Protein AF-A0A523R8C3-F1 (afdb_monomer_lite)

Foldseek 3Di:
DDDFDFADLLPDPAWFKWDALQFPQLDIATRHHDPDNPPDPDDQDARPVPRHTTGTLLRRVLLLLVLVLLQLFFPLQFDDPVLLVCCLPPVLVCQLLVRLLLLLLSLPQLQVVPVVVRLCSCLVVLVVNDDPVLVVVLVVPDPPDPDVNSVNSNSSNVSSVVSVVVSVVSSVCSNVVQHDPVPNDQDDPVSLVVLVVLLVVLLVPQPCLVCVPDPDPDDLLSVVNSLSSLSSCSSSQVSSPHHSDDVSCVVSVPDVSVSSVSSSVCVVVVVGDGDDSVSSVCSSVVSVVSVCVVCVVPDDDAADDDDDDDDDPPVVLVVVQQVQLPDPCCVQDVAQWDQDVPPGIDHADSNDFAEPNRPLLLPLSSLLCCCPPPRNVDDLVSVCVSNVHPDSVSSVVSCVVSVRDHDDPQDWDQDPVGFIKGQDDPPPCQPPQDPDPDDGDIDTPLQVLLQVVCVVVDDLVCQVVPLQWDADPVSRIGGDPFKDWDQCVNNNHPSDVVRIDIGNHPVLVVLPDCVLVVVVCVVVVQWDQDPVVRDIDGDPPNDPVPPPDPVNCSSCVSPPDD

Structure (mmCIF, N/CA/C/O backbone):
data_AF-A0A523R8C3-F1
#
_entry.id   AF-A0A523R8C3-F1
#
loop_
_atom_site.group_PDB
_atom_site.id
_atom_site.type_symbol
_atom_site.label_atom_id
_atom_site.label_alt_id
_atom_site.label_comp_id
_atom_site.label_asym_id
_atom_site.label_entity_id
_atom_site.label_seq_id
_atom_site.pdbx_PDB_ins_code
_atom_site.Cartn_x
_atom_site.Cartn_y
_atom_site.Cartn_z
_atom_site.occupancy
_atom_site.B_iso_or_equiv
_atom_site.auth_seq_id
_atom_site.auth_comp_id
_atom_site.auth_asym_id
_atom_site.auth_atom_id
_atom_site.pdbx_PDB_model_num
ATOM 1 N N . MET A 1 1 ? 24.415 -11.372 -9.313 1.00 47.22 1 MET A N 1
ATOM 2 C CA . MET A 1 1 ? 24.199 -10.366 -10.382 1.00 47.22 1 MET A CA 1
ATOM 3 C C . MET A 1 1 ? 23.708 -11.037 -11.656 1.00 47.22 1 MET A C 1
ATOM 5 O O . MET A 1 1 ? 24.305 -12.019 -12.079 1.00 47.22 1 MET A O 1
ATOM 9 N N . LYS A 1 2 ? 22.637 -10.520 -12.267 1.00 52.41 2 LYS A N 1
ATOM 10 C CA . LYS A 1 2 ? 22.155 -10.980 -13.576 1.00 52.41 2 LYS A CA 1
ATOM 11 C C . LYS A 1 2 ? 23.173 -10.579 -14.649 1.00 52.41 2 LYS A C 1
ATOM 13 O O . LYS A 1 2 ? 23.548 -9.412 -14.737 1.00 52.41 2 LYS A O 1
ATOM 18 N N . THR A 1 3 ? 23.666 -11.535 -15.428 1.00 64.56 3 THR A N 1
ATOM 19 C CA . THR A 1 3 ? 24.650 -11.264 -16.482 1.00 64.56 3 THR A CA 1
ATOM 20 C C . THR A 1 3 ? 23.919 -10.737 -17.713 1.00 64.56 3 THR A C 1
ATOM 22 O O . THR A 1 3 ? 23.248 -11.497 -18.409 1.00 64.56 3 THR A O 1
ATOM 25 N N . TYR A 1 4 ? 24.002 -9.432 -17.978 1.00 69.69 4 TYR A N 1
ATOM 26 C CA . TYR A 1 4 ? 23.421 -8.861 -19.196 1.00 69.69 4 TYR A CA 1
ATOM 27 C C . TYR A 1 4 ? 24.242 -9.237 -20.417 1.00 69.69 4 TYR A C 1
ATOM 29 O O . TYR A 1 4 ? 25.472 -9.354 -20.351 1.00 69.69 4 TYR A O 1
ATOM 37 N N . SER A 1 5 ? 23.569 -9.343 -21.561 1.00 72.81 5 SER A N 1
ATOM 38 C CA . SER A 1 5 ? 24.290 -9.455 -22.813 1.00 72.81 5 SER A CA 1
ATOM 39 C C . SER A 1 5 ? 24.950 -8.107 -23.122 1.00 72.81 5 SER A C 1
ATOM 41 O O . SER A 1 5 ? 24.303 -7.073 -23.308 1.00 72.81 5 SER A O 1
ATOM 43 N N . ASN A 1 6 ? 26.284 -8.093 -23.142 1.00 80.25 6 ASN A N 1
ATOM 44 C CA . ASN A 1 6 ? 27.011 -6.918 -23.602 1.00 80.25 6 ASN A CA 1
ATOM 45 C C . ASN A 1 6 ? 26.679 -6.685 -25.078 1.00 80.25 6 ASN A C 1
ATOM 47 O O . ASN A 1 6 ? 26.752 -7.600 -25.905 1.00 80.25 6 ASN A O 1
ATOM 51 N N . VAL A 1 7 ? 26.358 -5.442 -25.430 1.00 79.81 7 VAL A N 1
ATOM 52 C CA . VAL A 1 7 ? 25.937 -5.093 -26.788 1.00 79.81 7 VAL A CA 1
ATOM 53 C C . VAL A 1 7 ? 27.045 -5.389 -27.790 1.00 79.81 7 VAL A C 1
ATOM 55 O O . VAL A 1 7 ? 28.072 -4.710 -27.835 1.00 79.81 7 VAL A O 1
ATOM 58 N N . SER A 1 8 ? 26.811 -6.363 -28.661 1.00 76.94 8 SER A N 1
ATOM 59 C CA . SER A 1 8 ? 27.746 -6.737 -29.716 1.00 76.94 8 SER A CA 1
ATOM 60 C C . SER A 1 8 ? 27.151 -6.464 -31.090 1.00 76.94 8 SER A C 1
ATOM 62 O O . SER A 1 8 ? 26.151 -7.050 -31.498 1.00 76.94 8 SER A O 1
ATOM 64 N N . ARG A 1 9 ? 27.827 -5.603 -31.858 1.00 69.81 9 ARG A N 1
ATOM 65 C CA . ARG A 1 9 ? 27.468 -5.326 -33.259 1.00 69.81 9 ARG A CA 1
ATOM 66 C C . ARG A 1 9 ? 27.677 -6.535 -34.181 1.00 69.81 9 ARG A C 1
ATOM 68 O O . ARG A 1 9 ? 27.152 -6.536 -35.290 1.00 69.81 9 ARG A O 1
ATOM 75 N N . LYS A 1 10 ? 28.458 -7.533 -33.741 1.00 65.25 10 LYS A N 1
ATOM 76 C CA . LYS A 1 10 ? 28.725 -8.778 -34.480 1.00 65.25 10 LYS A CA 1
ATOM 77 C C . LYS A 1 10 ? 27.544 -9.743 -34.399 1.00 65.25 10 LYS A C 1
ATOM 79 O O . LYS A 1 10 ? 27.250 -10.418 -35.379 1.00 65.25 10 LYS A O 1
ATOM 84 N N . THR A 1 11 ? 26.890 -9.810 -33.241 1.00 65.62 11 THR A N 1
ATOM 85 C CA . THR A 1 11 ? 25.782 -10.742 -32.990 1.00 65.62 11 THR A CA 1
ATOM 86 C C . THR A 1 11 ? 24.413 -10.102 -33.189 1.00 65.62 11 THR A C 1
ATOM 88 O O . THR A 1 11 ? 23.443 -10.824 -33.409 1.00 65.62 11 THR A O 1
ATOM 91 N N . VAL A 1 12 ? 24.317 -8.766 -33.161 1.00 70.62 12 VAL A N 1
ATOM 92 C CA . VAL A 1 12 ? 23.054 -8.073 -33.424 1.00 70.62 12 VAL A CA 1
ATOM 93 C C . VAL A 1 12 ? 22.619 -8.302 -34.876 1.00 70.62 12 VAL A C 1
ATOM 95 O O . VAL A 1 12 ? 23.358 -8.009 -35.817 1.00 70.62 12 VAL A O 1
ATOM 98 N N . ARG A 1 13 ? 21.425 -8.873 -35.057 1.00 70.44 13 ARG A N 1
ATOM 99 C CA . ARG A 1 13 ? 20.842 -9.160 -36.380 1.00 70.44 13 ARG A CA 1
ATOM 100 C C . ARG A 1 13 ? 19.974 -8.011 -36.904 1.00 70.44 13 ARG A C 1
ATOM 102 O O . ARG A 1 13 ? 19.759 -7.913 -38.106 1.00 70.44 13 ARG A O 1
ATOM 109 N N . GLU A 1 14 ? 19.515 -7.137 -36.012 1.00 77.06 14 GLU A N 1
ATOM 110 C CA . GLU A 1 14 ? 18.538 -6.073 -36.270 1.00 77.06 14 GLU A CA 1
ATOM 111 C C . GLU A 1 14 ? 18.994 -4.749 -35.638 1.00 77.06 14 GLU A C 1
ATOM 113 O O . GLU A 1 14 ? 19.843 -4.746 -34.746 1.00 77.06 14 GLU A O 1
ATOM 118 N N . ASP A 1 15 ? 18.444 -3.614 -36.082 1.00 81.81 15 ASP A N 1
ATOM 119 C CA . ASP A 1 15 ? 18.662 -2.352 -35.367 1.00 81.81 15 ASP A CA 1
ATOM 120 C C . ASP A 1 15 ? 18.068 -2.476 -33.957 1.00 81.81 15 ASP A C 1
ATOM 122 O O . ASP A 1 15 ? 16.892 -2.792 -33.787 1.00 81.81 15 ASP A O 1
ATOM 126 N N . ARG A 1 16 ? 18.876 -2.195 -32.937 1.00 85.56 16 ARG A N 1
ATOM 127 C CA . ARG A 1 16 ? 18.439 -2.153 -31.534 1.00 85.56 16 ARG A CA 1
ATOM 128 C C . ARG A 1 16 ? 18.874 -0.851 -30.889 1.00 85.56 16 ARG A C 1
ATOM 130 O O . ARG A 1 16 ? 19.730 -0.138 -31.414 1.00 85.56 16 ARG A O 1
ATOM 137 N N . ILE A 1 17 ? 18.302 -0.535 -29.737 1.00 87.81 17 ILE A N 1
ATOM 138 C CA . ILE A 1 17 ? 18.727 0.603 -28.925 1.00 87.81 17 ILE A CA 1
ATOM 139 C C . ILE A 1 17 ? 19.340 0.071 -27.637 1.00 87.81 17 ILE A C 1
ATOM 141 O O . ILE A 1 17 ? 18.814 -0.844 -27.006 1.00 87.81 17 ILE A O 1
ATOM 145 N N . ALA A 1 18 ? 20.486 0.638 -27.288 1.00 90.06 18 ALA A N 1
ATOM 146 C CA . ALA A 1 18 ? 21.255 0.280 -26.117 1.00 90.06 18 ALA A CA 1
ATOM 147 C C . ALA A 1 18 ? 21.428 1.480 -25.189 1.00 90.06 18 ALA A C 1
ATOM 149 O O . ALA A 1 18 ? 21.616 2.606 -25.656 1.00 90.06 18 ALA A O 1
ATOM 150 N N . ILE A 1 19 ? 21.409 1.215 -23.888 1.00 90.75 19 ILE A N 1
ATOM 151 C CA . ILE A 1 19 ? 21.553 2.189 -22.807 1.00 90.75 19 ILE A CA 1
ATOM 152 C C . ILE A 1 19 ? 22.762 1.861 -21.940 1.00 90.75 19 ILE A C 1
ATOM 154 O O . ILE A 1 19 ? 23.301 0.752 -21.952 1.00 90.75 19 ILE A O 1
ATOM 158 N N . CYS A 1 20 ? 23.226 2.858 -21.197 1.00 89.19 20 CYS A N 1
ATOM 159 C CA . CYS A 1 20 ? 24.218 2.644 -20.158 1.00 89.19 20 CYS A CA 1
ATOM 160 C C . CYS A 1 20 ? 23.589 1.864 -18.990 1.00 89.19 20 CYS A C 1
ATOM 162 O O . CYS A 1 20 ? 22.482 2.206 -18.576 1.00 89.19 20 CYS A O 1
ATOM 164 N N . PRO A 1 21 ? 24.277 0.850 -18.435 1.00 85.56 21 PRO A N 1
ATOM 165 C CA . PRO A 1 21 ? 23.727 0.067 -17.331 1.00 85.56 21 PRO A CA 1
ATOM 166 C C . PRO A 1 21 ? 23.676 0.840 -16.000 1.00 85.56 21 PRO A C 1
ATOM 168 O O . PRO A 1 21 ? 22.862 0.492 -15.148 1.00 85.56 21 PRO A O 1
ATOM 171 N N . ILE A 1 22 ? 24.472 1.906 -15.828 1.00 85.62 22 ILE A N 1
ATOM 172 C CA . ILE A 1 22 ? 24.359 2.831 -14.681 1.00 85.62 22 ILE A CA 1
ATOM 173 C C . ILE A 1 22 ? 23.090 3.677 -14.830 1.00 85.62 22 ILE A C 1
ATOM 175 O O . ILE A 1 22 ? 22.937 4.366 -15.848 1.00 85.62 22 ILE A O 1
ATOM 179 N N . PHE A 1 23 ? 22.202 3.641 -13.829 1.00 85.38 23 PHE A N 1
ATOM 180 C CA . PHE A 1 23 ? 20.962 4.419 -13.851 1.00 85.38 23 PHE A CA 1
ATOM 181 C C . PHE A 1 23 ? 21.241 5.925 -13.902 1.00 85.38 23 PHE A C 1
ATOM 183 O O . PHE A 1 23 ? 22.285 6.407 -13.472 1.00 85.38 23 PHE A O 1
ATOM 190 N N . GLY A 1 24 ? 20.316 6.681 -14.498 1.00 78.19 24 GLY A N 1
ATOM 191 C CA . GLY A 1 24 ? 20.463 8.132 -14.672 1.00 78.19 24 GLY A CA 1
ATOM 192 C C . GLY A 1 24 ? 21.472 8.573 -15.730 1.00 78.19 24 GLY A C 1
ATOM 193 O O . GLY A 1 24 ? 21.631 9.766 -15.972 1.00 78.19 24 GLY A O 1
ATOM 194 N N . CYS A 1 25 ? 22.155 7.643 -16.399 1.00 84.50 25 CYS A N 1
ATOM 195 C CA . CYS A 1 25 ? 23.027 7.992 -17.507 1.00 84.50 25 CYS A CA 1
ATOM 196 C C . CYS A 1 25 ? 22.241 8.174 -18.812 1.00 84.50 25 CYS A C 1
ATOM 198 O O . CYS A 1 25 ? 21.684 7.220 -19.347 1.00 84.50 25 CYS A O 1
ATOM 200 N N . GLU A 1 26 ? 22.324 9.361 -19.410 1.00 82.06 26 GLU A N 1
ATOM 201 C CA . GLU A 1 26 ? 21.687 9.695 -20.697 1.00 82.06 26 GLU A CA 1
ATOM 202 C C . GLU A 1 26 ? 22.360 9.044 -21.924 1.00 82.06 26 GLU A C 1
ATOM 204 O O . GLU A 1 26 ? 22.009 9.312 -23.073 1.00 82.06 26 GLU A O 1
ATOM 209 N N . SER A 1 27 ? 23.371 8.192 -21.720 1.00 87.12 27 SER A N 1
ATOM 210 C CA . SER A 1 27 ? 24.056 7.516 -22.825 1.00 87.12 27 SER A CA 1
ATOM 211 C C . SER A 1 27 ? 23.164 6.449 -23.449 1.00 87.12 27 SER A C 1
ATOM 213 O O . SER A 1 27 ? 23.111 5.318 -22.969 1.00 87.12 27 SER A O 1
ATOM 215 N N . ILE A 1 28 ? 22.539 6.804 -24.569 1.00 87.69 28 ILE A N 1
ATOM 216 C CA . ILE A 1 28 ? 21.677 5.929 -25.366 1.00 87.69 28 ILE A CA 1
ATOM 217 C C . ILE A 1 28 ? 22.186 5.919 -26.808 1.00 87.69 28 ILE A C 1
ATOM 219 O O . ILE A 1 28 ? 22.509 6.967 -27.370 1.00 87.69 28 ILE A O 1
ATOM 223 N N . LYS A 1 29 ? 22.307 4.737 -27.417 1.00 88.19 29 LYS A N 1
ATOM 224 C CA . LYS A 1 29 ? 22.808 4.583 -28.791 1.00 88.19 29 LYS A CA 1
ATOM 225 C C . LYS A 1 29 ? 21.986 3.577 -29.578 1.00 88.19 29 LYS A C 1
ATOM 227 O O . LYS A 1 29 ? 21.742 2.468 -29.109 1.00 88.19 29 LYS A O 1
ATOM 232 N N . ARG A 1 30 ? 21.668 3.917 -30.829 1.00 86.62 30 ARG A N 1
ATOM 233 C CA . ARG A 1 30 ? 21.243 2.924 -31.819 1.00 86.62 30 ARG A CA 1
ATOM 234 C C . ARG A 1 30 ? 22.423 2.050 -32.239 1.00 86.62 30 ARG A C 1
ATOM 236 O O . ARG A 1 30 ? 23.465 2.546 -32.669 1.00 86.62 30 ARG A O 1
ATOM 243 N N . VAL A 1 31 ? 22.231 0.744 -32.163 1.00 85.06 31 VAL A N 1
ATOM 244 C CA . VAL A 1 31 ? 23.195 -0.292 -32.513 1.00 85.06 31 VAL A CA 1
ATOM 245 C C . VAL A 1 31 ? 22.742 -0.917 -33.822 1.00 85.06 31 VAL A C 1
ATOM 247 O O . VAL A 1 31 ? 21.678 -1.524 -33.882 1.00 85.06 31 VAL A O 1
ATOM 250 N N . LYS A 1 32 ? 23.552 -0.747 -34.868 1.00 80.44 32 LYS A N 1
ATOM 251 C CA . LYS A 1 32 ? 23.296 -1.332 -36.187 1.00 80.44 32 LYS A CA 1
ATOM 252 C C . LYS A 1 32 ? 24.112 -2.611 -36.395 1.00 80.44 32 LYS A C 1
ATOM 254 O O . LYS A 1 32 ? 25.282 -2.622 -35.969 1.00 80.44 32 LYS A O 1
ATOM 259 N N . PRO A 1 33 ? 23.564 -3.612 -37.110 1.00 77.38 33 PRO A N 1
ATOM 260 C CA . PRO A 1 33 ? 24.316 -4.788 -37.538 1.00 77.38 33 PRO A CA 1
ATOM 261 C C . PRO A 1 33 ? 25.532 -4.393 -38.389 1.00 77.38 33 PRO A C 1
ATOM 263 O O . PRO A 1 33 ? 25.522 -3.383 -39.103 1.00 77.38 33 PRO A O 1
ATOM 266 N N . LEU A 1 34 ? 26.615 -5.167 -38.294 1.00 73.06 34 LEU A N 1
ATOM 267 C CA . LEU A 1 34 ? 27.780 -4.994 -39.165 1.00 73.06 34 LEU A CA 1
ATOM 268 C C . LEU A 1 34 ? 27.446 -5.436 -40.594 1.00 73.06 34 LEU A C 1
ATOM 270 O O . LEU A 1 34 ? 26.947 -6.539 -40.799 1.00 73.06 34 LEU A O 1
ATOM 274 N N . LYS A 1 35 ? 27.778 -4.592 -41.582 1.00 64.62 35 LYS A N 1
ATOM 275 C CA . LYS A 1 35 ? 27.626 -4.925 -43.010 1.00 64.62 35 LYS A CA 1
ATOM 276 C C . LYS A 1 35 ? 28.548 -6.074 -43.445 1.00 64.62 35 LYS A C 1
ATOM 278 O O . LYS A 1 35 ? 28.146 -6.886 -44.263 1.00 64.62 35 LYS A O 1
ATOM 283 N N . PHE A 1 36 ? 29.743 -6.172 -42.855 1.00 60.06 36 PHE A N 1
ATOM 284 C CA . PHE A 1 36 ? 30.722 -7.231 -43.121 1.00 60.06 36 PHE A CA 1
ATOM 285 C C . PHE A 1 36 ? 31.145 -7.881 -41.798 1.00 60.06 36 PHE A C 1
ATOM 287 O O . PHE A 1 36 ? 31.719 -7.221 -40.930 1.00 60.06 36 PHE A O 1
ATOM 294 N N . ARG A 1 37 ? 30.821 -9.169 -41.612 1.00 55.28 37 ARG A N 1
ATOM 295 C CA . ARG A 1 37 ? 30.989 -9.894 -40.333 1.00 55.28 37 ARG A CA 1
ATOM 296 C C . ARG A 1 37 ? 32.453 -10.156 -39.933 1.00 55.28 37 ARG A C 1
ATOM 298 O O . ARG A 1 37 ? 32.693 -10.473 -38.771 1.00 55.28 37 ARG A O 1
ATOM 305 N N . PHE A 1 38 ? 33.406 -10.007 -40.856 1.00 56.03 38 PHE A N 1
ATOM 306 C CA . PHE A 1 38 ? 34.818 -10.384 -40.680 1.00 56.03 38 PHE A CA 1
ATOM 307 C C . PHE A 1 38 ? 35.767 -9.220 -40.323 1.00 56.03 38 PHE A C 1
ATOM 309 O O . PHE A 1 38 ? 36.844 -9.471 -39.804 1.00 56.03 38 PHE A O 1
ATOM 316 N N . LEU A 1 39 ? 35.363 -7.953 -40.497 1.00 52.81 39 LEU A N 1
ATOM 317 C CA . LEU A 1 39 ? 36.215 -6.767 -40.242 1.00 52.81 39 LEU A CA 1
ATOM 318 C C . LEU A 1 39 ? 35.970 -6.078 -38.880 1.00 52.81 39 LEU A C 1
ATOM 320 O O . LEU A 1 39 ? 36.357 -4.933 -38.661 1.00 52.81 39 LEU A O 1
ATOM 324 N N . GLY A 1 40 ? 35.295 -6.744 -37.940 1.00 48.41 40 GLY A N 1
ATOM 325 C CA . GLY A 1 40 ? 34.856 -6.135 -36.682 1.00 48.41 40 GLY A CA 1
ATOM 326 C C . GLY A 1 40 ? 35.645 -6.587 -35.456 1.00 48.41 40 GLY A C 1
ATOM 327 O O . GLY A 1 40 ? 35.133 -7.396 -34.683 1.00 48.41 40 GLY A O 1
ATOM 328 N N . PHE A 1 41 ? 36.838 -6.035 -35.218 1.00 46.34 41 PHE A N 1
ATOM 329 C CA . PHE A 1 41 ? 37.523 -6.203 -33.931 1.00 46.34 41 PHE A CA 1
ATOM 330 C C . PHE A 1 41 ? 36.719 -5.543 -32.788 1.00 46.34 41 PHE A C 1
ATOM 332 O O . PHE A 1 41 ? 36.722 -4.329 -32.591 1.00 46.34 41 PHE A O 1
ATOM 339 N N . GLY A 1 42 ? 35.990 -6.371 -32.036 1.00 51.47 42 GLY A N 1
ATOM 340 C CA . GLY A 1 42 ? 36.046 -6.421 -30.568 1.00 51.47 42 GLY A CA 1
ATOM 341 C C . GLY A 1 42 ? 35.613 -5.222 -29.714 1.00 51.47 42 GLY A C 1
ATOM 342 O O . GLY A 1 42 ? 35.823 -5.272 -28.506 1.00 51.47 42 GLY A O 1
ATOM 343 N N . LYS A 1 43 ? 35.019 -4.147 -30.242 1.00 62.91 43 LYS A N 1
ATOM 344 C CA . LYS A 1 43 ? 34.586 -3.016 -29.394 1.00 62.91 43 LYS A CA 1
ATOM 345 C C . LYS A 1 43 ? 33.071 -2.990 -29.215 1.00 62.91 43 LYS A C 1
ATOM 347 O O . LYS A 1 43 ? 32.340 -2.386 -30.001 1.00 62.91 43 LYS A O 1
ATOM 352 N N . TYR A 1 44 ? 32.613 -3.632 -28.139 1.00 74.06 44 TYR A N 1
ATOM 353 C CA . TYR A 1 44 ? 31.307 -3.370 -27.530 1.00 74.06 44 TYR A CA 1
ATOM 354 C C . TYR A 1 44 ? 31.111 -1.849 -27.426 1.00 74.06 44 TYR A C 1
ATOM 356 O O . TYR A 1 44 ? 32.013 -1.171 -26.918 1.00 74.06 44 TYR A O 1
ATOM 364 N N . PRO A 1 45 ? 30.004 -1.266 -27.927 1.00 83.81 45 PRO A N 1
ATOM 365 C CA . PRO A 1 45 ? 29.736 0.148 -27.734 1.00 83.81 45 PRO A CA 1
ATOM 366 C C . PRO A 1 45 ? 29.786 0.463 -26.244 1.00 83.81 45 PRO A C 1
ATOM 368 O O . PRO A 1 45 ? 29.114 -0.189 -25.452 1.00 83.81 45 PRO A O 1
ATOM 371 N N . LYS A 1 46 ? 30.597 1.451 -25.871 1.00 86.88 46 LYS A N 1
ATOM 372 C CA . LYS A 1 46 ? 30.737 1.893 -24.484 1.00 86.88 46 LYS A CA 1
ATOM 373 C C . LYS A 1 46 ? 29.978 3.194 -24.241 1.00 86.88 46 LYS A C 1
ATOM 375 O O . LYS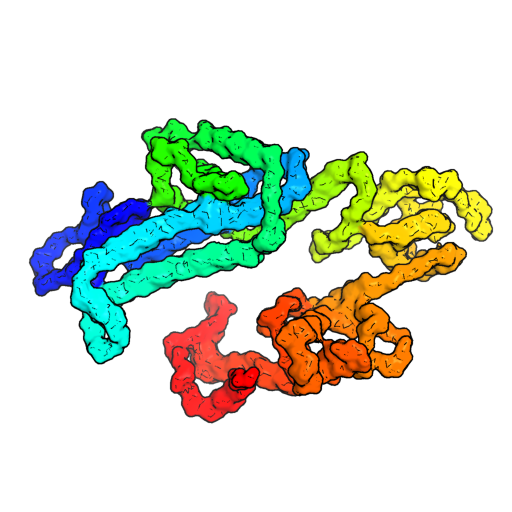 A 1 46 ? 29.814 4.024 -25.154 1.00 86.88 46 LYS A O 1
ATOM 380 N N . CYS A 1 47 ? 29.530 3.371 -23.002 1.00 89.50 47 CYS A N 1
ATOM 381 C CA . CYS A 1 47 ? 29.097 4.658 -22.476 1.00 89.50 47 CYS A CA 1
ATOM 382 C C . CYS A 1 47 ? 30.277 5.642 -22.529 1.00 89.50 47 CYS A C 1
ATOM 384 O O . CYS A 1 47 ? 31.389 5.292 -22.140 1.00 89.50 47 CYS A O 1
ATOM 386 N N . ARG A 1 48 ? 30.056 6.873 -23.013 1.00 87.25 48 ARG A N 1
ATOM 387 C CA . ARG A 1 48 ? 31.128 7.885 -23.086 1.00 87.25 48 ARG A CA 1
ATOM 388 C C . ARG A 1 48 ? 31.556 8.363 -21.696 1.00 87.25 48 ARG A C 1
ATOM 390 O O . ARG A 1 48 ? 32.742 8.563 -21.476 1.00 87.25 48 ARG A O 1
ATOM 397 N N . LYS A 1 49 ? 30.593 8.490 -20.777 1.00 89.81 49 LYS A N 1
ATOM 398 C CA . LYS A 1 49 ? 30.808 8.945 -19.398 1.00 89.81 49 LYS A CA 1
ATOM 399 C C . LYS A 1 49 ? 31.471 7.863 -18.540 1.00 89.81 49 LYS A C 1
ATOM 401 O O . LYS A 1 49 ? 32.526 8.094 -17.972 1.00 89.81 49 LYS A O 1
ATOM 406 N N . HIS A 1 50 ? 30.887 6.667 -18.502 1.00 86.88 50 HIS A N 1
ATOM 407 C CA . HIS A 1 50 ? 31.303 5.602 -17.580 1.00 86.88 50 HIS A CA 1
ATOM 408 C C . HIS A 1 50 ? 32.294 4.598 -18.182 1.00 86.88 50 HIS A C 1
ATOM 410 O O . HIS A 1 50 ? 32.797 3.740 -17.472 1.00 86.88 50 HIS A O 1
ATOM 416 N N . ARG A 1 51 ? 32.567 4.658 -19.495 1.00 88.38 51 ARG A N 1
ATOM 417 C CA . ARG A 1 51 ? 33.506 3.765 -20.212 1.00 88.38 51 ARG A CA 1
ATOM 418 C C . ARG A 1 51 ? 33.207 2.254 -20.104 1.00 88.38 51 ARG A C 1
ATOM 420 O O . ARG A 1 51 ? 34.013 1.437 -20.551 1.00 88.38 51 ARG A O 1
ATOM 427 N N . ILE A 1 52 ? 32.030 1.880 -19.612 1.00 87.75 52 ILE A N 1
ATOM 428 C CA . ILE A 1 52 ? 31.518 0.503 -19.548 1.00 87.75 52 ILE A CA 1
ATOM 429 C C . ILE A 1 52 ? 30.713 0.127 -20.804 1.00 87.75 52 ILE A C 1
ATOM 431 O O . ILE A 1 52 ? 30.189 1.030 -21.473 1.00 87.75 52 ILE A O 1
ATOM 435 N N . PRO A 1 53 ? 30.600 -1.173 -21.144 1.00 89.06 53 PRO A N 1
ATOM 436 C CA . PRO A 1 53 ? 29.740 -1.643 -22.231 1.00 89.06 53 PRO A CA 1
ATOM 437 C C . PRO A 1 53 ? 28.278 -1.214 -22.052 1.00 89.06 53 PRO A C 1
ATOM 439 O O . PRO A 1 53 ? 27.763 -1.164 -20.937 1.00 89.06 53 PRO A O 1
ATOM 442 N N . LEU A 1 54 ? 27.615 -0.889 -23.162 1.00 89.88 54 LEU A N 1
ATOM 443 C CA . LEU A 1 54 ? 26.171 -0.678 -23.183 1.00 89.88 54 LEU A CA 1
ATOM 444 C C . LEU A 1 54 ? 25.434 -2.023 -23.139 1.00 89.88 54 LEU A C 1
ATOM 446 O O . LEU A 1 54 ? 25.959 -3.047 -23.585 1.00 89.88 54 LEU A O 1
ATOM 450 N N . VAL A 1 55 ? 24.192 -1.971 -22.667 1.00 89.56 55 VAL A N 1
ATOM 451 C CA . VAL A 1 55 ? 23.242 -3.089 -22.595 1.00 89.56 55 VAL A CA 1
ATOM 452 C C . VAL A 1 55 ? 21.987 -2.738 -23.386 1.00 89.56 55 VAL A C 1
ATOM 454 O O . VAL A 1 55 ? 21.688 -1.556 -23.577 1.00 89.56 55 VAL A O 1
ATOM 457 N N . TYR A 1 56 ? 21.262 -3.729 -23.895 1.00 89.38 56 TYR A N 1
ATOM 458 C CA . TYR A 1 56 ? 20.023 -3.451 -24.618 1.00 89.38 56 TYR A CA 1
ATOM 459 C C . TYR A 1 56 ? 18.936 -2.921 -23.675 1.00 89.38 56 TYR A C 1
ATOM 461 O O . TYR A 1 56 ? 18.854 -3.324 -22.516 1.00 89.38 56 TYR A O 1
ATOM 469 N N . VAL A 1 57 ? 18.124 -1.980 -24.169 1.00 88.00 57 VAL A N 1
ATOM 470 C CA . VAL A 1 57 ? 17.076 -1.320 -23.368 1.00 88.00 57 VAL A CA 1
ATOM 471 C C . VAL A 1 57 ? 16.103 -2.329 -22.774 1.00 88.00 57 VAL A C 1
ATOM 473 O O . VAL A 1 57 ? 15.844 -2.289 -21.577 1.00 88.00 57 VAL A O 1
ATOM 476 N N . ASP A 1 58 ? 15.615 -3.240 -23.607 1.00 85.25 58 ASP A N 1
ATOM 477 C CA . ASP A 1 58 ? 14.657 -4.290 -23.267 1.00 85.25 58 ASP A CA 1
ATOM 478 C C . ASP A 1 58 ? 15.201 -5.316 -22.264 1.00 85.25 58 ASP A C 1
ATOM 480 O O . ASP A 1 58 ? 14.432 -5.983 -21.586 1.00 85.25 58 ASP A O 1
ATOM 484 N N . GLU A 1 59 ? 16.521 -5.408 -22.104 1.00 85.31 59 GLU A N 1
ATOM 485 C CA . GLU A 1 59 ? 17.145 -6.290 -21.111 1.00 85.31 59 GLU A CA 1
ATOM 486 C C . GLU A 1 59 ? 17.369 -5.599 -19.759 1.00 85.31 59 GLU A C 1
ATOM 488 O O . GLU A 1 59 ? 17.507 -6.282 -18.746 1.00 85.31 59 GLU A O 1
ATOM 493 N N . ARG A 1 60 ? 17.422 -4.259 -19.733 1.00 87.19 60 ARG A N 1
ATOM 494 C CA . ARG A 1 60 ? 17.837 -3.470 -18.560 1.00 87.19 60 ARG A CA 1
ATOM 495 C C . ARG A 1 60 ? 16.703 -2.689 -17.899 1.00 87.19 60 ARG A C 1
ATOM 497 O O . ARG A 1 60 ? 16.759 -2.434 -16.698 1.00 87.19 60 ARG A O 1
ATOM 504 N N . ILE A 1 61 ? 15.689 -2.280 -18.659 1.00 88.62 61 ILE A N 1
ATOM 505 C CA . ILE A 1 61 ? 14.613 -1.416 -18.152 1.00 88.62 61 ILE A CA 1
ATOM 506 C C . ILE A 1 61 ? 13.784 -2.092 -17.048 1.00 88.62 61 ILE A C 1
ATOM 508 O O . ILE A 1 61 ? 13.371 -1.423 -16.100 1.00 88.62 61 ILE A O 1
ATOM 512 N N . GLY A 1 62 ? 13.624 -3.418 -17.114 1.00 89.94 62 GLY A N 1
ATOM 513 C CA . GLY A 1 62 ? 12.940 -4.204 -16.085 1.00 89.94 62 GLY A CA 1
ATOM 514 C C . GLY A 1 62 ? 13.600 -4.107 -14.710 1.00 89.94 62 GLY A C 1
ATOM 515 O O . GLY A 1 62 ? 12.905 -3.919 -13.719 1.00 89.94 62 GLY A O 1
ATOM 516 N N . ASP A 1 63 ? 14.931 -4.118 -14.638 1.00 88.38 63 ASP A N 1
ATOM 517 C CA . ASP A 1 63 ? 15.633 -4.056 -13.352 1.00 88.38 63 ASP A CA 1
ATOM 518 C C . ASP A 1 63 ? 15.510 -2.686 -12.675 1.00 88.38 63 ASP A C 1
ATOM 520 O O . ASP A 1 63 ? 15.509 -2.594 -11.451 1.00 88.38 63 ASP A O 1
ATOM 524 N N . PHE A 1 64 ? 15.432 -1.606 -13.466 1.00 89.06 64 PHE A N 1
ATOM 525 C CA . PHE A 1 64 ? 15.138 -0.279 -12.922 1.00 89.06 64 PHE A CA 1
ATOM 526 C C . PHE A 1 64 ? 13.759 -0.276 -12.271 1.00 89.06 64 PHE A C 1
ATOM 528 O O . PHE A 1 64 ? 13.595 0.232 -11.164 1.00 89.06 64 PHE A O 1
ATOM 535 N N . VAL A 1 65 ? 12.773 -0.867 -12.948 1.00 90.50 65 VAL A N 1
ATOM 536 C CA . VAL A 1 65 ? 11.418 -0.990 -12.413 1.00 90.50 65 VAL A CA 1
ATOM 537 C C . VAL A 1 65 ? 11.380 -1.898 -11.188 1.00 90.50 65 VAL A C 1
ATOM 539 O O . VAL A 1 65 ? 10.718 -1.547 -10.216 1.00 90.50 65 VAL A O 1
ATOM 542 N N . ASP A 1 66 ? 12.124 -3.002 -11.175 1.00 89.19 66 ASP A N 1
ATOM 543 C CA . ASP A 1 66 ? 12.236 -3.873 -10.002 1.00 89.19 66 ASP A CA 1
ATOM 544 C C . ASP A 1 66 ? 12.836 -3.122 -8.805 1.00 89.19 66 ASP A C 1
ATOM 546 O O . ASP A 1 66 ? 12.256 -3.143 -7.719 1.00 89.19 66 ASP A O 1
ATOM 550 N N . ALA A 1 67 ? 13.929 -2.381 -9.015 1.00 89.19 67 ALA A N 1
ATOM 551 C CA . ALA A 1 67 ? 14.539 -1.536 -7.990 1.00 89.19 67 ALA A CA 1
ATOM 552 C C . ALA A 1 67 ? 13.575 -0.451 -7.491 1.00 89.19 67 ALA A C 1
ATOM 554 O O . ALA A 1 67 ? 13.474 -0.207 -6.288 1.00 89.19 67 ALA A O 1
ATOM 555 N N . ALA A 1 68 ? 12.830 0.181 -8.402 1.00 89.75 68 ALA A N 1
ATOM 556 C CA . ALA A 1 68 ? 11.861 1.207 -8.053 1.00 89.75 68 ALA A CA 1
ATOM 557 C C . ALA A 1 68 ? 10.710 0.654 -7.208 1.00 89.75 68 ALA A C 1
ATOM 559 O O . ALA A 1 68 ? 10.356 1.237 -6.185 1.00 89.75 68 ALA A O 1
ATOM 560 N N . LEU A 1 69 ? 10.157 -0.496 -7.593 1.00 89.75 69 LEU A N 1
ATOM 561 C CA . LEU A 1 69 ? 9.090 -1.159 -6.847 1.00 89.75 69 LEU A CA 1
ATOM 562 C C . LEU A 1 69 ? 9.575 -1.665 -5.484 1.00 89.75 69 LEU A C 1
ATOM 564 O O . LEU A 1 69 ? 8.847 -1.525 -4.501 1.00 89.75 69 LEU A O 1
ATOM 568 N N . ALA A 1 70 ? 10.793 -2.210 -5.413 1.00 89.44 70 ALA A N 1
ATOM 569 C CA . ALA A 1 70 ? 11.416 -2.597 -4.151 1.00 89.44 70 ALA A CA 1
ATOM 570 C C . ALA A 1 70 ? 11.588 -1.384 -3.227 1.00 89.44 70 ALA A C 1
ATOM 572 O O . ALA A 1 70 ? 11.257 -1.466 -2.053 1.00 89.44 70 ALA A O 1
ATOM 573 N N . CYS A 1 71 ? 12.013 -0.243 -3.772 1.00 90.62 71 CYS A N 1
ATOM 574 C CA . CYS A 1 71 ? 12.182 1.011 -3.043 1.00 90.62 71 CYS A CA 1
ATOM 575 C C . CYS A 1 71 ? 10.874 1.611 -2.530 1.00 90.62 71 CYS A C 1
ATOM 577 O O . CYS A 1 71 ? 10.794 2.042 -1.377 1.00 90.62 71 CYS A O 1
ATOM 579 N N . PHE A 1 72 ? 9.842 1.668 -3.371 1.00 89.50 72 PHE A N 1
ATOM 580 C CA . PHE A 1 72 ? 8.563 2.262 -2.988 1.00 89.50 72 PHE A CA 1
ATOM 581 C C . PHE A 1 72 ? 7.872 1.477 -1.890 1.00 89.50 72 PHE A C 1
ATOM 583 O O . PHE A 1 72 ? 7.288 2.075 -0.992 1.00 89.50 72 PHE A O 1
ATOM 590 N N . PHE A 1 73 ? 7.947 0.152 -1.955 1.00 89.12 73 PHE A N 1
ATOM 591 C CA . PHE A 1 73 ? 7.154 -0.709 -1.090 1.00 89.12 73 PHE A CA 1
ATOM 592 C C . PHE A 1 73 ? 7.971 -1.431 -0.026 1.00 89.12 73 PHE A C 1
ATOM 594 O O . PHE A 1 73 ? 7.461 -2.376 0.567 1.00 89.12 73 PHE A O 1
ATOM 601 N N . ASP A 1 74 ? 9.201 -0.992 0.238 1.00 93.00 74 ASP A N 1
ATOM 602 C CA . ASP A 1 74 ? 10.009 -1.487 1.352 1.00 93.00 74 ASP A CA 1
ATOM 603 C C . ASP A 1 74 ? 9.375 -1.117 2.703 1.00 93.00 74 ASP A C 1
ATOM 605 O O . ASP A 1 74 ? 8.878 -0.004 2.871 1.00 93.00 74 ASP A O 1
ATOM 609 N N . LYS A 1 75 ? 9.438 -2.010 3.694 1.00 93.38 75 LYS A N 1
ATOM 610 C CA . LYS A 1 75 ? 9.000 -1.773 5.078 1.00 93.38 75 LYS A CA 1
ATOM 611 C C . LYS A 1 75 ? 9.665 -0.549 5.693 1.00 93.38 75 LYS A C 1
ATOM 613 O O . LYS A 1 75 ? 9.009 0.159 6.447 1.00 93.38 75 LYS A O 1
ATOM 618 N N . ALA A 1 76 ? 10.905 -0.247 5.312 1.00 93.62 76 ALA A N 1
ATOM 619 C CA . ALA A 1 76 ? 11.594 0.981 5.719 1.00 93.62 76 ALA A CA 1
ATOM 620 C C . ALA A 1 76 ? 10.949 2.277 5.174 1.00 93.62 76 ALA A C 1
ATOM 622 O O . ALA A 1 76 ? 11.340 3.379 5.561 1.00 93.62 76 ALA A O 1
ATOM 623 N N . GLY A 1 77 ? 9.978 2.156 4.263 1.00 92.94 77 GLY A N 1
ATOM 624 C CA . GLY A 1 77 ? 9.147 3.253 3.782 1.00 92.94 77 GLY A CA 1
ATOM 625 C C . GLY A 1 77 ? 7.905 3.545 4.603 1.00 92.94 77 GLY A C 1
ATOM 626 O O . GLY A 1 77 ? 7.281 4.579 4.374 1.00 92.94 77 GLY A O 1
ATOM 627 N N . LEU A 1 78 ? 7.557 2.688 5.564 1.00 94.31 78 LEU A N 1
ATOM 628 C CA . LEU A 1 78 ? 6.580 3.032 6.595 1.00 94.31 78 LEU A CA 1
ATOM 629 C C . LEU A 1 78 ? 7.142 4.138 7.508 1.00 94.31 78 LEU A C 1
ATOM 631 O O . LEU A 1 78 ? 8.357 4.362 7.511 1.00 94.31 78 LEU A O 1
ATOM 635 N N . PRO A 1 79 ? 6.285 4.850 8.266 1.00 94.69 79 PRO A N 1
ATOM 636 C CA . PRO A 1 79 ? 6.756 5.882 9.176 1.00 94.69 79 PRO A CA 1
ATOM 637 C C . PRO A 1 79 ? 7.850 5.353 10.120 1.00 94.69 79 PRO A C 1
ATOM 639 O O . PRO A 1 79 ? 7.658 4.294 10.724 1.00 94.69 79 PRO A O 1
ATOM 642 N N . PRO A 1 80 ? 8.980 6.066 10.259 1.00 93.69 80 PRO A N 1
ATOM 643 C CA . PRO A 1 80 ? 10.040 5.708 11.195 1.00 93.69 80 PRO A CA 1
ATOM 644 C C . PRO A 1 80 ? 9.541 5.588 12.643 1.00 93.69 80 PRO A C 1
ATOM 646 O O . PRO A 1 80 ? 8.629 6.308 13.050 1.00 93.69 80 PRO A O 1
ATOM 649 N N . ASN A 1 81 ? 10.133 4.678 13.423 1.00 89.44 81 ASN A N 1
ATOM 650 C CA . ASN A 1 81 ? 9.675 4.380 14.787 1.00 89.44 81 ASN A CA 1
ATOM 651 C C . ASN A 1 81 ? 9.773 5.582 15.733 1.00 89.44 81 ASN A C 1
ATOM 653 O O . ASN A 1 81 ? 8.852 5.798 16.509 1.00 89.44 81 ASN A O 1
ATOM 657 N N . ASP A 1 82 ? 10.839 6.374 15.636 1.00 87.00 82 ASP A N 1
ATOM 658 C CA . ASP A 1 82 ? 11.026 7.621 16.390 1.00 87.00 82 ASP A CA 1
ATOM 659 C C . ASP A 1 82 ? 9.878 8.606 16.136 1.00 87.00 82 ASP A C 1
ATOM 661 O O . ASP A 1 82 ? 9.304 9.189 17.057 1.00 87.00 82 ASP A O 1
ATOM 665 N N . LEU A 1 83 ? 9.485 8.734 14.872 1.00 91.25 83 LEU A N 1
ATOM 666 C CA . LEU A 1 83 ? 8.401 9.611 14.468 1.00 91.25 83 LEU A CA 1
ATOM 667 C C . LEU A 1 83 ? 7.039 9.044 14.888 1.00 91.25 83 LEU A C 1
ATOM 669 O O . LEU A 1 83 ? 6.178 9.791 15.352 1.00 91.25 83 LEU A O 1
ATOM 673 N N . LEU A 1 84 ? 6.853 7.722 14.807 1.00 91.75 84 LEU A N 1
ATOM 674 C CA . LEU A 1 84 ? 5.680 7.057 15.368 1.00 91.75 84 LEU A CA 1
ATOM 675 C C . LEU A 1 84 ? 5.581 7.310 16.873 1.00 91.75 84 LEU A C 1
ATOM 677 O O . LEU A 1 84 ? 4.537 7.758 17.321 1.00 91.75 84 LEU A O 1
ATOM 681 N N . GLU A 1 85 ? 6.631 7.075 17.657 1.00 87.88 85 GLU A N 1
ATOM 682 C CA . GLU A 1 85 ? 6.645 7.298 19.111 1.00 87.88 85 GLU A CA 1
ATOM 683 C C . GLU A 1 85 ? 6.261 8.733 19.496 1.00 87.88 85 GLU A C 1
ATOM 685 O O . GLU A 1 85 ? 5.475 8.942 20.429 1.00 87.88 85 GLU A O 1
ATOM 690 N N . TYR A 1 86 ? 6.724 9.727 18.737 1.00 86.88 86 TYR A N 1
ATOM 691 C CA . TYR A 1 86 ? 6.288 11.105 18.929 1.00 86.88 86 TYR A CA 1
ATOM 692 C C . TYR A 1 86 ? 4.792 11.287 18.652 1.00 86.88 86 TYR A C 1
ATOM 694 O O . TYR A 1 86 ? 4.066 11.789 19.509 1.00 86.88 86 TYR A O 1
ATOM 702 N N . VAL A 1 87 ? 4.302 10.853 17.485 1.00 88.81 87 VAL A N 1
ATOM 703 C CA . VAL A 1 87 ? 2.881 11.003 17.114 1.00 88.81 87 VAL A CA 1
ATOM 704 C C . VAL A 1 87 ? 1.989 10.298 18.137 1.00 88.81 87 VAL A C 1
ATOM 706 O O . VAL A 1 87 ? 0.992 10.858 18.583 1.00 88.81 87 VAL A O 1
ATOM 709 N N . LYS A 1 88 ? 2.398 9.104 18.581 1.00 87.31 88 LYS A N 1
ATOM 710 C CA . LYS A 1 88 ? 1.732 8.314 19.622 1.00 87.31 88 LYS A CA 1
ATOM 711 C C . LYS A 1 88 ? 1.617 9.054 20.955 1.00 87.31 88 LYS A C 1
ATOM 713 O O . LYS A 1 88 ? 0.604 8.909 21.634 1.00 87.31 88 LYS A O 1
ATOM 718 N N . SER A 1 89 ? 2.653 9.796 21.344 1.00 81.38 89 SER A N 1
ATOM 719 C CA . SER A 1 89 ? 2.714 10.466 22.646 1.00 81.38 89 SER A CA 1
ATOM 720 C C . SER A 1 89 ? 2.083 11.859 22.646 1.00 81.38 89 SER A C 1
ATOM 722 O O . SER A 1 89 ? 1.422 12.212 23.617 1.00 81.38 89 SER A O 1
ATOM 724 N N . GLN A 1 90 ? 2.263 12.638 21.577 1.00 83.38 90 GLN A N 1
ATOM 725 C CA . GLN A 1 90 ? 1.881 14.055 21.543 1.00 83.38 90 GLN A CA 1
ATOM 726 C C . GLN A 1 90 ? 0.542 14.316 20.859 1.00 83.38 90 GLN A C 1
ATOM 728 O O . GLN A 1 90 ? -0.215 15.181 21.289 1.00 83.38 90 GLN A O 1
ATOM 733 N N . VAL A 1 91 ? 0.244 13.581 19.787 1.00 86.94 91 VAL A N 1
ATOM 734 C CA . VAL A 1 91 ? -0.980 13.750 18.987 1.00 86.94 91 VAL A CA 1
ATOM 735 C C . VAL A 1 91 ? -1.618 12.389 18.690 1.00 86.94 91 VAL A C 1
ATOM 737 O O . VAL A 1 91 ? -1.823 12.031 17.527 1.00 86.94 91 VAL A O 1
ATOM 740 N N . PRO A 1 92 ? -1.938 11.604 19.740 1.00 84.94 92 PRO A N 1
ATOM 741 C CA . PRO A 1 92 ? -2.436 10.239 19.602 1.00 84.94 92 PRO A CA 1
ATOM 742 C C . PRO A 1 92 ? -3.603 10.126 18.620 1.00 84.94 92 PRO A C 1
ATOM 744 O O . PRO A 1 92 ? -3.632 9.232 17.780 1.00 84.94 92 PRO A O 1
ATOM 747 N N . ASP A 1 93 ? -4.539 11.067 18.682 1.00 85.75 93 ASP A N 1
ATOM 748 C CA . ASP A 1 93 ? -5.765 11.050 17.881 1.00 85.75 93 ASP A CA 1
ATOM 749 C C . ASP A 1 93 ? -5.527 11.191 16.379 1.00 85.75 93 ASP A C 1
ATOM 751 O O . ASP A 1 93 ? -6.356 10.766 15.578 1.00 85.75 93 ASP A O 1
ATOM 755 N N . GLU A 1 94 ? -4.373 11.725 15.992 1.00 89.62 94 GLU A N 1
ATOM 756 C CA . GLU A 1 94 ? -4.000 11.913 14.597 1.00 89.62 94 GLU A CA 1
ATOM 757 C C . GLU A 1 94 ? -3.205 10.738 14.035 1.00 89.62 94 GLU A C 1
ATOM 759 O O . GLU A 1 94 ? -2.901 10.743 12.847 1.00 89.62 94 GLU A O 1
ATOM 764 N N . ILE A 1 95 ? -2.871 9.712 14.827 1.00 90.06 95 ILE A N 1
ATOM 765 C CA . ILE A 1 95 ? -2.003 8.630 14.354 1.00 90.06 95 ILE A CA 1
ATOM 766 C C . ILE A 1 95 ? -2.548 7.931 13.110 1.00 90.06 95 ILE A C 1
ATOM 768 O O . ILE A 1 95 ? -1.794 7.659 12.180 1.00 90.06 95 ILE A O 1
ATOM 772 N N . THR A 1 96 ? -3.843 7.616 13.080 1.00 89.12 96 THR A N 1
ATOM 773 C CA . THR A 1 96 ? -4.429 6.899 11.947 1.00 89.12 96 THR A CA 1
ATOM 774 C C . THR A 1 96 ? -4.357 7.772 10.702 1.00 89.12 96 THR A C 1
ATOM 776 O O . THR A 1 96 ? -3.825 7.325 9.691 1.00 89.12 96 THR A O 1
ATOM 779 N N . SER A 1 97 ? -4.759 9.038 10.813 1.00 90.50 97 SER A N 1
ATOM 780 C CA . SER A 1 97 ? -4.665 10.025 9.734 1.00 90.50 97 SER A CA 1
ATOM 781 C C . SER A 1 97 ? -3.219 10.245 9.275 1.00 90.50 97 SER A C 1
ATOM 783 O O . SER A 1 97 ? -2.949 10.321 8.078 1.00 90.50 97 SER A O 1
ATOM 785 N N . PHE A 1 98 ? -2.270 10.274 10.211 1.00 93.56 98 PHE A N 1
ATOM 786 C CA . PHE A 1 98 ? -0.842 10.391 9.946 1.00 93.56 98 PHE A CA 1
ATOM 787 C C . PHE A 1 98 ? -0.301 9.183 9.169 1.00 93.56 98 PHE A C 1
ATOM 789 O O . PHE A 1 98 ? 0.345 9.360 8.139 1.00 93.56 98 PHE A O 1
ATOM 796 N N . VAL A 1 99 ? -0.581 7.959 9.622 1.00 93.00 99 VAL A N 1
ATOM 797 C CA . VAL A 1 99 ? -0.108 6.725 8.975 1.00 93.00 99 VAL A CA 1
ATOM 798 C C . VAL A 1 99 ? -0.757 6.549 7.603 1.00 93.00 99 VAL A C 1
ATOM 800 O O . VAL A 1 99 ? -0.059 6.263 6.632 1.00 93.00 99 VAL A O 1
ATOM 803 N N . GLU A 1 100 ? -2.071 6.753 7.493 1.00 90.31 100 GLU A N 1
ATOM 804 C CA . GLU A 1 100 ? -2.796 6.658 6.222 1.00 90.31 100 GLU A CA 1
ATOM 805 C C . GLU A 1 100 ? -2.309 7.710 5.219 1.00 90.31 100 GLU A C 1
ATOM 807 O O . GLU A 1 100 ? -2.025 7.374 4.065 1.00 90.31 100 GLU A O 1
ATOM 812 N N . GLY A 1 101 ? -2.123 8.954 5.672 1.00 92.12 101 GLY A N 1
ATOM 813 C CA . GLY A 1 101 ? -1.537 10.030 4.877 1.00 92.12 101 GLY A CA 1
ATOM 814 C C . GLY A 1 101 ? -0.106 9.723 4.444 1.00 92.12 101 GLY A C 1
ATOM 815 O O . GLY A 1 101 ? 0.234 9.904 3.276 1.00 92.12 101 GLY A O 1
ATOM 816 N N . TRP A 1 102 ? 0.728 9.190 5.338 1.00 93.88 102 TRP A N 1
ATOM 817 C CA . TRP A 1 102 ? 2.095 8.789 5.010 1.00 93.88 102 TRP A CA 1
ATOM 818 C C . TRP A 1 102 ? 2.123 7.710 3.927 1.00 93.88 102 TRP A C 1
ATOM 820 O O . TRP A 1 102 ? 2.817 7.864 2.923 1.00 93.88 102 TRP A O 1
ATOM 830 N N . VAL A 1 103 ? 1.337 6.640 4.095 1.00 91.62 103 VAL A N 1
ATOM 831 C CA . VAL A 1 103 ? 1.239 5.539 3.122 1.00 91.62 103 VAL A CA 1
ATOM 832 C C . VAL A 1 103 ? 0.738 6.046 1.773 1.00 91.62 103 VAL A C 1
ATOM 834 O O . VAL A 1 103 ? 1.281 5.663 0.736 1.00 91.62 103 VAL A O 1
ATOM 837 N N . TYR A 1 104 ? -0.238 6.954 1.766 1.00 89.94 104 TYR A N 1
ATOM 838 C CA . TYR A 1 104 ? -0.684 7.611 0.542 1.00 89.94 104 TYR A CA 1
ATOM 839 C C . TYR A 1 104 ? 0.465 8.384 -0.126 1.00 89.94 104 TYR A C 1
ATOM 841 O O . TYR A 1 104 ? 0.742 8.206 -1.318 1.00 89.94 104 TYR A O 1
ATOM 849 N N . CYS A 1 105 ? 1.204 9.173 0.656 1.00 91.06 105 CYS A N 1
ATOM 850 C CA . CYS A 1 105 ? 2.336 9.961 0.186 1.00 91.06 105 CYS A CA 1
ATOM 851 C C . CYS A 1 105 ? 3.533 9.124 -0.277 1.00 91.06 105 CYS A C 1
ATOM 853 O O . CYS A 1 105 ? 4.323 9.646 -1.056 1.00 91.06 105 CYS A O 1
ATOM 855 N N . ILE A 1 106 ? 3.673 7.843 0.084 1.00 90.44 106 ILE A N 1
ATOM 856 C CA . ILE A 1 106 ? 4.725 6.969 -0.476 1.00 90.44 106 ILE A CA 1
ATOM 857 C C . ILE A 1 106 ? 4.640 6.930 -2.007 1.00 90.44 106 ILE A C 1
ATOM 859 O O . ILE A 1 106 ? 5.661 7.011 -2.693 1.00 90.44 106 ILE A O 1
ATOM 863 N N . THR A 1 107 ? 3.419 6.864 -2.548 1.00 82.94 107 THR A N 1
ATOM 864 C CA . THR A 1 107 ? 3.177 6.739 -3.996 1.00 82.94 107 THR A CA 1
ATOM 865 C C . THR A 1 107 ? 3.578 7.977 -4.799 1.00 82.94 107 THR A C 1
ATOM 867 O O . THR A 1 107 ? 3.688 7.899 -6.020 1.00 82.94 107 THR A O 1
ATOM 870 N N . VAL A 1 108 ? 3.844 9.100 -4.125 1.00 82.50 108 VAL A N 1
ATOM 871 C CA . VAL A 1 108 ? 4.207 10.382 -4.743 1.00 82.50 108 VAL A CA 1
ATOM 872 C C . VAL A 1 108 ? 5.583 10.852 -4.260 1.00 82.50 108 VAL A C 1
ATOM 874 O O . VAL A 1 108 ? 6.451 11.178 -5.062 1.00 82.50 108 VAL A O 1
ATOM 877 N N . GLY A 1 109 ? 5.829 10.843 -2.954 1.00 83.06 109 GLY A N 1
ATOM 878 C CA . GLY A 1 109 ? 7.003 11.441 -2.323 1.00 83.06 109 GLY A CA 1
ATOM 879 C C . GLY A 1 109 ? 8.230 10.541 -2.219 1.00 83.06 109 GLY A C 1
ATOM 880 O O . GLY A 1 109 ? 9.351 11.049 -2.227 1.00 83.06 109 GLY A O 1
ATOM 881 N N . ARG A 1 110 ? 8.064 9.209 -2.201 1.00 84.56 110 ARG A N 1
ATOM 882 C CA . ARG A 1 110 ? 9.188 8.264 -2.038 1.00 84.56 110 ARG A CA 1
ATOM 883 C C . ARG A 1 110 ? 10.001 8.043 -3.325 1.00 84.56 110 ARG A C 1
ATOM 885 O O . ARG A 1 110 ? 11.001 7.341 -3.302 1.00 84.56 110 ARG A O 1
ATOM 892 N N . GLY A 1 111 ? 9.615 8.655 -4.450 1.00 75.12 111 GLY A N 1
ATOM 893 C CA . GLY A 1 111 ? 10.433 8.686 -5.674 1.00 75.12 111 GLY A CA 1
ATOM 894 C C . GLY A 1 111 ? 9.686 8.528 -7.004 1.00 75.12 111 GLY A C 1
ATOM 895 O O . GLY A 1 111 ? 10.322 8.391 -8.050 1.00 75.12 111 GLY A O 1
ATOM 896 N N . ALA A 1 112 ? 8.353 8.574 -7.012 1.00 77.75 112 ALA A N 1
ATOM 897 C CA . ALA A 1 112 ? 7.561 8.459 -8.240 1.00 77.75 112 ALA A CA 1
ATOM 898 C C . ALA A 1 112 ? 7.857 9.545 -9.307 1.00 77.75 112 ALA A C 1
ATOM 900 O O . ALA A 1 112 ? 8.023 9.179 -10.475 1.00 77.75 112 ALA A O 1
ATOM 901 N N . PRO A 1 113 ? 8.056 10.840 -8.966 1.00 74.06 113 PRO A N 1
ATOM 902 C CA . PRO A 1 113 ? 8.462 11.874 -9.928 1.00 74.06 113 PRO A CA 1
ATOM 903 C C . PRO A 1 113 ? 9.784 11.576 -10.643 1.00 74.06 113 PRO A C 1
ATOM 905 O O . PRO A 1 113 ? 10.066 12.105 -11.718 1.00 74.06 113 PRO A O 1
ATOM 908 N N . ILE A 1 114 ? 10.637 10.752 -10.039 1.00 72.00 114 ILE A N 1
ATOM 909 C CA . ILE A 1 114 ? 11.927 10.368 -10.612 1.00 72.00 114 ILE A CA 1
ATOM 910 C C . ILE A 1 114 ? 11.739 9.225 -11.597 1.00 72.00 114 ILE A C 1
ATOM 912 O O . ILE A 1 114 ? 12.299 9.281 -12.689 1.00 72.00 114 ILE A O 1
ATOM 916 N N . VAL A 1 115 ? 10.937 8.218 -11.239 1.00 82.56 115 VAL A N 1
ATOM 917 C CA . VAL A 1 115 ? 10.585 7.143 -12.173 1.00 82.56 115 VAL A CA 1
ATOM 918 C C . VAL A 1 115 ? 9.927 7.730 -13.414 1.00 82.56 115 VAL A C 1
ATOM 920 O O . VAL A 1 115 ? 10.345 7.387 -14.514 1.00 82.56 115 VAL A O 1
ATOM 923 N N . SER A 1 116 ? 9.003 8.685 -13.256 1.00 82.62 116 SER A N 1
ATOM 924 C CA . SER A 1 116 ? 8.429 9.401 -14.402 1.00 82.62 116 SER A CA 1
ATOM 925 C C . SER A 1 116 ? 9.519 10.053 -15.253 1.00 82.62 116 SER A C 1
ATOM 927 O O . SER A 1 116 ? 9.661 9.705 -16.420 1.00 82.62 116 SER A O 1
ATOM 929 N N . ARG A 1 117 ? 10.385 10.891 -14.656 1.00 82.00 117 ARG A N 1
ATOM 930 C CA . ARG A 1 117 ? 11.483 11.553 -15.386 1.00 82.00 117 ARG A CA 1
ATOM 931 C C . ARG A 1 117 ? 12.410 10.571 -16.102 1.00 82.00 117 ARG A C 1
ATOM 933 O O . ARG A 1 117 ? 12.846 10.855 -17.216 1.00 82.00 117 ARG A O 1
ATOM 940 N N . TYR A 1 118 ? 12.725 9.430 -15.494 1.00 83.19 118 TYR A N 1
ATOM 941 C CA . TYR A 1 118 ? 13.561 8.408 -16.125 1.00 83.19 118 TYR A CA 1
ATOM 942 C C . TYR A 1 118 ? 12.885 7.769 -17.326 1.00 83.19 118 TYR A C 1
ATOM 944 O O . TYR A 1 118 ? 13.487 7.690 -18.397 1.00 83.19 118 TYR A O 1
ATOM 952 N N . MET A 1 119 ? 11.636 7.334 -17.149 1.00 86.06 119 MET A N 1
ATOM 953 C CA . MET A 1 119 ? 10.863 6.681 -18.198 1.00 86.06 119 MET A CA 1
ATOM 954 C C . MET A 1 119 ? 10.605 7.651 -19.350 1.00 86.06 119 MET A C 1
ATOM 956 O O . MET A 1 119 ? 10.769 7.264 -20.506 1.00 86.06 119 MET A O 1
ATOM 960 N N . ASP A 1 120 ? 10.339 8.925 -19.057 1.00 85.31 120 ASP A N 1
ATOM 961 C CA . ASP A 1 120 ? 10.219 9.992 -20.052 1.00 85.31 120 ASP A CA 1
ATOM 962 C C . ASP A 1 120 ? 11.541 10.218 -20.791 1.00 85.31 120 ASP A C 1
ATOM 964 O O . ASP A 1 120 ? 11.572 10.289 -22.021 1.00 85.31 120 ASP A O 1
ATOM 968 N N . THR A 1 121 ? 12.660 10.288 -20.066 1.00 83.69 121 THR A N 1
ATOM 969 C CA . THR A 1 121 ? 13.992 10.487 -20.661 1.00 83.69 121 THR A CA 1
ATOM 970 C C . THR A 1 121 ? 14.359 9.333 -21.583 1.00 83.69 121 THR A C 1
ATOM 972 O O . THR A 1 121 ? 14.794 9.563 -22.717 1.00 83.69 121 THR A O 1
ATOM 975 N N . ILE A 1 122 ? 14.156 8.093 -21.134 1.00 85.19 122 ILE A N 1
ATOM 976 C CA . ILE A 1 122 ? 14.405 6.903 -21.945 1.00 85.19 122 ILE A CA 1
ATOM 977 C C . ILE A 1 122 ? 13.487 6.891 -23.154 1.00 85.19 122 ILE A C 1
ATOM 979 O O . ILE A 1 122 ? 13.996 6.770 -24.262 1.00 85.19 122 ILE A O 1
ATOM 983 N N . SER A 1 123 ? 12.180 7.076 -22.978 1.00 86.12 123 SER A N 1
ATOM 984 C CA . SER A 1 123 ? 11.205 7.040 -24.074 1.00 86.12 123 SER A CA 1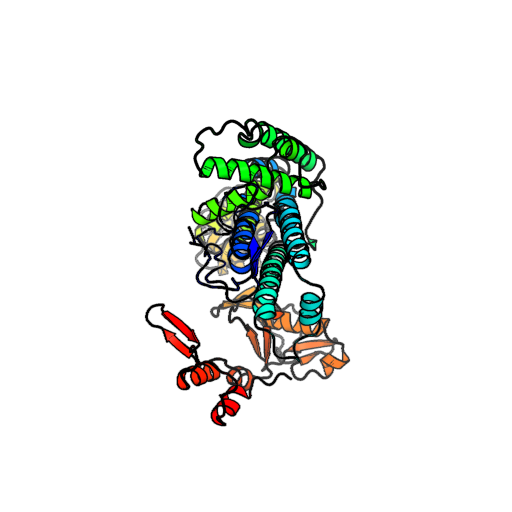
ATOM 985 C C . SER A 1 123 ? 11.510 8.102 -25.130 1.00 86.12 123 SER A C 1
ATOM 987 O O . SER A 1 123 ? 11.640 7.791 -26.315 1.00 86.12 123 SER A O 1
ATOM 989 N N . ASN A 1 124 ? 11.729 9.350 -24.711 1.00 85.69 124 ASN A N 1
ATOM 990 C CA . ASN A 1 124 ? 12.038 10.454 -25.619 1.00 85.69 124 ASN A CA 1
ATOM 991 C C . ASN A 1 124 ? 13.351 10.226 -26.365 1.00 85.69 124 ASN A C 1
ATOM 993 O O . ASN A 1 124 ? 13.443 10.443 -27.576 1.00 85.69 124 ASN A O 1
ATOM 997 N N . THR A 1 125 ? 14.382 9.771 -25.659 1.00 84.38 125 THR A N 1
ATOM 998 C CA . THR A 1 125 ? 15.679 9.511 -26.281 1.00 84.38 125 THR A CA 1
ATOM 999 C C . THR A 1 125 ? 15.616 8.294 -27.199 1.00 84.38 125 THR A C 1
ATOM 1001 O O . THR A 1 125 ? 16.209 8.328 -28.274 1.00 84.38 125 THR A O 1
ATOM 1004 N N . TYR A 1 126 ? 14.853 7.259 -26.836 1.00 87.00 126 TYR A N 1
ATOM 1005 C CA . TYR A 1 126 ? 14.581 6.089 -27.669 1.00 87.00 126 TYR A CA 1
ATOM 1006 C C . TYR A 1 126 ? 13.955 6.518 -28.996 1.00 87.00 126 TYR A C 1
ATOM 1008 O O . TYR A 1 126 ? 14.480 6.193 -30.060 1.00 87.00 126 TYR A O 1
ATOM 1016 N N . LEU A 1 127 ? 12.906 7.346 -28.944 1.00 85.44 127 LEU A N 1
ATOM 1017 C CA . LEU A 1 127 ? 12.241 7.893 -30.127 1.00 85.44 127 LEU A CA 1
ATOM 1018 C C . LEU A 1 127 ? 13.180 8.753 -30.986 1.00 85.44 127 LEU A C 1
ATOM 1020 O O . LEU A 1 127 ? 13.170 8.623 -32.210 1.00 85.44 127 LEU A O 1
ATOM 1024 N N . LYS A 1 128 ? 14.047 9.573 -30.373 1.00 87.50 128 LYS A N 1
ATOM 1025 C CA . LYS A 1 128 ? 15.057 10.380 -31.090 1.00 87.50 128 LYS A CA 1
ATOM 1026 C C . LYS A 1 128 ? 16.080 9.534 -31.859 1.00 87.50 128 LYS A C 1
ATOM 1028 O O . LYS A 1 128 ? 16.665 10.021 -32.823 1.00 87.50 128 LYS A O 1
ATOM 1033 N N . GLN A 1 129 ? 16.308 8.279 -31.466 1.00 86.81 129 GLN A N 1
ATOM 1034 C CA . GLN A 1 129 ? 17.204 7.369 -32.191 1.00 86.81 129 GLN A CA 1
ATOM 1035 C C . GLN A 1 129 ? 16.560 6.752 -33.449 1.00 86.81 129 GLN A C 1
ATOM 1037 O O . GLN A 1 129 ? 17.263 6.129 -34.257 1.00 86.81 129 GLN A O 1
ATOM 1042 N N . LEU A 1 130 ? 15.246 6.911 -33.637 1.00 85.44 130 LEU A N 1
ATOM 1043 C CA . LEU A 1 130 ? 14.496 6.331 -34.751 1.00 85.44 130 LEU A CA 1
ATOM 1044 C C . LEU A 1 130 ? 14.450 7.270 -35.958 1.00 85.44 130 LEU A C 1
ATOM 1046 O O . LEU A 1 130 ? 14.372 8.490 -35.844 1.00 85.44 130 LEU A O 1
ATOM 1050 N N . THR A 1 131 ? 14.455 6.698 -37.161 1.00 84.19 131 THR A N 1
ATOM 1051 C CA . THR A 1 131 ? 14.218 7.472 -38.390 1.00 84.19 131 THR A CA 1
ATOM 1052 C C . THR A 1 131 ? 12.727 7.757 -38.588 1.00 84.19 131 THR A C 1
ATOM 1054 O O . THR A 1 131 ? 11.877 6.964 -38.184 1.00 84.19 131 THR A O 1
ATOM 1057 N N . LYS A 1 132 ? 12.386 8.827 -39.326 1.00 84.44 132 LYS A N 1
ATOM 1058 C CA . LYS A 1 132 ? 10.991 9.132 -39.717 1.00 84.44 132 LYS A CA 1
ATOM 1059 C C . LYS A 1 132 ? 10.283 7.933 -40.374 1.00 84.44 132 LYS A C 1
ATOM 1061 O O . LYS A 1 132 ? 9.103 7.707 -40.124 1.00 84.44 132 LYS A O 1
ATOM 1066 N N . LYS A 1 133 ? 11.007 7.137 -41.179 1.00 81.25 133 LYS A N 1
ATOM 1067 C CA . LYS A 1 133 ? 10.487 5.913 -41.819 1.00 81.25 133 LYS A CA 1
ATOM 1068 C C . LYS A 1 133 ? 10.129 4.834 -40.791 1.00 81.25 133 LYS A C 1
ATOM 1070 O O . LYS A 1 133 ? 9.051 4.257 -40.890 1.00 81.25 133 LYS A O 1
ATOM 1075 N N . GLN A 1 134 ? 10.992 4.604 -39.799 1.00 80.81 134 GLN A N 1
ATOM 1076 C CA . GLN A 1 134 ? 10.745 3.652 -38.708 1.00 80.81 134 GLN A CA 1
ATOM 1077 C C . GLN A 1 134 ? 9.545 4.084 -37.857 1.00 80.81 134 GLN A C 1
ATOM 1079 O O . GLN A 1 134 ? 8.649 3.280 -37.627 1.00 80.81 134 GLN A O 1
ATOM 1084 N N . ILE A 1 135 ? 9.455 5.368 -37.493 1.00 81.88 135 ILE A N 1
ATOM 1085 C CA . ILE A 1 135 ? 8.304 5.907 -36.746 1.00 81.88 135 ILE A CA 1
ATOM 1086 C C . ILE A 1 135 ? 7.001 5.707 -37.536 1.00 81.88 135 ILE A C 1
ATOM 1088 O O . ILE A 1 135 ? 6.005 5.239 -36.988 1.00 81.88 135 ILE A O 1
ATOM 1092 N N . LYS A 1 136 ? 7.001 6.017 -38.841 1.00 81.50 136 LYS A N 1
ATOM 1093 C CA . LYS A 1 136 ? 5.827 5.841 -39.711 1.00 81.50 136 LYS A CA 1
ATOM 1094 C C . LYS A 1 136 ? 5.427 4.369 -39.848 1.00 81.50 136 LYS A C 1
ATOM 1096 O O . LYS A 1 136 ? 4.239 4.074 -39.881 1.00 81.50 136 LYS A O 1
ATOM 1101 N N . ALA A 1 137 ? 6.401 3.460 -39.921 1.00 77.81 137 ALA A N 1
ATOM 1102 C CA . ALA A 1 137 ? 6.158 2.021 -39.987 1.00 77.81 137 ALA A CA 1
ATOM 1103 C C . ALA A 1 137 ? 5.544 1.479 -38.687 1.00 77.81 137 ALA A C 1
ATOM 1105 O O . ALA A 1 137 ? 4.592 0.709 -38.747 1.00 77.81 137 ALA A O 1
ATOM 1106 N N . ILE A 1 138 ? 6.034 1.930 -37.527 1.00 77.62 138 ILE A N 1
ATOM 1107 C CA . ILE A 1 138 ? 5.501 1.547 -36.211 1.00 77.62 138 ILE A CA 1
ATOM 1108 C C . ILE A 1 138 ? 4.057 2.047 -36.039 1.00 77.62 138 ILE A C 1
ATOM 1110 O O . ILE A 1 138 ? 3.187 1.273 -35.653 1.00 77.62 138 ILE A O 1
ATOM 1114 N N . LYS A 1 139 ? 3.777 3.311 -36.394 1.00 77.12 139 LYS A N 1
ATOM 1115 C CA . LYS A 1 139 ? 2.433 3.913 -36.277 1.00 77.12 139 LYS A CA 1
ATOM 1116 C C . LYS A 1 139 ? 1.376 3.274 -37.181 1.00 77.12 139 LYS A C 1
ATOM 1118 O O . LYS A 1 139 ? 0.198 3.329 -36.860 1.00 77.12 139 LYS A O 1
ATOM 1123 N N . ARG A 1 140 ? 1.774 2.705 -38.322 1.00 73.69 140 ARG A N 1
ATOM 1124 C CA . ARG A 1 140 ? 0.850 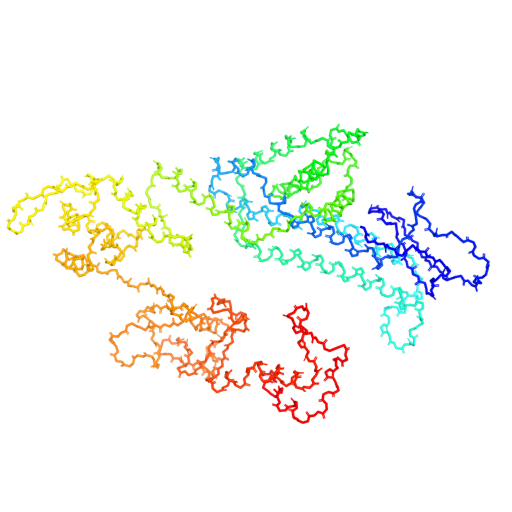2.164 -39.333 1.00 73.69 140 ARG A CA 1
ATOM 1125 C C . ARG A 1 140 ? 0.300 0.771 -39.018 1.00 73.69 140 ARG A C 1
ATOM 1127 O O . ARG A 1 140 ? -0.448 0.258 -39.835 1.00 73.69 140 ARG A O 1
ATOM 1134 N N . GLY A 1 141 ? 0.660 0.167 -37.883 1.00 60.72 141 GLY A N 1
ATOM 1135 C CA . GLY A 1 141 ? -0.034 -1.027 -37.391 1.00 60.72 141 GLY A CA 1
ATOM 1136 C C . GLY A 1 141 ? -0.098 -2.191 -38.391 1.00 60.72 141 GLY A C 1
ATOM 1137 O O . GLY A 1 141 ? -1.168 -2.719 -38.634 1.00 60.72 141 GLY A O 1
ATOM 1138 N N . GLY A 1 142 ? 1.036 -2.588 -38.978 1.00 55.53 142 GLY A N 1
ATOM 1139 C CA . GLY A 1 142 ? 1.243 -3.955 -39.484 1.00 55.53 142 GLY A CA 1
ATOM 1140 C C . GLY A 1 142 ? 0.342 -4.497 -40.608 1.00 55.53 142 GLY A C 1
ATOM 1141 O O . GLY A 1 142 ? -0.263 -5.543 -40.419 1.00 55.53 142 GLY A O 1
ATOM 1142 N N . THR A 1 143 ? 0.369 -3.916 -41.813 1.00 47.16 143 THR A N 1
ATOM 1143 C CA . THR A 1 143 ? -0.104 -4.615 -43.039 1.00 47.16 143 THR A CA 1
ATOM 1144 C C . THR A 1 143 ? 0.983 -4.873 -44.084 1.00 47.16 143 THR A C 1
ATOM 1146 O O . THR A 1 143 ? 0.784 -5.661 -45.003 1.00 47.16 143 THR A O 1
ATOM 1149 N N . SER A 1 144 ? 2.174 -4.285 -43.946 1.00 50.38 144 SER A N 1
ATOM 1150 C CA . SER A 1 144 ? 3.329 -4.636 -44.776 1.00 50.38 144 SER A CA 1
ATOM 1151 C C . SER A 1 144 ? 4.296 -5.502 -43.976 1.00 50.38 144 SER A C 1
ATOM 1153 O O . SER A 1 144 ? 4.564 -5.200 -42.812 1.00 50.38 144 SER A O 1
ATOM 1155 N N . LYS A 1 145 ? 4.789 -6.592 -44.593 1.00 53.41 145 LYS A N 1
ATOM 1156 C CA . LYS A 1 145 ? 5.749 -7.548 -44.008 1.00 53.41 145 LYS A CA 1
ATOM 1157 C C . LYS A 1 145 ? 6.715 -6.811 -43.067 1.00 53.41 145 LYS A C 1
ATOM 1159 O O . LYS A 1 145 ? 7.459 -5.951 -43.553 1.00 53.41 145 LYS A O 1
ATOM 1164 N N . PRO A 1 146 ? 6.694 -7.077 -41.747 1.00 53.22 146 PRO A N 1
ATOM 1165 C CA . PRO A 1 146 ? 7.544 -6.359 -40.816 1.00 53.22 146 PRO A CA 1
ATOM 1166 C C . PRO A 1 146 ? 8.989 -6.657 -41.196 1.00 53.22 146 PRO A C 1
ATOM 1168 O O . PRO A 1 146 ? 9.476 -7.771 -41.025 1.00 53.22 146 PRO A O 1
ATOM 1171 N N . ASN A 1 147 ? 9.670 -5.665 -41.766 1.00 62.66 147 ASN A N 1
ATOM 1172 C CA . ASN A 1 147 ? 11.106 -5.744 -41.965 1.00 62.66 147 ASN A CA 1
ATOM 1173 C C . ASN A 1 147 ? 11.720 -6.045 -40.587 1.00 62.66 147 ASN A C 1
ATOM 1175 O O . ASN A 1 147 ? 11.388 -5.332 -39.638 1.00 62.66 147 ASN A O 1
ATOM 1179 N N . LEU A 1 148 ? 12.544 -7.093 -40.463 1.00 58.91 148 LEU A N 1
ATOM 1180 C CA . LEU A 1 148 ? 13.108 -7.581 -39.189 1.00 58.91 148 LEU A CA 1
ATOM 1181 C C . LEU A 1 148 ? 13.642 -6.418 -38.331 1.00 58.91 148 LEU A C 1
ATOM 1183 O O . LEU A 1 148 ? 13.327 -6.308 -37.157 1.00 58.91 148 LEU A O 1
ATOM 1187 N N . VAL A 1 149 ? 14.281 -5.432 -38.967 1.00 61.94 149 VAL A N 1
ATOM 1188 C CA . VAL A 1 149 ? 14.760 -4.166 -38.375 1.00 61.94 149 VAL A CA 1
ATOM 1189 C C . VAL A 1 149 ? 13.720 -3.421 -37.513 1.00 61.94 149 VAL A C 1
ATOM 1191 O O . VAL A 1 149 ? 14.077 -2.814 -36.509 1.00 61.94 149 VAL A O 1
ATOM 1194 N N . ASN A 1 150 ? 12.440 -3.433 -37.888 1.00 71.88 150 ASN A N 1
ATOM 1195 C CA . ASN A 1 150 ? 11.377 -2.750 -37.147 1.00 71.88 150 ASN A CA 1
ATOM 1196 C C . ASN A 1 150 ? 10.848 -3.585 -35.971 1.00 71.88 150 ASN A C 1
ATOM 1198 O O . ASN A 1 150 ? 10.220 -3.018 -35.078 1.00 71.88 150 ASN A O 1
ATOM 1202 N N . LYS A 1 151 ? 11.091 -4.903 -35.954 1.00 78.69 151 LYS A N 1
ATOM 1203 C CA . LYS A 1 151 ? 10.582 -5.812 -34.922 1.00 78.69 151 LYS A CA 1
ATOM 1204 C C . LYS A 1 151 ? 11.310 -5.608 -33.596 1.00 78.69 151 LYS A C 1
ATOM 1206 O O . LYS A 1 151 ? 10.637 -5.336 -32.607 1.00 78.69 151 LYS A O 1
ATOM 1211 N N . ALA A 1 152 ? 12.645 -5.650 -33.561 1.00 78.56 152 ALA A N 1
ATOM 1212 C CA . ALA A 1 152 ? 13.380 -5.405 -32.315 1.00 78.56 152 ALA A CA 1
ATOM 1213 C C . ALA A 1 152 ? 13.218 -3.972 -31.778 1.00 78.56 152 ALA A C 1
ATOM 1215 O O . ALA A 1 152 ? 13.144 -3.775 -30.566 1.00 78.56 152 ALA A O 1
ATOM 1216 N N . ILE A 1 153 ? 13.102 -2.971 -32.659 1.00 83.12 153 ILE A N 1
ATOM 1217 C CA . ILE A 1 153 ? 12.782 -1.592 -32.251 1.00 83.12 153 ILE A CA 1
ATOM 1218 C C . ILE A 1 153 ? 11.395 -1.525 -31.606 1.00 83.12 153 ILE A C 1
ATOM 1220 O O . ILE A 1 153 ? 11.224 -0.898 -30.564 1.00 83.12 153 ILE A O 1
ATOM 1224 N N . LYS A 1 154 ? 10.396 -2.170 -32.216 1.00 83.56 154 LYS A N 1
ATOM 1225 C CA . LYS A 1 154 ? 9.056 -2.226 -31.637 1.00 83.56 154 LYS A CA 1
ATOM 1226 C C . LYS A 1 154 ? 9.082 -2.945 -30.286 1.00 83.56 154 LYS A C 1
ATOM 1228 O O . LYS A 1 154 ? 8.576 -2.395 -29.323 1.00 83.56 154 LYS A O 1
ATOM 1233 N N . SER A 1 155 ? 9.766 -4.086 -30.194 1.00 84.69 155 SER A N 1
ATOM 1234 C CA . SER A 1 155 ? 9.908 -4.854 -28.952 1.00 84.69 155 SER A CA 1
ATOM 1235 C C . SER A 1 155 ? 10.505 -4.030 -27.811 1.00 84.69 155 SER A C 1
ATOM 1237 O O . SER A 1 155 ? 10.020 -4.106 -26.691 1.00 84.69 155 SER A O 1
ATOM 1239 N N . GLY A 1 156 ? 11.535 -3.218 -28.077 1.00 86.62 156 GLY A N 1
ATOM 1240 C CA . GLY A 1 156 ? 12.112 -2.362 -27.039 1.00 86.62 156 GLY A CA 1
ATOM 1241 C C . GLY A 1 156 ? 11.181 -1.234 -26.595 1.00 86.62 156 GLY A C 1
ATOM 1242 O O . GLY A 1 156 ? 11.186 -0.874 -25.422 1.00 86.62 156 GLY A O 1
ATOM 1243 N N . MET A 1 157 ? 10.366 -0.695 -27.505 1.00 86.50 157 MET A N 1
ATOM 1244 C CA . MET A 1 157 ? 9.342 0.292 -27.158 1.00 86.50 157 MET A CA 1
ATOM 1245 C C . MET A 1 157 ? 8.199 -0.344 -26.357 1.00 86.50 157 MET A C 1
ATOM 1247 O O . MET A 1 157 ? 7.812 0.200 -25.326 1.00 86.50 157 MET A O 1
ATOM 1251 N N . ASP A 1 158 ? 7.725 -1.514 -26.792 1.00 88.62 158 ASP A N 1
ATOM 1252 C CA . ASP A 1 158 ? 6.698 -2.301 -26.107 1.00 88.62 158 ASP A CA 1
ATOM 1253 C C . ASP A 1 158 ? 7.160 -2.665 -24.685 1.00 88.62 158 ASP A C 1
ATOM 1255 O O . ASP A 1 158 ? 6.382 -2.536 -23.744 1.00 88.62 158 ASP A O 1
ATOM 1259 N N . GLU A 1 159 ? 8.438 -3.018 -24.497 1.00 90.62 159 GLU A N 1
ATOM 1260 C CA . GLU A 1 159 ? 9.013 -3.315 -23.179 1.00 90.62 159 GLU A CA 1
ATOM 1261 C C . GLU A 1 159 ? 9.071 -2.077 -22.268 1.00 90.62 159 GLU A C 1
ATOM 1263 O O . GLU A 1 159 ? 8.693 -2.155 -21.099 1.00 90.62 159 GLU A O 1
ATOM 1268 N N . ILE A 1 160 ? 9.467 -0.902 -22.783 1.00 88.38 160 ILE A N 1
ATOM 1269 C CA . ILE A 1 160 ? 9.405 0.353 -22.007 1.00 88.38 160 ILE A CA 1
ATOM 1270 C C . ILE A 1 160 ? 7.963 0.629 -21.567 1.00 88.38 160 ILE A C 1
ATOM 1272 O O . ILE A 1 160 ? 7.716 0.924 -20.394 1.00 88.38 160 ILE A O 1
ATOM 1276 N N . THR A 1 161 ? 7.005 0.525 -22.493 1.00 90.44 161 THR A N 1
ATOM 1277 C CA . THR A 1 161 ? 5.583 0.736 -22.203 1.00 90.44 161 THR A CA 1
ATOM 1278 C C . THR A 1 161 ? 5.076 -0.269 -21.172 1.00 90.44 161 THR A C 1
ATOM 1280 O O . THR A 1 161 ? 4.406 0.126 -20.214 1.00 90.44 161 THR A O 1
ATOM 1283 N N . PHE A 1 162 ? 5.421 -1.548 -21.320 1.00 92.94 162 PHE A N 1
ATOM 1284 C CA . PHE A 1 162 ? 5.047 -2.612 -20.395 1.00 92.94 162 PHE A CA 1
ATOM 1285 C C . PHE A 1 162 ? 5.570 -2.339 -18.980 1.00 92.94 162 PHE A C 1
ATOM 1287 O O . PHE A 1 162 ? 4.789 -2.343 -18.024 1.00 92.94 162 PHE A O 1
ATOM 1294 N N . GLN A 1 163 ? 6.858 -2.017 -18.841 1.00 92.75 163 GLN A N 1
ATOM 1295 C CA . GLN A 1 163 ? 7.471 -1.745 -17.541 1.00 92.75 163 GLN A CA 1
ATOM 1296 C C . GLN A 1 163 ? 6.924 -0.465 -16.897 1.00 92.75 163 GLN A C 1
ATOM 1298 O O . GLN A 1 163 ? 6.660 -0.447 -15.694 1.00 92.75 163 GLN A O 1
ATOM 1303 N N . TYR A 1 164 ? 6.651 0.585 -17.677 1.00 89.50 164 TYR A N 1
ATOM 1304 C CA . TYR A 1 164 ? 6.003 1.781 -17.135 1.00 89.50 164 TYR A CA 1
ATOM 1305 C C . TYR A 1 164 ? 4.577 1.496 -16.658 1.00 89.50 164 TYR A C 1
ATOM 1307 O O . TYR A 1 164 ? 4.201 1.854 -15.542 1.00 89.50 164 TYR A O 1
ATOM 1315 N N . THR A 1 165 ? 3.803 0.763 -17.462 1.00 90.69 165 THR A N 1
ATOM 1316 C CA . THR A 1 165 ? 2.449 0.329 -17.095 1.00 90.69 165 THR A CA 1
ATOM 1317 C C . THR A 1 165 ? 2.461 -0.497 -15.811 1.00 90.69 165 THR A C 1
ATOM 1319 O O . THR A 1 165 ? 1.588 -0.329 -14.959 1.00 90.69 165 THR A O 1
ATOM 1322 N N . ARG A 1 166 ? 3.461 -1.368 -15.633 1.00 92.31 166 ARG A N 1
ATOM 1323 C CA . ARG A 1 166 ? 3.649 -2.151 -14.410 1.00 92.31 166 ARG A CA 1
ATOM 1324 C C . ARG A 1 166 ? 3.848 -1.252 -13.186 1.00 92.31 166 ARG A C 1
ATOM 1326 O O . ARG A 1 166 ? 3.166 -1.464 -12.185 1.00 92.31 166 ARG A O 1
ATOM 1333 N N . VAL A 1 167 ? 4.703 -0.228 -13.264 1.00 89.56 167 VAL A N 1
ATOM 1334 C CA . VAL A 1 167 ? 4.876 0.749 -12.169 1.00 89.56 167 VAL A CA 1
ATOM 1335 C C . VAL A 1 167 ? 3.554 1.434 -11.830 1.00 89.56 167 VAL A C 1
ATOM 1337 O O . VAL A 1 167 ? 3.159 1.447 -10.666 1.00 89.56 167 VAL A O 1
ATOM 1340 N N . LEU A 1 168 ? 2.845 1.957 -12.834 1.00 86.69 168 LEU A N 1
ATOM 1341 C CA . LEU A 1 168 ? 1.583 2.674 -12.627 1.00 86.69 168 LEU A CA 1
ATOM 1342 C C . LEU A 1 168 ? 0.515 1.783 -11.986 1.00 86.69 168 LEU A C 1
ATOM 1344 O O . LEU A 1 168 ? -0.157 2.211 -11.049 1.00 86.69 168 LEU A O 1
ATOM 1348 N N . LYS A 1 169 ? 0.395 0.527 -12.434 1.00 87.75 169 LYS A N 1
ATOM 1349 C CA . LYS A 1 169 ? -0.510 -0.460 -11.828 1.00 87.75 169 LYS A CA 1
ATOM 1350 C C . LYS A 1 169 ? -0.183 -0.695 -10.355 1.00 87.75 169 LYS A C 1
ATOM 1352 O O . LYS A 1 169 ? -1.095 -0.724 -9.535 1.00 87.75 169 LYS A O 1
ATOM 1357 N N . HIS A 1 170 ? 1.097 -0.826 -10.006 1.00 87.31 170 HIS A N 1
ATOM 1358 C CA . HIS A 1 170 ? 1.504 -1.011 -8.614 1.00 87.31 170 HIS A CA 1
ATOM 1359 C C . HIS A 1 170 ? 1.264 0.233 -7.755 1.00 87.31 170 HIS A C 1
ATOM 1361 O O . HIS A 1 170 ? 0.745 0.095 -6.651 1.00 87.31 170 HIS A O 1
ATOM 1367 N N . LEU A 1 171 ? 1.590 1.432 -8.247 1.00 84.94 171 LEU A N 1
ATOM 1368 C CA . LEU A 1 171 ? 1.315 2.682 -7.531 1.00 84.94 171 LEU A CA 1
ATOM 1369 C C . LEU A 1 171 ? -0.189 2.860 -7.295 1.00 84.94 171 LEU A C 1
ATOM 1371 O O . LEU A 1 171 ? -0.598 3.150 -6.173 1.00 84.94 171 LEU A O 1
ATOM 1375 N N . ARG A 1 172 ? -1.013 2.602 -8.319 1.00 82.06 172 ARG A N 1
ATOM 1376 C CA . ARG A 1 172 ? -2.473 2.669 -8.217 1.00 82.06 172 ARG A CA 1
ATOM 1377 C C . ARG A 1 172 ? -3.010 1.671 -7.198 1.00 82.06 172 ARG A C 1
ATOM 1379 O O . ARG A 1 172 ? -3.691 2.090 -6.267 1.00 82.06 172 ARG A O 1
ATOM 1386 N N . ALA A 1 173 ? -2.637 0.395 -7.327 1.00 79.94 173 ALA A N 1
ATOM 1387 C CA . ALA A 1 173 ? -3.047 -0.651 -6.397 1.00 79.94 173 ALA A CA 1
ATOM 1388 C C . ALA A 1 173 ? -2.660 -0.298 -4.955 1.00 79.94 173 ALA A C 1
ATOM 1390 O O . ALA A 1 173 ? -3.484 -0.416 -4.061 1.00 79.94 173 ALA A O 1
ATOM 1391 N N . HIS A 1 174 ? -1.448 0.208 -4.716 1.00 77.75 174 HIS A N 1
ATOM 1392 C CA . HIS A 1 174 ? -1.059 0.647 -3.376 1.00 77.75 174 HIS A CA 1
ATOM 1393 C C . HIS A 1 174 ? -1.873 1.860 -2.894 1.00 77.75 174 HIS A C 1
ATOM 1395 O O . HIS A 1 174 ? -2.286 1.871 -1.740 1.00 77.75 174 HIS A O 1
ATOM 1401 N N . SER A 1 175 ? -2.170 2.833 -3.760 1.00 72.56 175 SER A N 1
ATOM 1402 C CA . SER A 1 175 ? -2.959 4.017 -3.387 1.00 72.56 175 SER A CA 1
ATOM 1403 C C . SER A 1 175 ? -4.447 3.742 -3.126 1.00 72.56 175 SER A C 1
ATOM 1405 O O . SER A 1 175 ? -5.069 4.507 -2.400 1.00 72.56 175 SER A O 1
ATOM 1407 N N . GLU A 1 176 ? -5.025 2.708 -3.749 1.00 72.94 176 GLU A N 1
ATOM 1408 C CA . GLU A 1 176 ? -6.463 2.388 -3.675 1.00 72.94 176 GLU A CA 1
ATOM 1409 C C . GLU A 1 176 ? -6.754 1.233 -2.703 1.00 72.94 176 GLU A C 1
ATOM 1411 O O . GLU A 1 176 ? -7.784 1.228 -2.039 1.00 72.94 176 GLU A O 1
ATOM 1416 N N . VAL A 1 177 ? -5.853 0.248 -2.595 1.00 72.75 177 VAL A N 1
ATOM 1417 C CA . VAL A 1 177 ? -6.060 -0.949 -1.756 1.00 72.75 177 VAL A CA 1
ATOM 1418 C C . VAL A 1 177 ? -5.604 -0.724 -0.316 1.00 72.75 177 VAL A C 1
ATOM 1420 O O . VAL A 1 177 ? -6.169 -1.317 0.610 1.00 72.75 177 VAL A O 1
ATOM 1423 N N . LEU A 1 178 ? -4.554 0.079 -0.115 1.00 73.50 178 LEU A N 1
ATOM 1424 C CA . LEU A 1 178 ? -3.954 0.259 1.210 1.00 73.50 178 LEU A CA 1
ATOM 1425 C C . LEU A 1 178 ? -4.469 1.485 1.952 1.00 73.50 178 LEU A C 1
ATOM 1427 O O . LEU A 1 178 ? -4.389 1.497 3.177 1.00 73.50 178 LEU A O 1
ATOM 1431 N N . THR A 1 179 ? -5.022 2.467 1.239 1.00 73.62 179 THR A N 1
ATOM 1432 C CA . THR A 1 179 ? -5.525 3.699 1.844 1.00 73.62 179 THR A CA 1
ATOM 1433 C C . THR A 1 179 ? -6.895 4.048 1.287 1.00 73.62 179 THR A C 1
ATOM 1435 O O . THR A 1 179 ? -7.109 4.065 0.077 1.00 73.62 179 THR A O 1
ATOM 1438 N N . ASP A 1 180 ? -7.823 4.367 2.182 1.00 77.44 180 ASP A N 1
ATOM 1439 C CA . ASP A 1 180 ? -9.129 4.899 1.820 1.00 77.44 180 ASP A CA 1
ATOM 1440 C C . ASP A 1 180 ? -9.021 6.420 1.667 1.00 77.44 180 ASP A C 1
ATOM 1442 O O . ASP A 1 180 ? -8.894 7.150 2.649 1.00 77.44 180 ASP A O 1
ATOM 1446 N N . ARG A 1 181 ? -9.047 6.914 0.424 1.00 76.44 181 ARG A N 1
ATOM 1447 C CA . ARG A 1 181 ? -8.860 8.348 0.140 1.00 76.44 181 ARG A CA 1
ATOM 1448 C C . ARG A 1 181 ? -9.897 9.234 0.832 1.00 76.44 181 ARG A C 1
ATOM 1450 O O . ARG A 1 181 ? -9.585 10.382 1.127 1.00 76.44 181 ARG A O 1
ATOM 1457 N N . GLN A 1 182 ? -11.097 8.715 1.102 1.00 76.38 182 GLN A N 1
ATOM 1458 C CA . GLN A 1 182 ? -12.155 9.465 1.785 1.00 76.38 182 GLN A CA 1
ATOM 1459 C C . GLN A 1 182 ? -11.866 9.656 3.281 1.00 76.38 182 GLN A C 1
ATOM 1461 O O . GLN A 1 182 ? -12.466 10.521 3.912 1.00 76.38 182 GLN A O 1
ATOM 1466 N N . LYS A 1 183 ? -10.936 8.874 3.845 1.00 74.19 183 LYS A N 1
ATOM 1467 C CA . LYS A 1 183 ? -10.506 8.960 5.247 1.00 74.19 183 LYS A CA 1
ATOM 1468 C C . LYS A 1 183 ? -9.270 9.827 5.459 1.00 74.19 183 LYS A C 1
ATOM 1470 O O . LYS A 1 183 ? -8.905 10.078 6.604 1.00 74.19 183 LYS A O 1
ATOM 1475 N N . LEU A 1 184 ? -8.646 10.322 4.387 1.00 82.81 184 LEU A N 1
ATOM 1476 C CA . LEU A 1 184 ? -7.499 11.217 4.502 1.00 82.81 184 LEU A CA 1
ATOM 1477 C C . LEU A 1 184 ? -7.924 12.538 5.148 1.00 82.81 184 LEU A C 1
ATOM 1479 O O . LEU A 1 184 ? -8.771 13.262 4.627 1.00 82.81 184 LEU A O 1
ATOM 1483 N N . GLN A 1 185 ? -7.301 12.855 6.278 1.00 85.50 185 GLN A N 1
ATOM 1484 C CA . GLN A 1 185 ? -7.530 14.087 7.024 1.00 85.50 185 GLN A CA 1
ATOM 1485 C C . GLN A 1 185 ? -6.272 14.950 7.028 1.00 85.50 185 GLN A C 1
ATOM 1487 O O . GLN A 1 185 ? -5.147 14.446 7.008 1.00 85.50 185 GLN A O 1
ATOM 1492 N N . ALA A 1 186 ? -6.467 16.267 7.067 1.00 87.19 186 ALA A N 1
ATOM 1493 C CA . ALA A 1 186 ? -5.366 17.200 7.239 1.00 87.19 186 ALA A CA 1
ATOM 1494 C C . ALA A 1 186 ? -4.748 17.040 8.637 1.00 87.19 186 ALA A C 1
ATOM 1496 O O . ALA A 1 186 ? -5.469 16.961 9.629 1.00 87.19 186 ALA A O 1
ATOM 1497 N N . LEU A 1 187 ? -3.416 17.033 8.705 1.00 92.94 187 LEU A N 1
ATOM 1498 C CA . LEU A 1 187 ? -2.687 16.997 9.974 1.00 92.94 187 LEU A CA 1
ATOM 1499 C C . LEU A 1 187 ? -2.769 18.353 10.679 1.00 92.94 187 LEU A C 1
ATOM 1501 O O . LEU A 1 187 ? -2.777 19.399 10.020 1.00 92.94 187 LEU A O 1
ATOM 1505 N N . SER A 1 188 ? -2.759 18.360 12.008 1.00 92.38 188 SER A N 1
ATOM 1506 C CA . SER A 1 188 ? -2.745 19.591 12.794 1.00 92.38 188 SER A CA 1
ATOM 1507 C C . SER A 1 188 ? -1.474 20.407 12.570 1.00 92.38 188 SER A C 1
ATOM 1509 O O . SER A 1 188 ? -0.417 19.899 12.186 1.00 92.38 188 SER A O 1
ATOM 1511 N N . LYS A 1 189 ? -1.548 21.712 12.861 1.00 91.69 189 LYS A N 1
ATOM 1512 C CA . LYS A 1 189 ? -0.382 22.608 12.785 1.00 91.69 189 LYS A CA 1
ATOM 1513 C C . LYS A 1 189 ? 0.763 22.140 13.689 1.00 91.69 189 LYS A C 1
ATOM 1515 O O . LYS A 1 189 ? 1.921 22.276 13.305 1.00 91.69 189 LYS A O 1
ATOM 1520 N N . ASN A 1 190 ? 0.441 21.572 14.851 1.00 89.31 190 ASN A N 1
ATOM 1521 C CA . ASN A 1 190 ? 1.432 21.062 15.796 1.00 89.31 190 ASN A CA 1
ATOM 1522 C C . ASN A 1 190 ? 2.209 19.894 15.187 1.00 89.31 190 ASN A C 1
ATOM 1524 O O . ASN A 1 190 ? 3.437 19.949 15.122 1.00 89.31 190 ASN A O 1
ATOM 1528 N N . LEU A 1 191 ? 1.499 18.896 14.650 1.00 93.00 191 LEU A N 1
ATOM 1529 C CA . LEU A 1 191 ? 2.134 17.766 13.983 1.00 93.00 191 LEU A CA 1
ATOM 1530 C C . LEU A 1 191 ? 2.931 18.221 12.753 1.00 93.00 191 LEU A C 1
ATOM 1532 O O . LEU A 1 191 ? 4.082 17.832 12.586 1.00 93.00 191 LEU A O 1
ATOM 1536 N N . GLN A 1 192 ? 2.381 19.113 11.927 1.00 94.19 192 GLN A N 1
ATOM 1537 C CA . GLN A 1 192 ? 3.108 19.663 10.778 1.00 94.19 192 GLN A CA 1
ATOM 1538 C C . GLN A 1 192 ? 4.412 20.374 11.177 1.00 94.19 192 GLN A C 1
ATOM 1540 O O . GLN A 1 192 ? 5.415 20.246 10.473 1.00 94.19 192 GLN A O 1
ATOM 1545 N N . ASN A 1 193 ? 4.419 21.131 12.278 1.00 91.69 193 ASN A N 1
ATOM 1546 C CA . ASN A 1 193 ? 5.619 21.811 12.767 1.00 91.69 193 ASN A CA 1
ATOM 1547 C C . ASN A 1 193 ? 6.673 20.812 13.250 1.00 91.69 193 ASN A C 1
ATOM 1549 O O . ASN A 1 193 ? 7.834 20.934 12.860 1.00 91.69 193 ASN A O 1
ATOM 1553 N N . TYR A 1 194 ? 6.262 19.785 13.995 1.00 93.31 194 TYR A N 1
ATOM 1554 C CA . TYR A 1 194 ? 7.167 18.709 14.391 1.00 93.31 194 TYR A CA 1
ATOM 1555 C C . TYR A 1 194 ? 7.756 17.979 13.181 1.00 93.31 194 TYR A C 1
ATOM 1557 O O . TYR A 1 194 ? 8.961 17.769 13.104 1.00 93.31 194 TYR A O 1
ATOM 1565 N N . LEU A 1 195 ? 6.932 17.647 12.183 1.00 95.00 195 LEU A N 1
ATOM 1566 C CA . LEU A 1 195 ? 7.399 16.991 10.961 1.00 95.00 195 LEU A CA 1
ATOM 1567 C C . LEU A 1 195 ? 8.446 17.833 10.219 1.00 95.00 195 LEU A C 1
ATOM 1569 O O . LEU A 1 195 ? 9.374 17.270 9.636 1.00 95.00 195 LEU A O 1
ATOM 1573 N N . LYS A 1 196 ? 8.327 19.168 10.227 1.00 94.00 196 LYS A N 1
ATOM 1574 C CA . LYS A 1 196 ? 9.345 20.073 9.660 1.00 94.00 196 LYS A CA 1
ATOM 1575 C C . LYS A 1 196 ? 10.652 20.023 10.450 1.00 94.00 196 LYS A C 1
ATOM 1577 O O . LYS A 1 196 ? 11.720 20.009 9.841 1.00 94.00 196 LYS A O 1
ATOM 1582 N N . GLU A 1 197 ? 10.572 19.990 11.776 1.00 92.19 197 GLU A N 1
ATOM 1583 C CA . GLU A 1 197 ? 11.743 19.884 12.649 1.00 92.19 197 GLU A CA 1
ATOM 1584 C C . GLU A 1 197 ? 12.444 18.531 12.488 1.00 92.19 197 GLU A C 1
ATOM 1586 O O . GLU A 1 197 ? 13.650 18.486 12.247 1.00 92.19 197 GLU A O 1
ATOM 1591 N N . TRP A 1 198 ? 11.680 17.436 12.506 1.00 94.25 198 TRP A N 1
ATOM 1592 C CA . TRP A 1 198 ? 12.184 16.087 12.267 1.00 94.25 198 TRP A CA 1
ATOM 1593 C C . TRP A 1 198 ? 12.946 16.006 10.942 1.00 94.25 198 TRP A C 1
ATOM 1595 O O . TRP A 1 198 ? 14.090 15.564 10.925 1.00 94.25 198 TRP A O 1
ATOM 1605 N N . GLN A 1 199 ? 12.383 16.532 9.846 1.00 93.38 199 GLN A N 1
ATOM 1606 C CA . GLN A 1 199 ? 13.068 16.565 8.547 1.00 93.38 199 GLN A CA 1
ATOM 1607 C C . GLN A 1 199 ? 14.429 17.264 8.617 1.00 93.38 199 GLN A C 1
ATOM 1609 O O . GLN A 1 199 ? 15.400 16.770 8.041 1.00 93.38 199 GLN A O 1
ATOM 1614 N N . LYS A 1 200 ? 14.500 18.415 9.296 1.00 90.44 200 LYS A N 1
ATOM 1615 C CA . LYS A 1 200 ? 15.742 19.177 9.452 1.00 90.44 200 LYS A CA 1
ATOM 1616 C C . LYS A 1 200 ? 16.775 18.362 10.231 1.00 90.44 200 LYS A C 1
ATOM 1618 O O . LYS A 1 200 ? 17.886 18.177 9.741 1.00 90.44 200 LYS A O 1
ATOM 1623 N N . ASN A 1 201 ? 16.380 17.801 11.371 1.00 89.88 201 ASN A N 1
ATOM 1624 C CA . ASN A 1 201 ? 17.259 17.006 12.229 1.00 89.88 201 ASN A CA 1
ATOM 1625 C C . ASN A 1 201 ? 17.746 15.730 11.520 1.00 89.88 201 ASN A C 1
ATOM 1627 O O . ASN A 1 201 ? 18.925 15.383 11.593 1.00 89.88 201 ASN A O 1
ATOM 1631 N N . THR A 1 202 ? 16.872 15.040 10.781 1.00 90.94 202 THR A N 1
ATOM 1632 C CA . THR A 1 202 ? 17.247 13.855 9.997 1.00 90.94 202 THR A CA 1
ATOM 1633 C C . THR A 1 202 ? 18.231 14.209 8.881 1.00 90.94 202 THR A C 1
ATOM 1635 O O . THR A 1 202 ? 19.211 13.492 8.695 1.00 90.94 202 THR A O 1
ATOM 1638 N N . LEU A 1 203 ? 18.016 15.316 8.156 1.00 88.31 203 LEU A N 1
ATOM 1639 C CA . LEU A 1 203 ? 18.949 15.787 7.123 1.00 88.31 203 LEU A CA 1
ATOM 1640 C C . LEU A 1 203 ? 20.314 16.145 7.717 1.00 88.31 203 LEU A C 1
ATOM 1642 O O . LEU A 1 203 ? 21.340 15.764 7.157 1.00 88.31 203 LEU A O 1
ATOM 1646 N N . GLU A 1 204 ? 20.326 16.850 8.849 1.00 86.81 204 GLU A N 1
ATOM 1647 C CA . GLU A 1 204 ? 21.554 17.230 9.545 1.00 86.81 204 GLU A CA 1
ATOM 1648 C C . GLU A 1 204 ? 22.316 16.009 10.057 1.00 86.81 204 GLU A C 1
ATOM 1650 O O . GLU A 1 204 ? 23.538 16.026 10.057 1.00 86.81 204 GLU A O 1
ATOM 1655 N N . ASN A 1 205 ? 21.649 14.924 10.443 1.00 85.94 205 ASN A N 1
ATOM 1656 C CA . ASN A 1 205 ? 22.314 13.725 10.961 1.00 85.94 205 ASN A CA 1
ATOM 1657 C C . ASN A 1 205 ? 22.666 12.681 9.890 1.00 85.94 205 ASN A C 1
ATOM 1659 O O . ASN A 1 205 ? 23.360 11.710 10.191 1.00 85.94 205 ASN A O 1
ATOM 1663 N N . ASN A 1 206 ? 22.247 12.881 8.640 1.00 88.19 206 ASN A N 1
ATOM 1664 C CA . ASN A 1 206 ? 22.488 11.928 7.562 1.00 88.19 206 ASN A CA 1
ATOM 1665 C C . ASN A 1 206 ? 23.944 11.978 7.063 1.00 88.19 206 ASN A C 1
ATOM 1667 O O . ASN A 1 206 ? 24.422 13.008 6.574 1.00 88.19 206 ASN A O 1
ATOM 1671 N N . LYS A 1 207 ? 24.650 10.844 7.143 1.00 82.88 207 LYS A N 1
ATOM 1672 C CA . LYS A 1 207 ? 26.084 10.752 6.817 1.00 82.88 207 LYS A CA 1
ATOM 1673 C C . LYS A 1 207 ? 26.360 10.946 5.327 1.00 82.88 207 LYS A C 1
ATOM 1675 O O . LYS A 1 207 ? 27.314 11.635 4.973 1.00 82.88 207 LYS A O 1
ATOM 1680 N N . ILE A 1 208 ? 25.499 10.405 4.458 1.00 82.06 208 ILE A N 1
ATOM 1681 C CA . ILE A 1 208 ? 25.654 10.523 2.997 1.00 82.06 208 ILE A CA 1
ATOM 1682 C C . ILE A 1 208 ? 25.502 11.990 2.558 1.00 82.06 208 ILE A C 1
ATOM 1684 O O . ILE A 1 208 ? 26.213 12.449 1.667 1.00 82.06 208 ILE A O 1
ATOM 1688 N N . ILE A 1 209 ? 24.621 12.755 3.211 1.00 80.12 209 ILE A N 1
ATOM 1689 C CA . ILE A 1 209 ? 24.450 14.192 2.937 1.00 80.12 209 ILE A CA 1
ATOM 1690 C C . ILE A 1 209 ? 25.614 15.022 3.489 1.00 80.12 209 ILE A C 1
ATOM 1692 O O . ILE A 1 209 ? 26.082 15.933 2.808 1.00 80.12 209 ILE A O 1
ATOM 1696 N N . LYS A 1 210 ? 26.082 14.728 4.709 1.00 78.31 210 LYS A N 1
ATOM 1697 C CA . LYS A 1 210 ? 27.187 15.457 5.356 1.00 78.31 210 LYS A CA 1
ATOM 1698 C C . LYS A 1 210 ? 28.539 15.235 4.685 1.00 78.31 210 LYS A C 1
ATOM 1700 O O . LYS A 1 210 ? 29.416 16.090 4.774 1.00 78.31 210 LYS A O 1
ATOM 1705 N N . SER A 1 211 ? 28.750 14.075 4.077 1.00 70.25 211 SER A N 1
ATOM 1706 C CA . SER A 1 211 ? 30.059 13.667 3.569 1.00 70.25 211 SER A CA 1
ATOM 1707 C C . SER A 1 211 ? 29.943 12.901 2.247 1.00 70.25 211 SER A C 1
ATOM 1709 O O . SER A 1 211 ? 30.358 11.748 2.170 1.00 70.25 211 SER A O 1
ATOM 1711 N N . PRO A 1 212 ? 29.430 13.534 1.175 1.00 64.25 212 PRO A N 1
ATOM 1712 C CA . PRO A 1 212 ? 29.256 12.877 -0.124 1.00 64.25 212 PRO A CA 1
ATOM 1713 C C . PRO A 1 212 ? 30.587 12.436 -0.761 1.00 64.25 212 PRO A C 1
ATOM 1715 O O . PRO A 1 212 ? 30.605 11.559 -1.623 1.00 64.25 212 PRO A O 1
ATOM 1718 N N . GLU A 1 213 ? 31.704 13.036 -0.339 1.00 56.06 213 GLU A N 1
ATOM 1719 C CA . GLU A 1 213 ? 33.058 12.774 -0.849 1.00 56.06 213 GLU A CA 1
ATOM 1720 C C . GLU A 1 213 ? 33.829 11.750 0.000 1.00 56.06 213 GLU A C 1
ATOM 1722 O O . GLU A 1 213 ? 34.791 11.147 -0.476 1.00 56.06 213 GLU A O 1
ATOM 1727 N N . ASN A 1 214 ? 33.380 11.499 1.234 1.00 52.59 214 ASN A N 1
ATOM 1728 C CA . ASN A 1 214 ? 34.038 10.594 2.164 1.00 52.59 214 ASN A CA 1
ATOM 1729 C C . ASN A 1 214 ? 33.398 9.210 2.026 1.00 52.59 214 ASN A C 1
ATOM 1731 O O . ASN A 1 214 ? 32.411 8.882 2.683 1.00 52.59 214 ASN A O 1
ATOM 1735 N N . ARG A 1 215 ? 33.967 8.384 1.142 1.00 52.94 215 ARG A N 1
ATOM 1736 C CA . ARG A 1 215 ? 33.685 6.943 1.091 1.00 52.94 215 ARG A CA 1
ATOM 1737 C C . ARG A 1 215 ? 34.315 6.264 2.307 1.00 52.94 215 ARG A C 1
ATOM 1739 O O . ARG A 1 215 ? 35.220 5.451 2.157 1.00 52.94 215 ARG A O 1
ATOM 1746 N N . GLN A 1 216 ? 33.881 6.620 3.515 1.00 57.09 216 GLN A N 1
ATOM 1747 C CA . GLN A 1 216 ? 34.058 5.696 4.628 1.00 57.09 216 GLN A CA 1
ATOM 1748 C C . GLN A 1 216 ? 33.450 4.360 4.197 1.00 57.09 216 GLN A C 1
ATOM 1750 O O . GLN A 1 216 ? 32.372 4.343 3.594 1.00 57.09 216 GLN A O 1
ATOM 1755 N N . GLU A 1 217 ? 34.163 3.263 4.448 1.00 71.56 217 GLU A N 1
ATOM 1756 C CA . GLU A 1 217 ? 33.611 1.920 4.299 1.00 71.56 217 GLU A CA 1
ATOM 1757 C C . GLU A 1 217 ? 32.434 1.790 5.268 1.00 71.56 217 GLU A C 1
ATOM 1759 O O . GLU A 1 217 ? 32.596 1.498 6.449 1.00 71.56 217 GLU A O 1
ATOM 1764 N N . MET A 1 218 ? 31.239 2.104 4.776 1.00 81.75 218 MET A N 1
ATOM 1765 C CA . MET A 1 218 ? 29.990 1.862 5.477 1.00 81.75 218 MET A CA 1
ATOM 1766 C C . MET A 1 218 ? 29.490 0.477 5.091 1.00 81.75 218 MET A C 1
ATOM 1768 O O . MET A 1 218 ? 29.556 0.085 3.921 1.00 81.75 218 MET A O 1
ATOM 1772 N N . ALA A 1 219 ? 28.935 -0.240 6.064 1.00 87.56 219 ALA A N 1
ATOM 1773 C CA . ALA A 1 219 ? 28.205 -1.470 5.788 1.00 87.56 219 ALA A CA 1
ATOM 1774 C C . ALA A 1 219 ? 26.994 -1.181 4.882 1.00 87.56 219 ALA A C 1
ATOM 1776 O O . ALA A 1 219 ? 26.410 -0.092 4.921 1.00 87.56 219 ALA A O 1
ATOM 1777 N N . LEU A 1 220 ? 26.586 -2.159 4.072 1.00 87.88 220 LEU A N 1
ATOM 1778 C CA . LEU A 1 220 ? 25.505 -1.985 3.098 1.00 87.88 220 LEU A CA 1
ATOM 1779 C C . LEU A 1 220 ? 24.172 -1.605 3.773 1.00 87.88 220 LEU A C 1
ATOM 1781 O O . LEU A 1 220 ? 23.410 -0.793 3.249 1.00 87.88 220 LEU A O 1
ATOM 1785 N N . GLU A 1 221 ? 23.926 -2.121 4.974 1.00 88.88 221 GLU A N 1
ATOM 1786 C CA . GLU A 1 221 ? 22.784 -1.797 5.829 1.00 88.88 221 GLU A CA 1
ATOM 1787 C C . GLU A 1 221 ? 22.804 -0.338 6.297 1.00 88.88 221 GLU A C 1
ATOM 1789 O O . GLU A 1 221 ? 21.764 0.322 6.341 1.00 88.88 221 GLU A O 1
ATOM 1794 N N . GLU A 1 222 ? 23.985 0.195 6.615 1.00 89.69 222 GLU A N 1
ATOM 1795 C CA . GLU A 1 222 ? 24.147 1.594 7.008 1.00 89.69 222 GLU A CA 1
ATOM 1796 C C . GLU A 1 222 ? 23.891 2.524 5.818 1.00 89.69 222 GLU A C 1
ATOM 1798 O O . GLU A 1 222 ? 23.187 3.532 5.945 1.00 89.69 222 GLU A O 1
ATOM 1803 N N . ILE A 1 223 ? 24.398 2.158 4.637 1.00 90.12 223 ILE A N 1
ATOM 1804 C CA . ILE A 1 223 ? 24.120 2.871 3.387 1.00 90.12 223 ILE A CA 1
ATOM 1805 C C . ILE A 1 223 ? 22.610 2.877 3.125 1.00 90.12 223 ILE A C 1
ATOM 1807 O O . ILE A 1 223 ? 22.030 3.936 2.866 1.00 90.12 223 ILE A O 1
ATOM 1811 N N . LYS A 1 224 ? 21.954 1.718 3.256 1.00 92.62 224 LYS A N 1
ATOM 1812 C CA . LYS A 1 224 ? 20.504 1.590 3.099 1.00 92.62 224 LYS A CA 1
ATOM 1813 C C . LYS A 1 224 ? 19.741 2.495 4.058 1.00 92.62 224 LYS A C 1
ATOM 1815 O O . LYS A 1 224 ? 18.889 3.256 3.606 1.00 92.62 224 LYS A O 1
ATOM 1820 N N . ASN A 1 225 ? 20.080 2.474 5.344 1.00 91.94 225 ASN A N 1
ATOM 1821 C CA . ASN A 1 225 ? 19.423 3.304 6.352 1.00 91.94 225 ASN A CA 1
ATOM 1822 C C . ASN A 1 225 ? 19.513 4.805 6.012 1.00 91.94 225 ASN A C 1
ATOM 1824 O O . ASN A 1 225 ? 18.517 5.526 6.074 1.00 91.94 225 ASN A O 1
ATOM 1828 N N . ASN A 1 226 ? 20.684 5.278 5.573 1.00 91.69 226 ASN A N 1
ATOM 1829 C CA . ASN A 1 226 ? 20.846 6.670 5.149 1.00 91.69 226 ASN A CA 1
ATOM 1830 C C . ASN A 1 226 ? 19.997 7.002 3.909 1.00 91.69 226 ASN A C 1
ATOM 1832 O O . ASN A 1 226 ? 19.401 8.078 3.850 1.00 91.69 226 ASN A O 1
ATOM 1836 N N . TYR A 1 227 ? 19.910 6.106 2.922 1.00 91.62 227 TYR A N 1
ATOM 1837 C CA . TYR A 1 227 ? 19.037 6.319 1.764 1.00 91.62 227 TYR A CA 1
ATOM 1838 C C . TYR A 1 227 ? 17.551 6.294 2.135 1.00 91.62 227 TYR A C 1
ATOM 1840 O O . TYR A 1 227 ? 16.786 7.118 1.630 1.00 91.62 227 TYR A O 1
ATOM 1848 N N . ASP A 1 228 ? 17.143 5.412 3.045 1.00 93.12 228 ASP A N 1
ATOM 1849 C CA . ASP A 1 228 ? 15.772 5.338 3.547 1.00 93.12 228 ASP A CA 1
ATOM 1850 C C . ASP A 1 228 ? 15.345 6.618 4.255 1.00 93.12 228 ASP A C 1
ATOM 1852 O O . ASP A 1 228 ? 14.250 7.114 3.995 1.00 93.12 228 ASP A O 1
ATOM 1856 N N . GLN A 1 229 ? 16.224 7.215 5.061 1.00 92.56 229 GLN A N 1
ATOM 1857 C CA . GLN A 1 229 ? 15.990 8.530 5.661 1.00 92.56 229 GLN A CA 1
ATOM 1858 C C . GLN A 1 229 ? 15.720 9.600 4.596 1.00 92.56 229 GLN A C 1
ATOM 1860 O O . GLN A 1 229 ? 14.726 10.320 4.681 1.00 92.56 229 GLN A O 1
ATOM 1865 N N . ILE A 1 230 ? 16.552 9.666 3.551 1.00 91.50 230 ILE A N 1
ATOM 1866 C CA . ILE A 1 230 ? 16.398 10.629 2.448 1.00 91.50 230 ILE A CA 1
ATOM 1867 C C . ILE A 1 230 ? 15.044 10.452 1.740 1.00 91.50 230 ILE A C 1
ATOM 1869 O O . ILE A 1 230 ? 14.386 11.430 1.377 1.00 91.50 230 ILE A O 1
ATOM 1873 N N . LEU A 1 231 ? 14.613 9.209 1.527 1.00 91.88 231 LEU A N 1
ATOM 1874 C CA . LEU A 1 231 ? 13.342 8.888 0.872 1.00 91.88 231 LEU A CA 1
ATOM 1875 C C . LEU A 1 231 ? 12.129 9.139 1.787 1.00 91.88 231 LEU A C 1
ATOM 1877 O O . LEU A 1 231 ? 11.088 9.618 1.325 1.00 91.88 231 LEU A O 1
ATOM 1881 N N . ASN A 1 232 ? 12.265 8.871 3.086 1.00 93.88 232 ASN A N 1
ATOM 1882 C CA . ASN A 1 232 ? 11.258 9.174 4.103 1.00 93.88 232 ASN A CA 1
ATOM 1883 C C . ASN A 1 232 ? 11.062 10.683 4.261 1.00 93.88 232 ASN A C 1
ATOM 1885 O O . ASN A 1 232 ? 9.926 11.134 4.376 1.00 93.88 232 ASN A O 1
ATOM 1889 N N . ILE A 1 233 ? 12.126 11.481 4.148 1.00 92.69 233 ILE A N 1
ATOM 1890 C CA . ILE A 1 233 ? 12.020 12.943 4.073 1.00 92.69 233 ILE A CA 1
ATOM 1891 C C . ILE A 1 233 ? 11.174 13.362 2.866 1.00 92.69 233 ILE A C 1
ATOM 1893 O O . ILE A 1 233 ? 10.280 14.187 3.021 1.00 92.69 233 ILE A O 1
ATOM 1897 N N . GLY A 1 234 ? 11.387 12.776 1.683 1.00 92.19 234 GLY A N 1
ATOM 1898 C CA . GLY A 1 234 ? 10.556 13.069 0.505 1.00 92.19 234 GLY A CA 1
ATOM 1899 C C . GLY A 1 234 ? 9.073 12.738 0.716 1.00 92.19 234 GLY A C 1
ATOM 1900 O O . GLY A 1 234 ? 8.198 13.518 0.341 1.00 92.19 234 GLY A O 1
ATOM 1901 N N . THR A 1 235 ? 8.790 11.626 1.396 1.00 94.06 235 THR A N 1
ATOM 1902 C CA . THR A 1 235 ? 7.425 11.226 1.785 1.00 94.06 235 THR A CA 1
ATOM 1903 C C . THR A 1 235 ? 6.809 12.225 2.767 1.00 94.06 235 THR A C 1
ATOM 1905 O O . THR A 1 235 ? 5.704 12.716 2.541 1.00 94.06 235 THR A O 1
ATOM 1908 N N . CYS A 1 236 ? 7.559 12.592 3.807 1.00 95.06 236 CYS A N 1
ATOM 1909 C CA . CYS A 1 236 ? 7.164 13.567 4.818 1.00 95.06 236 CYS A CA 1
ATOM 1910 C C . CYS A 1 236 ? 6.887 14.950 4.206 1.00 95.06 236 CYS A C 1
ATOM 1912 O O . CYS A 1 236 ? 5.893 15.588 4.537 1.00 95.06 236 CYS A O 1
ATOM 1914 N N . ARG A 1 237 ? 7.708 15.390 3.245 1.00 93.62 237 ARG A N 1
ATOM 1915 C CA . ARG A 1 237 ? 7.511 16.650 2.511 1.00 93.62 237 ARG A CA 1
ATOM 1916 C C . ARG A 1 237 ? 6.182 16.669 1.769 1.00 93.62 237 ARG A C 1
ATOM 1918 O O . ARG A 1 237 ? 5.439 17.632 1.924 1.00 93.62 237 ARG A O 1
ATOM 1925 N N . CYS A 1 238 ? 5.849 15.599 1.045 1.00 92.50 238 CYS A N 1
ATOM 1926 C CA . CYS A 1 238 ? 4.543 15.486 0.395 1.00 92.50 238 CYS A CA 1
ATOM 1927 C C . CYS A 1 238 ? 3.387 15.518 1.398 1.00 92.50 238 CYS A C 1
ATOM 1929 O O . CYS A 1 238 ? 2.385 16.179 1.136 1.00 92.50 238 CYS A O 1
ATOM 1931 N N . LEU A 1 239 ? 3.540 14.852 2.545 1.00 93.25 239 LEU A N 1
ATOM 1932 C CA . LEU A 1 239 ? 2.521 14.812 3.595 1.00 93.25 239 LEU A CA 1
ATOM 1933 C C . LEU A 1 239 ? 2.180 16.207 4.141 1.00 93.25 239 LEU A C 1
ATOM 1935 O O . LEU A 1 239 ? 1.028 16.476 4.464 1.00 93.25 239 LEU A O 1
ATOM 1939 N N . ILE A 1 240 ? 3.160 17.113 4.188 1.00 93.25 240 ILE A N 1
ATOM 1940 C CA . ILE A 1 240 ? 2.967 18.511 4.606 1.00 93.25 240 ILE A CA 1
ATOM 1941 C C . ILE A 1 240 ? 2.802 19.491 3.429 1.00 93.25 240 ILE A C 1
ATOM 1943 O O . ILE A 1 240 ? 2.955 20.699 3.610 1.00 93.25 240 ILE A O 1
ATOM 1947 N N . GLY A 1 241 ? 2.512 18.994 2.221 1.00 90.38 241 GLY A N 1
ATOM 1948 C CA . GLY A 1 241 ? 2.214 19.823 1.046 1.00 90.38 241 GLY A CA 1
ATOM 1949 C C . GLY A 1 241 ? 3.425 20.500 0.391 1.00 90.38 241 GLY A C 1
ATOM 1950 O O . GLY A 1 241 ? 3.268 21.513 -0.287 1.00 90.38 241 GLY A O 1
ATOM 1951 N N . LEU A 1 242 ? 4.635 19.973 0.587 1.00 90.56 242 LEU A N 1
ATOM 1952 C CA . LEU A 1 242 ? 5.871 20.468 -0.024 1.00 90.56 242 LEU A CA 1
ATOM 1953 C C . LEU A 1 242 ? 6.364 19.554 -1.155 1.00 90.56 242 LEU A C 1
ATOM 1955 O O . LEU A 1 242 ? 6.057 18.363 -1.210 1.00 90.56 242 LEU A O 1
ATOM 1959 N N . ASP A 1 243 ? 7.206 20.112 -2.031 1.00 88.38 243 ASP A N 1
ATOM 1960 C CA . ASP A 1 243 ? 7.912 19.351 -3.069 1.00 88.38 243 ASP A CA 1
ATOM 1961 C C . ASP A 1 243 ? 8.788 18.254 -2.432 1.00 88.38 243 ASP A C 1
ATOM 1963 O O . ASP A 1 243 ? 9.554 18.582 -1.521 1.00 88.38 243 ASP A O 1
ATOM 1967 N N . PRO A 1 244 ? 8.728 16.986 -2.883 1.00 86.94 244 PRO A N 1
ATOM 1968 C CA . PRO A 1 244 ? 9.472 15.878 -2.279 1.00 86.94 244 PRO A CA 1
ATOM 1969 C C . PRO A 1 244 ? 10.998 16.002 -2.377 1.00 86.94 244 PRO A C 1
ATOM 1971 O O . PRO A 1 244 ? 11.717 15.348 -1.620 1.00 86.94 244 PRO A O 1
ATOM 1974 N N . GLU A 1 245 ? 11.534 16.830 -3.273 1.00 83.25 245 GLU A N 1
ATOM 1975 C CA . GLU A 1 245 ? 12.969 17.078 -3.370 1.00 83.25 245 GLU A CA 1
ATOM 1976 C C . GLU A 1 245 ? 13.396 18.272 -2.507 1.00 83.25 245 GLU A C 1
ATOM 1978 O O . GLU A 1 245 ? 13.075 19.428 -2.795 1.00 83.25 245 GLU A O 1
ATOM 1983 N N . SER A 1 246 ? 14.196 18.019 -1.467 1.00 83.25 246 SER A N 1
ATOM 1984 C CA . SER A 1 246 ? 14.773 19.095 -0.653 1.00 83.25 246 SER A CA 1
ATOM 1985 C C . SER A 1 246 ? 15.964 19.775 -1.344 1.00 83.25 246 SER A C 1
ATOM 1987 O O . SER A 1 246 ? 16.642 19.195 -2.202 1.00 83.25 246 SER A O 1
ATOM 1989 N N . LYS A 1 247 ? 16.247 21.027 -0.962 1.00 84.69 247 LYS A N 1
ATOM 1990 C CA . LYS A 1 247 ? 17.404 21.778 -1.480 1.00 84.69 247 LYS A CA 1
ATOM 1991 C C . LYS A 1 247 ? 18.718 21.175 -0.980 1.00 84.69 247 LYS A C 1
ATOM 1993 O O . LYS A 1 247 ? 19.714 21.200 -1.692 1.00 84.69 247 LYS A O 1
ATOM 1998 N N . GLU A 1 248 ? 18.715 20.615 0.220 1.00 83.00 248 GLU A N 1
ATOM 1999 C CA . GLU A 1 248 ? 19.856 20.002 0.898 1.00 83.00 248 GLU A CA 1
ATOM 2000 C C . GLU A 1 248 ? 20.309 18.736 0.163 1.00 83.00 248 GLU A C 1
ATOM 2002 O O . GLU A 1 248 ? 21.493 18.591 -0.134 1.00 83.00 248 GLU A O 1
ATOM 2007 N N . ILE A 1 249 ? 19.366 17.879 -0.249 1.00 81.06 249 ILE A N 1
ATOM 2008 C CA . ILE A 1 249 ? 19.660 16.692 -1.068 1.00 81.06 249 ILE A CA 1
ATOM 2009 C C . ILE A 1 249 ? 20.267 17.112 -2.415 1.00 81.06 249 ILE A C 1
ATOM 2011 O O . ILE A 1 249 ? 21.242 16.516 -2.874 1.00 81.06 249 ILE A O 1
ATOM 2015 N N . LYS A 1 250 ? 19.737 18.182 -3.031 1.00 80.62 250 LYS A N 1
ATOM 2016 C CA . LYS A 1 250 ? 20.290 18.745 -4.276 1.00 80.62 250 LYS A CA 1
ATOM 2017 C C . LYS A 1 250 ? 21.719 19.265 -4.080 1.00 80.62 250 LYS A C 1
ATOM 2019 O O . LYS A 1 250 ? 22.566 19.016 -4.934 1.00 80.62 250 LYS A O 1
ATOM 2024 N N . LYS A 1 251 ? 22.005 19.939 -2.959 1.00 82.75 251 LYS A N 1
ATOM 2025 C CA . LYS A 1 251 ? 23.355 20.422 -2.606 1.00 82.75 251 LYS A CA 1
ATOM 2026 C C . LYS A 1 251 ? 24.350 19.275 -2.422 1.00 82.75 251 LYS A C 1
ATOM 2028 O O . LYS A 1 251 ? 25.471 19.385 -2.906 1.00 82.75 251 LYS A O 1
ATOM 2033 N N . ALA A 1 252 ? 23.925 18.167 -1.814 1.00 77.75 252 ALA A N 1
ATOM 2034 C CA . ALA A 1 252 ? 24.740 16.958 -1.667 1.00 77.75 252 ALA A CA 1
ATOM 2035 C C . ALA A 1 252 ? 24.995 16.216 -2.996 1.00 77.75 252 ALA A C 1
ATOM 2037 O O . ALA A 1 252 ? 25.694 15.208 -3.008 1.00 77.75 252 ALA A O 1
ATOM 2038 N N . LYS A 1 253 ? 24.429 16.691 -4.120 1.00 80.19 253 LYS A N 1
ATOM 2039 C CA . LYS A 1 253 ? 24.531 16.089 -5.463 1.00 80.19 253 LYS A CA 1
ATOM 2040 C C . LYS A 1 253 ? 24.060 14.630 -5.534 1.00 80.19 253 LYS A C 1
ATOM 2042 O O . LYS A 1 253 ? 24.333 13.957 -6.524 1.00 80.19 253 LYS A O 1
ATOM 2047 N N . LEU A 1 254 ? 23.312 14.160 -4.534 1.00 79.12 254 LEU A N 1
ATOM 2048 C CA . LEU A 1 254 ? 22.721 12.826 -4.524 1.00 79.12 254 LEU A CA 1
ATOM 2049 C C . LEU A 1 254 ? 21.538 12.808 -5.479 1.00 79.12 254 LEU A C 1
ATOM 2051 O O . LEU A 1 254 ? 20.453 13.327 -5.187 1.00 79.12 254 LEU A O 1
ATOM 2055 N N . THR A 1 255 ? 21.740 12.210 -6.646 1.00 79.06 255 THR A N 1
ATOM 2056 C CA . THR A 1 255 ? 20.663 12.088 -7.613 1.00 79.06 255 THR A CA 1
ATOM 2057 C C . THR A 1 255 ? 19.715 10.987 -7.171 1.00 79.06 255 THR A C 1
ATOM 2059 O O . THR A 1 255 ? 20.051 10.042 -6.461 1.00 79.06 255 THR A O 1
ATOM 2062 N N . ALA A 1 256 ? 18.470 11.077 -7.610 1.00 76.06 256 ALA A N 1
ATOM 2063 C CA . ALA A 1 256 ? 17.532 9.996 -7.375 1.00 76.06 256 ALA A CA 1
ATOM 2064 C C . ALA A 1 256 ? 17.883 8.696 -8.118 1.00 76.06 256 ALA A C 1
ATOM 2066 O O . ALA A 1 256 ? 17.455 7.619 -7.715 1.00 76.06 256 ALA A O 1
ATOM 2067 N N . PHE A 1 257 ? 18.698 8.788 -9.167 1.00 79.56 257 PHE A N 1
ATOM 2068 C CA . PHE A 1 257 ? 19.243 7.621 -9.845 1.00 79.56 257 PHE A CA 1
ATOM 2069 C C . PHE A 1 257 ? 20.306 6.910 -9.027 1.00 79.56 257 PHE A C 1
ATOM 2071 O O . PHE A 1 257 ? 20.346 5.682 -9.056 1.00 79.56 257 PHE A O 1
ATOM 2078 N N . ASP A 1 258 ? 21.100 7.654 -8.259 1.00 80.50 258 ASP A N 1
ATOM 2079 C CA . ASP A 1 258 ? 22.036 7.069 -7.297 1.00 80.50 258 ASP A CA 1
ATOM 2080 C C . ASP A 1 258 ? 21.256 6.287 -6.234 1.00 80.50 258 ASP A C 1
ATOM 2082 O O . ASP A 1 258 ? 21.564 5.129 -5.963 1.00 80.50 258 ASP A O 1
ATOM 2086 N N . ARG A 1 259 ? 20.148 6.865 -5.747 1.00 83.19 259 ARG A N 1
ATOM 2087 C CA . ARG A 1 259 ? 19.242 6.211 -4.787 1.00 83.19 259 ARG A CA 1
ATOM 2088 C C . ARG A 1 259 ? 18.663 4.899 -5.321 1.00 83.19 259 ARG A C 1
ATOM 2090 O O . ARG A 1 259 ? 18.752 3.881 -4.644 1.00 83.19 259 ARG A O 1
ATOM 2097 N N . PHE A 1 260 ? 18.104 4.889 -6.536 1.00 81.75 260 PHE A N 1
ATOM 2098 C CA . PHE A 1 260 ? 17.578 3.651 -7.133 1.00 81.75 260 PHE A CA 1
ATOM 2099 C C . PHE A 1 260 ? 18.670 2.653 -7.526 1.00 81.75 260 PHE A C 1
ATOM 2101 O O . PHE A 1 260 ? 18.412 1.452 -7.526 1.00 81.75 260 PHE A O 1
ATOM 2108 N N . SER A 1 261 ? 19.880 3.119 -7.845 1.00 84.19 261 SER A N 1
ATOM 2109 C CA . SER A 1 261 ? 21.018 2.225 -8.097 1.00 84.19 261 SER A CA 1
ATOM 2110 C C . SER A 1 261 ? 21.384 1.472 -6.825 1.00 84.19 261 SER A C 1
ATOM 2112 O O . SER A 1 261 ? 21.447 0.248 -6.853 1.00 84.19 261 SER A O 1
ATOM 2114 N N . ALA A 1 262 ? 21.499 2.184 -5.701 1.00 86.81 262 ALA A N 1
ATOM 2115 C CA . ALA A 1 262 ? 21.720 1.573 -4.395 1.00 86.81 262 ALA A CA 1
ATOM 2116 C C . ALA A 1 262 ? 20.571 0.622 -4.014 1.00 86.81 262 ALA A C 1
ATOM 2118 O O . ALA A 1 262 ? 20.798 -0.484 -3.541 1.00 86.81 262 ALA A O 1
ATOM 2119 N N . TYR A 1 263 ? 19.323 0.993 -4.310 1.00 88.31 263 TYR A N 1
ATOM 2120 C CA . TYR A 1 263 ? 18.174 0.131 -4.027 1.00 88.31 263 TYR A CA 1
ATOM 2121 C C . TYR A 1 263 ? 18.116 -1.147 -4.860 1.00 88.31 263 TYR A C 1
ATOM 2123 O O . TYR A 1 263 ? 17.609 -2.161 -4.381 1.00 88.31 263 TYR A O 1
ATOM 2131 N N . TYR A 1 264 ? 18.645 -1.126 -6.083 1.00 87.94 264 TYR A N 1
ATOM 2132 C CA . TYR A 1 264 ? 18.832 -2.353 -6.848 1.00 87.94 264 TYR A CA 1
ATOM 2133 C C . TYR A 1 264 ? 19.791 -3.302 -6.122 1.00 87.94 264 TYR A C 1
ATOM 2135 O O . TYR A 1 264 ? 19.493 -4.488 -6.018 1.00 87.94 264 TYR A O 1
ATOM 2143 N N . GLU A 1 265 ? 20.881 -2.776 -5.555 1.00 88.50 265 GLU A N 1
ATOM 2144 C CA . GLU A 1 265 ? 21.830 -3.553 -4.748 1.00 88.50 265 GLU A CA 1
ATOM 2145 C C . GLU A 1 265 ? 21.170 -4.085 -3.464 1.00 88.50 265 GLU A C 1
ATOM 2147 O O . GLU A 1 265 ? 21.248 -5.280 -3.179 1.00 88.50 265 GLU A O 1
ATOM 2152 N N . PHE A 1 266 ? 20.409 -3.254 -2.743 1.00 91.31 266 PHE A N 1
ATOM 2153 C CA . PHE A 1 266 ? 19.661 -3.687 -1.552 1.00 91.31 266 PHE A CA 1
ATOM 2154 C C . PHE A 1 266 ? 18.648 -4.785 -1.869 1.00 91.31 266 PHE A C 1
ATOM 2156 O O . PHE A 1 266 ? 18.470 -5.717 -1.088 1.00 91.31 266 PHE A O 1
ATOM 2163 N N . TYR A 1 267 ? 17.974 -4.687 -3.014 1.00 87.50 267 TYR A N 1
ATOM 2164 C CA . TYR A 1 267 ? 17.045 -5.709 -3.471 1.00 87.50 267 TYR A CA 1
ATOM 2165 C C . TYR A 1 267 ? 17.770 -7.022 -3.790 1.00 87.50 267 TYR A C 1
ATOM 2167 O O . TYR A 1 267 ? 17.316 -8.086 -3.364 1.00 87.50 267 TYR A O 1
ATOM 2175 N N . THR A 1 268 ? 18.912 -6.965 -4.485 1.00 86.44 268 THR A N 1
ATOM 2176 C CA . THR A 1 268 ? 19.691 -8.169 -4.809 1.00 86.44 268 THR A CA 1
ATOM 2177 C C . THR A 1 268 ? 20.265 -8.853 -3.572 1.00 86.44 268 THR A C 1
ATOM 2179 O O . THR A 1 268 ? 20.261 -10.081 -3.518 1.00 86.44 268 THR A O 1
ATOM 2182 N N . GLU A 1 269 ? 20.660 -8.074 -2.564 1.00 89.50 269 GLU A N 1
ATOM 2183 C CA . GLU A 1 269 ? 21.173 -8.562 -1.276 1.00 89.50 269 GLU A CA 1
ATOM 2184 C C . GLU A 1 269 ? 20.057 -8.854 -0.254 1.00 89.50 269 GLU A C 1
ATOM 2186 O O . GLU A 1 269 ? 20.323 -9.152 0.906 1.00 89.50 269 GLU A O 1
ATOM 2191 N N . ARG A 1 270 ? 18.780 -8.807 -0.672 1.00 90.19 270 ARG A N 1
ATOM 2192 C CA . ARG A 1 270 ? 17.596 -9.098 0.166 1.00 90.19 270 ARG A CA 1
ATOM 2193 C C . ARG A 1 270 ? 17.452 -8.206 1.407 1.00 90.19 270 ARG A C 1
ATOM 2195 O O . ARG A 1 270 ? 16.797 -8.592 2.372 1.00 90.19 270 ARG A O 1
ATOM 2202 N N . LEU A 1 271 ? 17.996 -6.994 1.360 1.00 90.25 271 LEU A N 1
ATOM 2203 C CA . LEU A 1 271 ? 17.850 -5.986 2.410 1.00 90.25 271 LEU A CA 1
ATOM 2204 C C . LEU A 1 271 ? 16.519 -5.224 2.326 1.00 90.25 271 LEU A C 1
ATOM 2206 O O . LEU A 1 271 ? 16.101 -4.606 3.304 1.00 90.25 271 LEU A O 1
ATOM 2210 N N . ALA A 1 272 ? 15.845 -5.250 1.174 1.00 91.56 272 ALA A N 1
ATOM 2211 C CA . ALA A 1 272 ? 14.523 -4.651 0.989 1.00 91.56 272 ALA A CA 1
ATOM 2212 C C . ALA A 1 272 ? 13.413 -5.691 1.209 1.00 91.56 272 ALA A C 1
ATOM 2214 O O . ALA A 1 272 ? 13.410 -6.752 0.580 1.00 91.56 272 ALA A O 1
ATOM 2215 N N . THR A 1 273 ? 12.436 -5.378 2.063 1.00 91.75 273 THR A N 1
ATOM 2216 C CA . THR A 1 273 ? 11.309 -6.274 2.366 1.00 91.75 273 THR A CA 1
ATOM 2217 C C . THR A 1 273 ? 9.997 -5.573 2.083 1.00 91.75 273 THR A C 1
ATOM 2219 O O . THR A 1 273 ? 9.728 -4.521 2.644 1.00 91.75 273 THR A O 1
ATOM 2222 N N . LYS A 1 274 ? 9.125 -6.168 1.267 1.00 90.81 274 LYS A N 1
ATOM 2223 C CA . LYS A 1 274 ? 7.846 -5.536 0.934 1.00 90.81 274 LYS A CA 1
ATOM 2224 C C . LYS A 1 274 ? 6.923 -5.417 2.162 1.00 90.81 274 LYS A C 1
ATOM 2226 O O . LYS A 1 274 ? 6.704 -6.416 2.848 1.00 90.81 274 LYS A O 1
ATOM 2231 N N . PHE A 1 275 ? 6.337 -4.243 2.410 1.00 91.00 275 PHE A N 1
ATOM 2232 C CA . PHE A 1 275 ? 5.278 -4.087 3.416 1.00 91.00 275 PHE A CA 1
ATOM 2233 C C . PHE A 1 275 ? 3.903 -4.524 2.904 1.00 91.00 275 PHE A C 1
ATOM 2235 O O . PHE A 1 275 ? 3.605 -4.518 1.706 1.00 91.00 275 PHE A O 1
ATOM 2242 N N . THR A 1 276 ? 3.045 -4.897 3.845 1.00 88.75 276 THR A N 1
ATOM 2243 C CA . THR A 1 276 ? 1.698 -5.419 3.622 1.00 88.75 276 THR A CA 1
ATOM 2244 C C . THR A 1 276 ? 0.647 -4.556 4.317 1.00 88.75 276 THR A C 1
ATOM 2246 O O . THR A 1 276 ? 0.963 -3.728 5.169 1.00 88.75 276 THR A O 1
ATOM 2249 N N . LYS A 1 277 ? -0.631 -4.787 3.993 1.00 86.81 277 LYS A N 1
ATOM 2250 C CA . LYS A 1 277 ? -1.752 -4.156 4.702 1.00 86.81 277 LYS A CA 1
ATOM 2251 C C . LYS A 1 277 ? -1.733 -4.467 6.206 1.00 86.81 277 LYS A C 1
ATOM 2253 O O . LYS A 1 277 ? -1.993 -3.580 7.006 1.00 86.81 277 LYS A O 1
ATOM 2258 N N . LEU A 1 278 ? -1.328 -5.684 6.578 1.00 87.81 278 LEU A N 1
ATOM 2259 C CA . LEU A 1 278 ? -1.181 -6.095 7.977 1.00 87.81 278 LEU A CA 1
ATOM 2260 C C . LEU A 1 278 ? -0.110 -5.284 8.715 1.00 87.81 278 LEU A C 1
ATOM 2262 O O . LEU A 1 278 ? -0.296 -4.974 9.885 1.00 87.81 278 LEU A O 1
ATOM 2266 N N . ASP A 1 279 ? 0.994 -4.918 8.051 1.00 90.38 279 ASP A N 1
ATOM 2267 C CA . ASP A 1 279 ? 2.025 -4.073 8.670 1.00 90.38 279 ASP A CA 1
ATOM 2268 C C . ASP A 1 279 ? 1.460 -2.677 9.007 1.00 90.38 279 ASP A C 1
ATOM 2270 O O . ASP A 1 279 ? 1.728 -2.146 10.081 1.00 90.38 279 ASP A O 1
ATOM 2274 N N . ILE A 1 280 ? 0.616 -2.116 8.132 1.00 89.19 280 ILE A N 1
ATOM 2275 C CA . ILE A 1 280 ? -0.062 -0.826 8.350 1.00 89.19 280 ILE A CA 1
ATOM 2276 C C . ILE A 1 280 ? -1.108 -0.942 9.467 1.00 89.19 280 ILE A C 1
ATOM 2278 O O . ILE A 1 280 ? -1.125 -0.140 10.400 1.00 89.19 280 ILE A O 1
ATOM 2282 N N . GLU A 1 281 ? -1.960 -1.968 9.406 1.00 87.38 281 GLU A N 1
ATOM 2283 C CA . GLU A 1 281 ? -2.983 -2.241 10.421 1.00 87.38 281 GLU A CA 1
ATOM 2284 C C . GLU A 1 281 ? -2.359 -2.464 11.800 1.00 87.38 281 GLU A C 1
ATOM 2286 O O . GLU A 1 281 ? -2.901 -1.992 12.799 1.00 87.38 281 GLU A O 1
ATOM 2291 N N . LYS A 1 282 ? -1.194 -3.118 11.870 1.00 89.25 282 LYS A N 1
ATOM 2292 C CA . LYS A 1 282 ? -0.419 -3.288 13.101 1.00 89.25 282 LYS A CA 1
ATOM 2293 C C . LYS A 1 282 ? -0.002 -1.938 13.694 1.00 89.25 282 LYS A C 1
ATOM 2295 O O . LYS A 1 282 ? -0.279 -1.695 14.862 1.00 89.25 282 LYS A O 1
ATOM 2300 N N . ILE A 1 283 ? 0.556 -1.025 12.897 1.00 88.19 283 ILE A N 1
ATOM 2301 C CA . ILE A 1 283 ? 0.941 0.319 13.372 1.00 88.19 283 ILE A CA 1
ATOM 2302 C C . ILE A 1 283 ? -0.280 1.102 13.888 1.00 88.19 283 ILE A C 1
ATOM 2304 O O . ILE A 1 283 ? -0.217 1.756 14.932 1.00 88.19 283 ILE A O 1
ATOM 2308 N N . CYS A 1 284 ? -1.412 1.023 13.185 1.00 82.88 284 CYS A N 1
ATOM 2309 C CA . CYS A 1 284 ? -2.641 1.705 13.594 1.00 82.88 284 CYS A CA 1
ATOM 2310 C C . CYS A 1 284 ? -3.287 1.071 14.842 1.00 82.88 284 CYS A C 1
ATOM 2312 O O . CYS A 1 284 ? -3.832 1.779 15.689 1.00 82.88 284 CYS A O 1
ATOM 2314 N N . SER A 1 285 ? -3.238 -0.256 14.978 1.00 77.62 285 SER A N 1
ATOM 2315 C CA . SER A 1 285 ? -3.857 -1.003 16.086 1.00 77.62 285 SER A CA 1
ATOM 2316 C C . SER A 1 285 ? -3.029 -0.978 17.372 1.00 77.62 285 SER A C 1
ATOM 2318 O O . SER A 1 285 ? -3.611 -0.846 18.450 1.00 77.62 285 SER A O 1
ATOM 2320 N N . GLU A 1 286 ? -1.695 -0.978 17.275 1.00 67.56 286 GLU A N 1
ATOM 2321 C CA . GLU A 1 286 ? -0.772 -0.783 18.407 1.00 67.56 286 GLU A CA 1
ATOM 2322 C C . GLU A 1 286 ? -0.973 0.561 19.121 1.00 67.56 286 GLU A C 1
ATOM 2324 O O . GLU A 1 286 ? -0.531 0.730 20.252 1.00 67.56 286 GLU A O 1
ATOM 2329 N N . ASN A 1 287 ? -1.677 1.502 18.490 1.00 51.75 287 ASN A N 1
ATOM 2330 C CA . ASN A 1 287 ? -2.038 2.782 19.087 1.00 51.75 287 ASN A CA 1
ATOM 2331 C C . ASN A 1 287 ? -3.446 2.853 19.622 1.00 51.75 287 ASN A C 1
ATOM 2333 O O . ASN A 1 287 ? -3.672 3.517 20.626 1.00 51.75 287 ASN A O 1
ATOM 2337 N N . LYS A 1 288 ? -4.390 2.098 19.067 1.00 51.62 288 LYS A N 1
ATOM 2338 C CA . LYS A 1 288 ? -5.716 1.981 19.684 1.00 51.62 288 LYS A CA 1
ATOM 2339 C C . LYS A 1 288 ? -5.640 1.413 21.109 1.00 51.62 288 LYS A C 1
ATOM 2341 O O . LYS A 1 288 ? -6.554 1.657 21.893 1.00 51.62 288 LYS A O 1
ATOM 2346 N N . SER A 1 289 ? -4.566 0.700 21.466 1.00 46.66 289 SER A N 1
ATOM 2347 C CA . SER A 1 289 ? -4.256 0.293 22.844 1.00 46.66 289 SER A CA 1
ATOM 2348 C C . SER A 1 289 ? -3.632 1.422 23.683 1.00 46.66 289 SER A C 1
ATOM 2350 O O . SER A 1 289 ? -4.098 1.649 24.795 1.00 46.66 289 SER A O 1
ATOM 2352 N N . VAL A 1 290 ? -2.654 2.178 23.166 1.00 41.34 290 VAL A N 1
ATOM 2353 C CA . VAL A 1 290 ? -1.982 3.289 23.885 1.00 41.34 290 VAL A CA 1
ATOM 2354 C C . VAL A 1 290 ? -2.913 4.489 24.105 1.00 41.34 290 VAL A C 1
ATOM 2356 O O . VAL A 1 290 ? -2.970 5.041 25.200 1.00 41.34 290 VAL A O 1
ATOM 2359 N N . ILE A 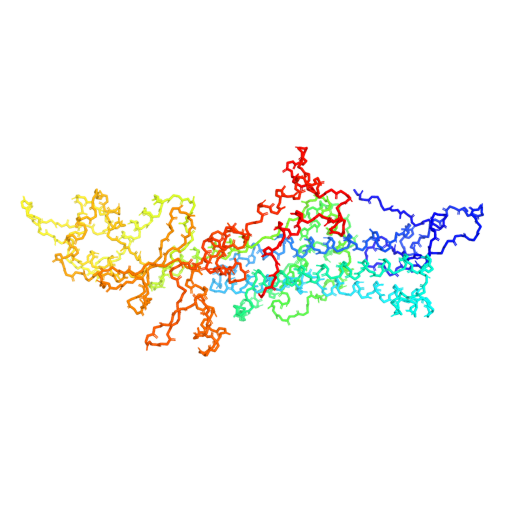1 291 ? -3.724 4.840 23.108 1.00 39.66 291 ILE A N 1
ATOM 2360 C CA . ILE A 1 291 ? -4.723 5.918 23.176 1.00 39.66 291 ILE A CA 1
ATOM 2361 C C . ILE A 1 291 ? -5.843 5.559 24.154 1.00 39.66 291 ILE A C 1
ATOM 2363 O O . ILE A 1 291 ? -6.297 6.417 24.904 1.00 39.66 291 ILE A O 1
ATOM 2367 N N . LYS A 1 292 ? -6.238 4.279 24.224 1.00 41.16 292 LYS A N 1
ATOM 2368 C CA . LYS A 1 292 ? -7.164 3.786 25.259 1.00 41.16 292 LYS A CA 1
ATOM 2369 C C . LYS A 1 292 ? -6.598 3.920 26.667 1.00 41.16 292 LYS A C 1
ATOM 2371 O O . LYS A 1 292 ? -7.365 4.172 27.585 1.00 41.16 292 LYS A O 1
ATOM 2376 N N . VAL A 1 293 ? -5.287 3.761 26.843 1.00 40.88 293 VAL A N 1
ATOM 2377 C CA . VAL A 1 293 ? -4.627 3.927 28.146 1.00 40.88 293 VAL A CA 1
ATOM 2378 C C . VAL A 1 293 ? -4.498 5.410 28.507 1.00 40.88 293 VAL A C 1
ATOM 2380 O O . VAL A 1 293 ? -4.819 5.781 29.632 1.00 40.88 293 VAL A O 1
ATOM 2383 N N . LEU A 1 294 ? -4.116 6.279 27.568 1.00 34.22 294 LEU A N 1
ATOM 2384 C CA . LEU A 1 294 ? -3.939 7.714 27.834 1.00 34.22 294 LEU A CA 1
ATOM 2385 C C . LEU A 1 294 ? -5.271 8.460 28.023 1.00 34.22 294 LEU A C 1
ATOM 2387 O O . LEU A 1 294 ? -5.387 9.263 28.944 1.00 34.22 294 LEU A O 1
ATOM 2391 N N . LYS A 1 295 ? -6.307 8.131 27.242 1.00 36.41 295 LYS A N 1
ATOM 2392 C CA . LYS A 1 295 ? -7.659 8.696 27.407 1.00 36.41 295 LYS A CA 1
ATOM 2393 C C . LYS A 1 295 ? -8.434 8.118 28.595 1.00 36.41 295 LYS A C 1
ATOM 2395 O O . LYS A 1 295 ? -9.449 8.674 28.978 1.00 36.41 295 LYS A O 1
ATOM 2400 N N . SER A 1 296 ? -7.951 7.044 29.228 1.00 38.72 296 SER A N 1
ATOM 2401 C CA . SER A 1 296 ? -8.590 6.472 30.427 1.00 38.72 296 SER A CA 1
ATOM 2402 C C . SER A 1 296 ? -8.373 7.276 31.716 1.00 38.72 296 SER A C 1
ATOM 2404 O O . SER A 1 296 ? -8.997 6.958 32.729 1.00 38.72 296 SER A O 1
ATOM 2406 N N . LYS A 1 297 ? -7.519 8.312 31.699 1.00 37.50 297 LYS A N 1
ATOM 2407 C CA . LYS A 1 297 ? -7.349 9.225 32.842 1.00 37.50 297 LYS A CA 1
ATOM 2408 C C . LYS A 1 297 ? -8.363 10.369 32.876 1.00 37.50 297 LYS A C 1
ATOM 2410 O O . LYS A 1 297 ? -8.646 10.842 33.968 1.00 37.50 297 LYS A O 1
ATOM 2415 N N . ASP A 1 298 ? -8.962 10.729 31.744 1.00 34.12 298 ASP A N 1
ATOM 2416 C CA . ASP A 1 298 ? -9.974 11.780 31.661 1.00 34.12 298 ASP A CA 1
ATOM 2417 C C . ASP A 1 298 ? -11.144 11.324 30.783 1.00 34.12 298 ASP A C 1
ATOM 2419 O O . ASP A 1 298 ? -11.071 11.293 29.558 1.00 34.12 298 ASP A O 1
ATOM 2423 N N . SER A 1 299 ? -12.262 11.038 31.448 1.00 28.14 299 SER A N 1
ATOM 2424 C CA . SER A 1 299 ? -13.601 10.800 30.896 1.00 28.14 299 SER A CA 1
ATOM 2425 C C . SER A 1 299 ? -13.906 9.444 30.227 1.00 28.14 299 SER A C 1
ATOM 2427 O O . SER A 1 299 ? -13.103 8.763 29.600 1.00 28.14 299 SER A O 1
ATOM 2429 N N . SER A 1 300 ? -15.141 9.031 30.486 1.00 34.50 300 SER A N 1
ATOM 2430 C CA . SER A 1 300 ? -15.790 7.738 30.286 1.00 34.50 300 SER A CA 1
ATOM 2431 C C . SER A 1 300 ? -16.292 7.467 28.858 1.00 34.50 300 SER A C 1
ATOM 2433 O O . SER A 1 300 ? -16.822 8.387 28.242 1.00 34.50 300 SER A O 1
ATOM 2435 N N . LYS A 1 301 ? -16.310 6.169 28.476 1.00 36.62 301 LYS A N 1
ATOM 2436 C CA . LYS A 1 301 ? -16.896 5.532 27.259 1.00 36.62 301 LYS A CA 1
ATOM 2437 C C . LYS A 1 301 ? -16.068 5.754 25.975 1.00 36.62 301 LYS A C 1
ATOM 2439 O O . LYS A 1 301 ? -15.563 6.842 25.770 1.00 36.62 301 LYS A O 1
ATOM 2444 N N . GLU A 1 302 ? -15.764 4.809 25.079 1.00 30.70 302 GLU A N 1
ATOM 2445 C CA . GLU A 1 302 ? -16.467 3.643 24.511 1.00 30.70 302 GLU A CA 1
ATOM 2446 C C . GLU A 1 302 ? -15.420 2.650 23.924 1.00 30.70 302 GLU A C 1
ATOM 2448 O O . GLU A 1 302 ? -14.351 3.053 23.455 1.00 30.70 302 GLU A O 1
ATOM 2453 N N . LEU A 1 303 ? -15.692 1.336 23.920 1.00 29.52 303 LEU A N 1
ATOM 2454 C CA . LEU A 1 303 ? -14.721 0.280 23.570 1.00 29.52 303 LEU A CA 1
ATOM 2455 C C . LEU A 1 303 ? -15.350 -0.754 22.603 1.00 29.52 303 LEU A C 1
ATOM 2457 O O . LEU A 1 303 ? -15.986 -1.700 23.049 1.00 29.52 303 LEU A O 1
ATOM 2461 N N . ASN A 1 304 ? -15.148 -0.638 21.277 1.00 32.00 304 ASN A N 1
ATOM 2462 C CA . ASN A 1 304 ? -15.795 -1.540 20.296 1.00 32.00 304 ASN A CA 1
ATOM 2463 C C . ASN A 1 304 ? -14.918 -2.727 19.796 1.00 32.00 304 ASN A C 1
ATOM 2465 O O . ASN A 1 304 ? -14.085 -2.619 18.900 1.00 32.00 304 ASN A O 1
ATOM 2469 N N . TYR A 1 305 ? -15.104 -3.857 20.482 1.00 31.91 305 TYR A N 1
ATOM 2470 C CA . TYR A 1 305 ? -15.373 -5.250 20.063 1.00 31.91 305 TYR A CA 1
ATOM 2471 C C . TYR A 1 305 ? -14.547 -6.105 19.049 1.00 31.91 305 TYR A C 1
ATOM 2473 O O . TYR A 1 305 ? -14.575 -7.321 19.258 1.00 31.91 305 TYR A O 1
ATOM 2481 N N . TYR A 1 306 ? -13.787 -5.636 18.042 1.00 31.44 306 TYR A N 1
ATOM 2482 C CA . TYR A 1 306 ? -13.352 -6.563 16.947 1.00 31.44 306 TYR A CA 1
ATOM 2483 C C . TYR A 1 306 ? -11.903 -7.107 16.874 1.00 31.44 306 TYR A C 1
ATOM 2485 O O . TYR A 1 306 ? -11.704 -8.097 16.173 1.00 31.44 306 TYR A O 1
ATOM 2493 N N . ASP A 1 307 ? -10.920 -6.638 17.651 1.00 30.75 307 ASP A N 1
ATOM 2494 C CA . ASP A 1 307 ? -9.500 -6.998 17.388 1.00 30.75 307 ASP A CA 1
ATOM 2495 C C . ASP A 1 307 ? -8.898 -8.167 18.204 1.00 30.75 307 ASP A C 1
ATOM 2497 O O . ASP A 1 307 ? -7.681 -8.311 18.286 1.00 30.75 307 ASP A O 1
ATOM 2501 N N . ILE A 1 308 ? -9.697 -9.054 18.815 1.00 31.33 308 ILE A N 1
ATOM 2502 C CA . ILE A 1 308 ? -9.143 -10.185 19.596 1.00 31.33 308 ILE A CA 1
ATOM 2503 C C . ILE A 1 308 ? -9.886 -11.482 19.290 1.00 31.33 308 ILE A C 1
ATOM 2505 O O . ILE A 1 308 ? -10.833 -11.860 19.988 1.00 31.33 308 ILE A O 1
ATOM 2509 N N . LYS A 1 309 ? -9.449 -12.202 18.252 1.00 28.42 309 LYS A N 1
ATOM 2510 C CA . LYS A 1 309 ? -9.858 -13.601 18.064 1.00 28.42 309 LYS A CA 1
ATOM 2511 C C . LYS A 1 309 ? -8.810 -14.445 17.333 1.00 28.42 309 LYS A C 1
ATOM 2513 O O . LYS A 1 309 ? -9.090 -15.030 16.295 1.00 28.42 309 LYS A O 1
ATOM 2518 N N . ALA A 1 310 ? -7.619 -14.542 17.922 1.00 28.34 310 ALA A N 1
ATOM 2519 C CA . ALA A 1 310 ? -6.703 -15.657 17.649 1.00 28.34 310 ALA A CA 1
ATOM 2520 C C . ALA A 1 310 ? -5.826 -16.066 18.850 1.00 28.34 310 ALA A C 1
ATOM 2522 O O . ALA A 1 310 ? -5.268 -17.158 18.832 1.00 28.34 310 ALA A O 1
ATOM 2523 N N . SER A 1 311 ? -5.783 -15.292 19.941 1.00 28.81 311 SER A N 1
ATOM 2524 C CA . SER A 1 311 ? -5.188 -15.727 21.210 1.00 28.81 311 SER A CA 1
ATOM 2525 C C . SER A 1 311 ? -6.141 -15.491 22.393 1.00 28.81 311 SER A C 1
ATOM 2527 O O . SER A 1 311 ? -6.644 -14.398 22.630 1.00 28.81 311 SER A O 1
ATOM 2529 N N . THR A 1 312 ? -6.427 -16.598 23.087 1.00 37.41 312 THR A N 1
ATOM 2530 C CA . THR A 1 312 ? -6.867 -16.715 24.490 1.00 37.41 312 THR A CA 1
ATOM 2531 C C . THR A 1 312 ? -8.162 -16.002 24.924 1.00 37.41 312 THR A C 1
ATOM 2533 O O . THR A 1 312 ? -8.166 -14.989 25.620 1.00 37.41 312 THR A O 1
ATOM 2536 N N . SER A 1 313 ? -9.310 -16.665 24.708 1.00 50.53 313 SER A N 1
ATOM 2537 C CA . SER A 1 313 ? -10.604 -16.337 25.347 1.00 50.53 313 SER A CA 1
ATOM 2538 C C . SER A 1 313 ? -10.548 -16.209 26.880 1.00 50.53 313 SER A C 1
ATOM 2540 O O . SER A 1 313 ? -11.424 -15.583 27.471 1.00 50.53 313 SER A O 1
ATOM 2542 N N . SER A 1 314 ? -9.530 -16.794 27.520 1.00 48.88 314 SER A N 1
ATOM 2543 C CA . SER A 1 314 ? -9.254 -16.656 28.954 1.00 48.88 314 SER A CA 1
ATOM 2544 C C . SER A 1 314 ? -8.716 -15.270 29.328 1.00 48.88 314 SER A C 1
ATOM 2546 O O . SER A 1 314 ? -9.115 -14.720 30.346 1.00 48.88 314 SER A O 1
ATOM 2548 N N . CYS A 1 315 ? -7.862 -14.669 28.492 1.00 46.84 315 CYS A N 1
ATOM 2549 C CA . CYS A 1 315 ? -7.232 -13.375 28.777 1.00 46.84 315 CYS A CA 1
ATOM 2550 C C . CYS A 1 315 ? -8.259 -12.226 28.719 1.00 46.84 315 CYS A C 1
ATOM 2552 O O . CYS A 1 315 ? -8.263 -11.338 29.567 1.00 46.84 315 CYS A O 1
ATOM 2554 N N . LYS A 1 316 ? -9.233 -12.316 27.798 1.00 64.69 316 LYS A N 1
ATOM 2555 C CA . LYS A 1 316 ? -10.353 -11.362 27.687 1.00 64.69 316 LYS A CA 1
ATOM 2556 C C . LYS A 1 316 ? -11.278 -11.367 28.912 1.00 64.69 316 LYS A C 1
ATOM 2558 O O . LYS A 1 316 ? -11.800 -10.323 29.285 1.00 64.69 316 LYS A O 1
ATOM 2563 N N . LEU A 1 317 ? -11.510 -12.531 29.522 1.00 72.25 317 LEU A N 1
ATOM 2564 C CA . LEU A 1 317 ? -12.357 -12.650 30.716 1.00 72.25 317 LEU A CA 1
ATOM 2565 C C . LEU A 1 317 ? -11.700 -12.023 31.944 1.00 72.25 317 LEU A C 1
ATOM 2567 O O . LEU A 1 317 ? -12.385 -11.347 32.709 1.00 72.25 317 LEU A O 1
ATOM 2571 N N . GLU A 1 318 ? -10.393 -12.214 32.101 1.00 75.94 318 GLU A N 1
ATOM 2572 C CA . GLU A 1 318 ? -9.653 -11.668 33.237 1.00 75.94 318 GLU A CA 1
ATOM 2573 C C . GLU A 1 318 ? -9.523 -10.146 33.149 1.00 75.94 318 GLU A C 1
ATOM 2575 O O . GLU A 1 318 ? -9.838 -9.463 34.117 1.00 75.94 318 GLU A O 1
ATOM 2580 N N . ALA A 1 319 ? -9.263 -9.604 31.955 1.00 71.81 319 ALA A N 1
ATOM 2581 C CA . ALA A 1 319 ? -9.282 -8.159 31.731 1.00 71.81 319 ALA A CA 1
ATOM 2582 C C . ALA A 1 319 ? -10.642 -7.518 32.080 1.00 71.81 319 ALA A C 1
ATOM 2584 O O . ALA A 1 319 ? -10.685 -6.454 32.694 1.00 71.81 319 ALA A O 1
ATOM 2585 N N . ILE A 1 320 ? -11.764 -8.172 31.741 1.00 75.12 320 ILE A N 1
ATOM 2586 C CA . ILE A 1 320 ? -13.098 -7.679 32.126 1.00 75.12 320 ILE A CA 1
ATOM 2587 C C . ILE A 1 320 ? -13.277 -7.744 33.645 1.00 75.12 320 ILE A C 1
ATOM 2589 O O . ILE A 1 320 ? -13.789 -6.798 34.234 1.00 75.12 320 ILE A O 1
ATOM 2593 N N . LYS A 1 321 ? -12.862 -8.836 34.299 1.00 83.56 321 LYS A N 1
ATOM 2594 C CA . LYS A 1 321 ? -12.945 -8.940 35.763 1.00 83.56 321 LYS A CA 1
ATOM 2595 C C . LYS A 1 321 ? -12.136 -7.845 36.449 1.00 83.56 321 LYS A C 1
ATOM 2597 O O . LYS A 1 321 ? -12.626 -7.284 37.421 1.00 83.56 321 LYS A O 1
ATOM 2602 N N . ASP A 1 322 ? -10.940 -7.543 35.960 1.00 80.50 322 ASP A N 1
ATOM 2603 C CA . ASP A 1 322 ? -10.080 -6.515 36.545 1.00 80.50 322 ASP A CA 1
ATOM 2604 C C . ASP A 1 322 ? -10.637 -5.109 36.312 1.00 80.50 322 ASP A C 1
ATOM 2606 O O . ASP A 1 322 ? -10.708 -4.326 37.258 1.00 80.50 322 ASP A O 1
ATOM 2610 N N . TYR A 1 323 ? -11.171 -4.831 35.118 1.00 79.44 323 TYR A N 1
ATOM 2611 C CA . TYR A 1 323 ? -11.909 -3.594 34.851 1.00 79.44 323 TYR A CA 1
ATOM 2612 C C . TYR A 1 323 ? -13.113 -3.424 35.787 1.00 79.44 323 TYR A C 1
ATOM 2614 O O . TYR A 1 323 ? -13.336 -2.353 36.346 1.00 79.44 323 TYR A O 1
ATOM 2622 N N . LEU A 1 324 ? -13.882 -4.492 36.020 1.00 84.06 324 LEU A N 1
ATOM 2623 C CA . LEU A 1 324 ? -15.011 -4.426 36.944 1.00 84.06 324 LEU A CA 1
ATOM 2624 C C . LEU A 1 324 ? -14.568 -4.102 38.375 1.00 84.06 324 LEU A C 1
ATOM 2626 O O . LEU A 1 324 ? -15.326 -3.462 39.091 1.00 84.06 324 LEU A O 1
ATOM 2630 N N . LYS A 1 325 ? -13.358 -4.487 38.796 1.00 87.75 325 LYS A N 1
ATOM 2631 C CA . LYS A 1 325 ? -12.824 -4.123 40.119 1.00 87.75 325 LYS A CA 1
ATOM 2632 C C . LYS A 1 325 ? -12.371 -2.664 40.189 1.00 87.75 325 LYS A C 1
ATOM 2634 O O . LYS A 1 325 ? -12.354 -2.118 41.283 1.00 87.75 325 LYS A O 1
ATOM 2639 N N . SER A 1 326 ? -12.010 -2.030 39.071 1.00 80.38 326 SER A N 1
ATOM 2640 C CA . SER A 1 326 ? -11.521 -0.642 39.057 1.00 80.38 326 SER A CA 1
ATOM 2641 C C . SER A 1 326 ? -12.628 0.414 38.985 1.00 80.38 326 SER A C 1
ATOM 2643 O O . SER A 1 326 ? -12.347 1.603 39.112 1.00 80.38 326 SER A O 1
ATOM 2645 N N . ILE A 1 327 ? -13.885 0.019 38.763 1.00 77.94 327 ILE A N 1
ATOM 2646 C CA . ILE A 1 327 ? -15.018 0.953 38.705 1.00 77.94 327 ILE A CA 1
ATOM 2647 C C . ILE A 1 327 ? -15.241 1.600 40.077 1.00 77.94 327 ILE A C 1
ATOM 2649 O O . ILE A 1 327 ? -15.243 0.928 41.110 1.00 77.94 327 ILE A O 1
ATOM 2653 N N . ASN A 1 328 ? -15.506 2.911 40.092 1.00 88.19 328 ASN A N 1
ATOM 2654 C CA . ASN A 1 328 ? -15.909 3.617 41.306 1.00 88.19 328 ASN A CA 1
ATOM 2655 C C . ASN A 1 328 ? -17.362 3.279 41.692 1.00 88.19 328 ASN A C 1
ATOM 2657 O O . ASN A 1 328 ? -18.305 4.042 41.477 1.00 88.19 328 ASN A O 1
ATOM 2661 N N . TRP A 1 329 ? -17.539 2.096 42.272 1.00 90.06 329 TRP A N 1
ATOM 2662 C CA . TRP A 1 329 ? -18.834 1.529 42.630 1.00 90.06 329 TRP A CA 1
ATOM 2663 C C . TRP A 1 329 ? -19.622 2.328 43.670 1.00 90.06 329 TRP A C 1
ATOM 2665 O O . TRP A 1 329 ? -20.847 2.210 43.707 1.00 90.06 329 TRP A O 1
ATOM 2675 N N . GLN A 1 330 ? -18.961 3.171 44.467 1.00 87.19 330 GLN A N 1
ATOM 2676 C CA . GLN A 1 330 ? -19.619 4.046 45.444 1.00 87.19 330 GLN A CA 1
ATOM 2677 C C . GLN A 1 330 ? -20.533 5.088 44.786 1.00 87.19 330 GLN A C 1
ATOM 2679 O O . GLN A 1 330 ? -21.533 5.487 45.383 1.00 87.19 330 GLN A O 1
ATOM 2684 N N . VAL A 1 331 ? -20.235 5.486 43.543 1.00 85.44 331 VAL A N 1
ATOM 2685 C CA . VAL A 1 331 ? -21.091 6.388 42.753 1.00 85.44 331 VAL A CA 1
ATOM 2686 C C . VAL A 1 331 ? -22.367 5.672 42.293 1.00 85.44 331 VAL A C 1
ATOM 2688 O O . VAL A 1 331 ? -23.426 6.286 42.196 1.00 85.44 331 VAL A O 1
ATOM 2691 N N . ILE A 1 332 ? -22.287 4.361 42.042 1.00 85.75 332 ILE A N 1
ATOM 2692 C CA . ILE A 1 332 ? -23.393 3.550 41.509 1.00 85.75 332 ILE A CA 1
ATOM 2693 C C . ILE A 1 332 ? -24.322 3.062 42.628 1.00 85.75 332 ILE A C 1
ATOM 2695 O O . ILE A 1 332 ? -25.543 3.031 42.461 1.00 85.75 332 ILE A O 1
ATOM 2699 N N . SER A 1 333 ? -23.759 2.646 43.763 1.00 91.12 333 SER A N 1
ATOM 2700 C CA . SER A 1 333 ? -24.527 2.249 44.940 1.00 91.12 333 SER A CA 1
ATOM 2701 C C . SER A 1 333 ? -23.754 2.541 46.218 1.00 91.12 333 SER A C 1
ATOM 2703 O O . SER A 1 333 ? -22.588 2.171 46.353 1.00 91.12 333 SER A O 1
ATOM 2705 N N . LYS A 1 334 ? -24.443 3.141 47.192 1.00 89.06 334 LYS A N 1
ATOM 2706 C CA . LYS A 1 334 ? -23.922 3.348 48.552 1.00 89.06 334 LYS A CA 1
ATOM 2707 C C . LYS A 1 334 ? -24.165 2.141 49.464 1.00 89.06 334 LYS A C 1
ATOM 2709 O O . LYS A 1 334 ? -23.474 1.980 50.460 1.00 89.06 334 LYS A O 1
ATOM 2714 N N . ASN A 1 335 ? -25.130 1.287 49.116 1.00 92.00 335 ASN A N 1
ATOM 2715 C CA . ASN A 1 335 ? -25.460 0.075 49.859 1.00 92.00 335 ASN A CA 1
ATOM 2716 C C . ASN A 1 335 ? -25.078 -1.149 49.022 1.00 92.00 335 ASN A C 1
ATOM 2718 O O . ASN A 1 335 ? -25.556 -1.289 47.899 1.00 92.00 335 ASN A O 1
ATOM 2722 N N . TRP A 1 336 ? -24.226 -2.016 49.566 1.00 94.38 336 TRP A N 1
ATOM 2723 C CA . TRP A 1 336 ? -23.778 -3.259 48.927 1.00 94.38 336 TRP A CA 1
ATOM 2724 C C . TRP A 1 336 ? -24.304 -4.503 49.643 1.00 94.38 336 TRP A C 1
ATOM 2726 O O . TRP A 1 336 ? -23.746 -5.589 49.520 1.00 94.38 336 TRP A O 1
ATOM 2736 N N . THR A 1 337 ? -25.393 -4.355 50.390 1.00 93.88 337 THR A N 1
ATOM 2737 C CA . THR A 1 337 ? -25.974 -5.423 51.199 1.00 93.88 337 THR A CA 1
ATOM 2738 C C . THR A 1 337 ? -27.093 -6.132 50.445 1.00 93.88 337 THR A C 1
ATOM 2740 O O . THR A 1 337 ? -27.946 -5.492 49.829 1.00 93.88 337 THR A O 1
ATOM 2743 N N . ILE A 1 338 ? -27.119 -7.462 50.502 1.00 92.44 338 ILE A N 1
ATOM 2744 C CA . ILE A 1 338 ? -28.191 -8.285 49.934 1.00 92.44 338 ILE A CA 1
ATOM 2745 C C . ILE A 1 338 ? -28.799 -9.204 50.993 1.00 92.44 338 ILE A C 1
ATOM 2747 O O . ILE A 1 338 ? -28.115 -9.650 51.909 1.00 92.44 338 ILE A O 1
ATOM 2751 N N . GLN A 1 339 ? -30.079 -9.538 50.829 1.00 89.75 339 GLN A N 1
ATOM 2752 C CA . GLN A 1 339 ? -30.752 -10.551 51.643 1.00 89.75 339 GLN A CA 1
ATOM 2753 C C . GLN A 1 339 ? -30.649 -11.919 50.968 1.00 89.75 339 GLN A C 1
ATOM 2755 O O . GLN A 1 339 ? -31.105 -12.100 49.831 1.00 89.75 339 GLN A O 1
ATOM 2760 N N . VAL A 1 340 ? -30.065 -12.894 51.664 1.00 83.88 340 VAL A N 1
ATOM 2761 C CA . VAL A 1 340 ? -29.945 -14.274 51.185 1.00 83.88 340 VAL A CA 1
ATOM 2762 C C . VAL A 1 340 ? -30.774 -15.193 52.077 1.00 83.88 340 VAL A C 1
ATOM 2764 O O . VAL A 1 340 ? -30.568 -15.282 53.286 1.00 83.88 340 VAL A O 1
ATOM 2767 N N . LYS A 1 341 ? -31.734 -15.896 51.465 1.00 79.50 341 LYS A N 1
ATOM 2768 C CA . LYS A 1 341 ? -32.628 -16.824 52.169 1.00 79.50 341 LYS A CA 1
ATOM 2769 C C . LYS A 1 341 ? -31.796 -17.874 52.922 1.00 79.50 341 LYS A C 1
ATOM 2771 O O . LYS A 1 341 ? -31.019 -18.586 52.294 1.00 79.50 341 LYS A O 1
ATOM 2776 N N . GLY A 1 342 ? -31.963 -17.942 54.244 1.00 80.50 342 GLY A N 1
ATOM 2777 C CA . GLY A 1 342 ? -31.255 -18.879 55.130 1.00 80.50 342 GLY A CA 1
ATOM 2778 C C . GLY A 1 342 ? -29.878 -18.424 55.633 1.00 80.50 342 GLY A C 1
ATOM 2779 O O . GLY A 1 342 ? -29.308 -19.107 56.471 1.00 80.50 342 GLY A O 1
ATOM 2780 N N . GLN A 1 343 ? -29.345 -17.292 55.161 1.00 76.88 343 GLN A N 1
ATOM 2781 C CA . GLN A 1 343 ? -28.043 -16.751 55.597 1.00 76.88 343 GLN A CA 1
ATOM 2782 C C . GLN A 1 343 ? -28.134 -15.317 56.140 1.00 76.88 343 GLN A C 1
ATOM 2784 O O . GLN A 1 343 ? -27.145 -14.781 56.630 1.00 76.88 343 GLN A O 1
ATOM 2789 N N . GLY A 1 344 ? -29.312 -14.694 56.060 1.00 86.50 344 GLY A N 1
ATOM 2790 C CA . GLY A 1 344 ? -29.521 -13.319 56.496 1.00 86.50 344 GLY A CA 1
ATOM 2791 C C . GLY A 1 344 ? -28.912 -12.297 55.535 1.00 86.50 344 GLY A C 1
ATOM 2792 O O . GLY A 1 344 ? -28.860 -12.499 54.316 1.00 86.50 344 GLY A O 1
ATOM 2793 N N . SER A 1 345 ? -28.496 -11.169 56.104 1.00 89.62 345 SER A N 1
ATOM 2794 C CA . SER A 1 345 ? -27.962 -10.019 55.382 1.00 89.62 345 SER A CA 1
ATOM 2795 C C . SER A 1 345 ? -26.465 -10.194 55.120 1.00 89.62 345 SER A C 1
ATOM 2797 O O . SER A 1 345 ? -25.698 -10.370 56.062 1.00 89.62 345 SER A O 1
ATOM 2799 N N . ILE A 1 346 ? -26.035 -10.126 53.859 1.00 93.75 346 ILE A N 1
ATOM 2800 C CA . ILE A 1 346 ? -24.622 -10.256 53.467 1.00 93.75 346 ILE A CA 1
ATOM 2801 C C . ILE A 1 346 ? -24.155 -8.961 52.806 1.00 93.75 346 ILE A C 1
ATOM 2803 O O . ILE A 1 346 ? -24.783 -8.493 51.854 1.00 93.75 346 ILE A O 1
ATOM 2807 N N . THR A 1 347 ? -23.029 -8.419 53.269 1.00 95.31 347 THR A N 1
ATOM 2808 C CA . THR A 1 347 ? -22.364 -7.258 52.661 1.00 95.31 347 THR A CA 1
ATOM 2809 C C . THR A 1 347 ? -21.406 -7.712 51.563 1.00 95.31 347 THR A C 1
ATOM 2811 O O . THR A 1 347 ? -20.484 -8.490 51.804 1.00 95.31 347 THR A O 1
ATOM 2814 N N . LEU A 1 348 ? -21.621 -7.227 50.344 1.00 95.25 348 LEU A N 1
ATOM 2815 C CA . LEU A 1 348 ? -20.808 -7.536 49.171 1.00 95.25 348 LEU A CA 1
ATOM 2816 C C . LEU A 1 348 ? -19.651 -6.547 49.024 1.00 95.25 348 LEU A C 1
ATOM 2818 O O . LEU A 1 348 ? -19.742 -5.395 49.444 1.00 95.25 348 LEU A O 1
ATOM 2822 N N . ASN A 1 349 ? -18.577 -6.981 48.362 1.00 94.81 349 ASN A N 1
ATOM 2823 C CA . ASN A 1 349 ? -17.466 -6.105 48.000 1.00 94.81 349 ASN A CA 1
ATOM 2824 C C . ASN A 1 349 ? -17.368 -6.001 46.469 1.00 94.81 349 ASN A C 1
ATOM 2826 O O . ASN A 1 349 ? -16.939 -6.963 45.825 1.00 94.81 349 ASN A O 1
ATOM 2830 N N . PRO A 1 350 ? -17.739 -4.860 45.866 1.00 92.62 350 PRO A N 1
ATOM 2831 C CA . PRO A 1 350 ? -17.757 -4.722 44.413 1.00 92.62 350 PRO A CA 1
ATOM 2832 C C . PRO A 1 350 ? -16.359 -4.577 43.789 1.00 92.62 350 PRO A C 1
ATOM 2834 O O . PRO A 1 350 ? -16.210 -4.750 42.584 1.00 92.62 350 PRO A O 1
ATOM 2837 N N . TYR A 1 351 ? -15.328 -4.348 44.607 1.00 91.75 351 TYR A N 1
ATOM 2838 C CA . TYR A 1 351 ? -13.919 -4.310 44.203 1.00 91.75 351 TYR A CA 1
ATOM 2839 C C . TYR A 1 351 ? -13.261 -5.703 44.211 1.00 91.75 351 TYR A C 1
ATOM 2841 O O . TYR A 1 351 ? -12.076 -5.846 43.914 1.00 91.75 351 TYR A O 1
ATOM 2849 N N . LYS A 1 352 ? -14.018 -6.755 44.557 1.00 93.38 352 LYS A N 1
ATOM 2850 C CA . LYS A 1 352 ? -13.590 -8.160 44.485 1.00 93.38 352 LYS A CA 1
ATOM 2851 C C . LYS A 1 352 ? -14.309 -8.893 43.355 1.00 93.38 352 LYS A C 1
ATOM 2853 O O . LYS A 1 352 ? -15.392 -8.507 42.927 1.00 93.38 352 LYS A O 1
ATOM 2858 N N . SER A 1 353 ? -13.722 -9.999 42.898 1.00 91.25 353 SER A N 1
ATOM 2859 C CA . SER A 1 353 ? -14.313 -10.841 41.853 1.00 91.25 353 SER A CA 1
ATOM 2860 C C . SER A 1 353 ? -15.723 -11.317 42.227 1.00 91.25 353 SER A C 1
ATOM 2862 O O . SER A 1 353 ? -15.984 -11.691 43.373 1.00 91.25 353 SER A O 1
ATOM 2864 N N . CYS A 1 354 ? -16.617 -11.337 41.237 1.00 92.56 354 CYS A N 1
ATOM 2865 C CA . CYS A 1 354 ? -17.942 -11.935 41.360 1.00 92.56 354 CYS A CA 1
ATOM 2866 C C . CYS A 1 354 ? -17.811 -13.460 41.514 1.00 92.56 354 CYS A C 1
ATOM 2868 O O . CYS A 1 354 ? -17.145 -14.105 40.704 1.00 92.56 354 CYS A O 1
ATOM 2870 N N . SER A 1 355 ? -18.433 -14.044 42.537 1.00 92.62 355 SER A N 1
ATOM 2871 C CA . SER A 1 355 ? -18.396 -15.492 42.793 1.00 92.62 355 SER A CA 1
ATOM 2872 C C . SER A 1 355 ? -19.605 -15.942 43.619 1.00 92.62 355 SER A C 1
ATOM 2874 O O . SER A 1 355 ? -20.513 -15.157 43.882 1.00 92.62 355 SER A O 1
ATOM 2876 N N . ASN A 1 356 ? -19.643 -17.201 44.064 1.00 88.38 356 ASN A N 1
ATOM 2877 C CA . ASN A 1 356 ? -20.665 -17.640 45.021 1.00 88.38 356 ASN A CA 1
ATOM 2878 C C . ASN A 1 356 ? -20.460 -17.041 46.423 1.00 88.38 356 ASN A C 1
ATOM 2880 O O . ASN A 1 356 ? -21.443 -16.832 47.128 1.00 88.38 356 ASN A O 1
ATOM 2884 N N . GLN A 1 357 ? -19.215 -16.742 46.805 1.00 89.94 357 GLN A N 1
ATOM 2885 C CA . GLN A 1 357 ? -18.851 -16.127 48.087 1.00 89.94 357 GLN A CA 1
ATOM 2886 C C . GLN A 1 357 ? -19.021 -14.601 48.075 1.00 89.94 357 GLN A C 1
ATOM 2888 O O . GLN A 1 357 ? -19.259 -14.001 49.115 1.00 89.94 357 GLN A O 1
ATOM 2893 N N . ASN A 1 358 ? -18.937 -13.975 46.898 1.00 94.25 358 ASN A N 1
ATOM 2894 C CA . ASN A 1 358 ? -19.228 -12.558 46.684 1.00 94.25 358 ASN A CA 1
ATOM 2895 C C . ASN A 1 358 ? -20.225 -12.413 45.517 1.00 94.25 358 ASN A C 1
ATOM 2897 O O . ASN A 1 358 ? -19.825 -12.078 44.395 1.00 94.25 358 ASN A O 1
ATOM 2901 N N . PRO A 1 359 ? -21.513 -12.748 45.729 1.00 94.50 359 PRO A N 1
ATOM 2902 C CA . PRO A 1 359 ? -22.498 -12.894 44.659 1.00 94.50 359 PRO A CA 1
ATOM 2903 C C . PRO A 1 359 ? -23.032 -11.548 44.160 1.00 94.50 359 PRO A C 1
ATOM 2905 O O . PRO A 1 359 ? -24.222 -11.254 44.263 1.00 94.50 359 PRO A O 1
ATOM 2908 N N . LEU A 1 360 ? -22.153 -10.747 43.554 1.00 95.62 360 LEU A N 1
ATOM 2909 C CA . LEU A 1 360 ? -22.464 -9.430 42.989 1.00 95.62 360 LEU A CA 1
ATOM 2910 C C . LEU A 1 360 ? -23.607 -9.470 41.963 1.00 95.62 360 LEU A C 1
ATOM 2912 O O . LEU A 1 360 ? -24.409 -8.543 41.899 1.00 95.62 360 LEU A O 1
ATOM 2916 N N . TYR A 1 361 ? -23.776 -10.584 41.242 1.00 94.56 361 TYR A N 1
ATOM 2917 C CA . TYR A 1 361 ? -24.907 -10.801 40.329 1.00 94.56 361 TYR A CA 1
ATOM 2918 C C . TYR A 1 361 ? -26.286 -10.813 41.017 1.00 94.56 361 TYR A C 1
ATOM 2920 O O . TYR A 1 361 ? -27.306 -10.718 40.339 1.00 94.56 361 TYR A O 1
ATOM 2928 N N . LYS A 1 362 ? -26.343 -10.936 42.350 1.00 95.19 362 LYS A N 1
ATOM 2929 C CA . LYS A 1 362 ? -27.573 -10.813 43.150 1.00 95.19 362 LYS A CA 1
ATOM 2930 C C . LYS A 1 362 ? -27.828 -9.383 43.628 1.00 95.19 362 LYS A C 1
ATOM 2932 O O . LYS A 1 362 ? -28.819 -9.147 44.309 1.00 95.19 362 LYS A O 1
ATOM 2937 N N . HIS A 1 363 ? -26.951 -8.434 43.315 1.00 95.94 363 HIS A N 1
ATOM 2938 C CA . HIS A 1 363 ? -27.128 -7.030 43.654 1.00 95.94 363 HIS A CA 1
ATOM 2939 C C . HIS A 1 363 ? -27.711 -6.274 42.457 1.00 95.94 363 HIS A C 1
ATOM 2941 O O . HIS A 1 363 ? -27.086 -6.217 41.395 1.00 95.94 363 HIS A O 1
ATOM 2947 N N . LYS A 1 364 ? -28.900 -5.674 42.624 1.00 94.31 364 LYS A N 1
ATOM 2948 C CA . LYS A 1 364 ? -29.660 -5.052 41.524 1.00 94.31 364 LYS A CA 1
ATOM 2949 C C . LYS A 1 364 ? -28.817 -4.061 40.725 1.00 94.31 364 LYS A C 1
ATOM 2951 O O . LYS A 1 364 ? -28.703 -4.213 39.516 1.00 94.31 364 LYS A O 1
ATOM 2956 N N . LYS A 1 365 ? -28.189 -3.092 41.401 1.00 94.69 365 LYS A N 1
ATOM 2957 C CA . LYS A 1 365 ? -27.429 -2.023 40.734 1.00 94.69 365 LYS A CA 1
ATOM 2958 C C . LYS A 1 365 ? -26.184 -2.517 40.009 1.00 94.69 365 LYS A C 1
ATOM 2960 O O . LYS A 1 365 ? -25.833 -1.970 38.973 1.00 94.69 365 LYS A O 1
ATOM 2965 N N . TRP A 1 366 ? -25.553 -3.570 40.518 1.00 95.00 366 TRP A N 1
ATOM 2966 C CA . TRP A 1 366 ? -24.382 -4.153 39.867 1.00 95.00 366 TRP A CA 1
ATOM 2967 C C . TRP A 1 366 ? -24.776 -4.864 38.576 1.00 95.00 366 TRP A C 1
ATOM 2969 O O . TRP A 1 366 ? -24.201 -4.605 37.521 1.00 95.00 366 TRP A O 1
ATOM 2979 N N . LEU A 1 367 ? -25.802 -5.720 38.651 1.00 94.25 367 LEU A N 1
ATOM 2980 C CA . LEU A 1 367 ? -26.265 -6.474 37.493 1.00 94.25 367 LEU A CA 1
ATOM 2981 C C . LEU A 1 367 ? -26.879 -5.553 36.432 1.00 94.25 367 LEU A C 1
ATOM 2983 O O . LEU A 1 367 ? -26.592 -5.727 35.255 1.00 94.25 367 LEU A O 1
ATOM 2987 N N . GLU A 1 368 ? -27.680 -4.569 36.846 1.00 93.19 368 GLU A N 1
ATOM 2988 C CA . GLU A 1 368 ? -28.278 -3.554 35.970 1.00 93.19 368 GLU A CA 1
ATOM 2989 C C . GLU A 1 368 ? -27.201 -2.778 35.210 1.00 93.19 368 GLU A C 1
ATOM 2991 O O . GLU A 1 368 ? -27.241 -2.734 33.983 1.00 93.19 368 GLU A O 1
ATOM 2996 N N . TRP A 1 369 ? -26.195 -2.250 35.917 1.00 92.38 369 TRP A N 1
ATOM 2997 C CA . TRP A 1 369 ? -25.124 -1.477 35.295 1.00 92.38 369 TRP A CA 1
ATOM 2998 C C . TRP A 1 369 ? -24.327 -2.320 34.298 1.00 92.38 369 TRP A C 1
ATOM 3000 O O . TRP A 1 369 ? -24.181 -1.931 33.148 1.00 92.38 369 TRP A O 1
ATOM 3010 N N . ILE A 1 370 ? -23.866 -3.508 34.694 1.00 89.25 370 ILE A N 1
ATOM 3011 C CA . ILE A 1 370 ? -23.040 -4.362 33.824 1.00 89.25 370 ILE A CA 1
ATOM 3012 C C . ILE A 1 370 ? -23.823 -4.864 32.615 1.00 89.25 370 ILE A C 1
ATOM 3014 O O . ILE A 1 370 ? -23.273 -4.956 31.518 1.00 89.25 370 ILE A O 1
ATOM 3018 N N . TYR A 1 371 ? -25.093 -5.215 32.813 1.00 86.06 371 TYR A N 1
ATOM 3019 C CA . TYR A 1 371 ? -25.924 -5.740 31.741 1.00 86.06 371 TYR A CA 1
ATOM 3020 C C . TYR A 1 371 ? -26.297 -4.654 30.734 1.00 86.06 371 TYR A C 1
ATOM 3022 O O . TYR A 1 371 ? -26.226 -4.912 29.535 1.00 86.06 371 TYR A O 1
ATOM 3030 N N . LEU A 1 372 ? -26.669 -3.456 31.196 1.00 83.62 372 LEU A N 1
ATOM 3031 C CA . LEU A 1 372 ? -27.115 -2.352 30.340 1.00 83.62 372 LEU A CA 1
ATOM 3032 C C . LEU A 1 372 ? -25.972 -1.496 29.793 1.00 83.62 372 LEU A C 1
ATOM 3034 O O . LEU A 1 372 ? -26.190 -0.771 28.831 1.00 83.62 372 LEU A O 1
ATOM 3038 N N . ASN A 1 373 ? -24.759 -1.602 30.337 1.00 77.31 373 ASN A N 1
ATOM 3039 C CA . ASN A 1 373 ? -23.603 -0.906 29.786 1.00 77.31 373 ASN A CA 1
ATOM 3040 C C . ASN A 1 373 ? -23.358 -1.369 28.331 1.00 77.31 373 ASN A C 1
ATOM 3042 O O . ASN A 1 373 ? -23.142 -2.558 28.051 1.00 77.31 373 ASN A O 1
ATOM 3046 N N . GLU A 1 374 ? -23.485 -0.428 27.395 1.00 66.31 374 GLU A N 1
ATOM 3047 C CA . GLU A 1 374 ? -23.335 -0.660 25.956 1.00 66.31 374 GLU A CA 1
ATOM 3048 C C . GLU A 1 374 ? -21.875 -0.941 25.590 1.00 66.31 374 GLU A C 1
ATOM 3050 O O . GLU A 1 374 ? -21.621 -1.868 24.822 1.00 66.31 374 GLU A O 1
ATOM 3055 N N . ASP A 1 375 ? -20.925 -0.268 26.248 1.00 56.97 375 ASP A N 1
ATOM 3056 C CA . ASP A 1 375 ? -19.480 -0.433 26.037 1.00 56.97 375 ASP A CA 1
ATOM 3057 C C . ASP A 1 375 ? -19.011 -1.859 26.341 1.00 56.97 375 ASP A C 1
ATOM 3059 O O . ASP A 1 375 ? -18.157 -2.418 25.653 1.00 56.97 375 ASP A O 1
ATOM 3063 N N . LEU A 1 376 ? -19.566 -2.467 27.392 1.00 68.88 376 LEU A N 1
ATOM 3064 C CA . LEU A 1 376 ? -19.218 -3.830 27.786 1.00 68.88 376 LEU A CA 1
ATOM 3065 C C . LEU A 1 376 ? -19.916 -4.886 26.917 1.00 68.88 376 LEU A C 1
ATOM 3067 O O . LEU A 1 376 ? -19.397 -5.995 26.761 1.00 68.88 376 LEU A O 1
ATOM 3071 N N . ASN A 1 377 ? -21.099 -4.561 26.387 1.00 71.88 377 ASN A N 1
ATOM 3072 C CA . ASN A 1 377 ? -21.966 -5.429 25.587 1.00 71.88 377 ASN A CA 1
ATOM 3073 C C . ASN A 1 377 ? -22.031 -6.900 26.068 1.00 71.88 377 ASN A C 1
ATOM 3075 O O . ASN A 1 377 ? -21.876 -7.855 25.298 1.00 71.88 377 ASN A O 1
ATOM 3079 N N . LEU A 1 378 ? -22.205 -7.106 27.378 1.00 80.38 378 LEU A N 1
ATOM 3080 C CA . LEU A 1 378 ? -22.142 -8.440 27.977 1.00 80.38 378 LEU A CA 1
ATOM 3081 C C . LEU A 1 378 ? -23.485 -9.164 27.882 1.00 80.38 378 LEU A C 1
ATOM 3083 O O . LEU A 1 378 ? -24.523 -8.655 28.293 1.00 80.38 378 LEU A O 1
ATOM 3087 N N . SER A 1 379 ? -23.443 -10.405 27.395 1.00 83.00 379 SER A N 1
ATOM 3088 C CA . SER A 1 379 ? -24.586 -11.324 27.424 1.00 83.00 379 SER A CA 1
ATOM 3089 C C . SER A 1 379 ? -24.715 -12.027 28.782 1.00 83.00 379 SER A C 1
ATOM 3091 O O . SER A 1 379 ? -23.722 -12.170 29.504 1.00 83.00 379 SER A O 1
ATOM 3093 N N . ASP A 1 380 ? -25.890 -12.602 29.075 1.00 84.62 380 ASP A N 1
ATOM 3094 C CA . ASP A 1 380 ? -26.106 -13.469 30.249 1.00 84.62 380 ASP A CA 1
ATOM 3095 C C . ASP A 1 380 ? -25.018 -14.557 30.351 1.00 84.62 380 ASP A C 1
ATOM 3097 O O . ASP A 1 380 ? -24.487 -14.833 31.429 1.00 84.62 380 ASP A O 1
ATOM 3101 N N . ARG A 1 381 ? -24.622 -15.149 29.214 1.00 83.00 381 ARG A N 1
ATOM 3102 C CA . ARG A 1 381 ? -23.575 -16.183 29.150 1.00 83.00 381 ARG A CA 1
ATOM 3103 C C . ARG A 1 381 ? -22.194 -15.643 29.512 1.00 83.00 381 ARG A C 1
ATOM 3105 O O . ARG A 1 381 ? -21.416 -16.353 30.144 1.00 83.00 381 ARG A O 1
ATOM 3112 N N . THR A 1 382 ? -21.874 -14.415 29.119 1.00 82.00 382 THR A N 1
ATOM 3113 C CA . THR A 1 382 ? -20.577 -13.805 29.434 1.00 82.00 382 THR A CA 1
ATOM 3114 C C . THR A 1 382 ? -20.493 -13.461 30.917 1.00 82.00 382 THR A C 1
ATOM 3116 O O . THR A 1 382 ? -19.521 -13.836 31.568 1.00 82.00 382 THR A O 1
ATOM 3119 N N . ILE A 1 383 ? -21.546 -12.858 31.481 1.00 88.88 383 ILE A N 1
ATOM 3120 C CA . ILE A 1 383 ? -21.630 -12.538 32.917 1.00 88.88 383 ILE A CA 1
ATOM 3121 C C . ILE A 1 383 ? -21.531 -13.813 33.765 1.00 88.88 383 ILE A C 1
ATOM 3123 O O . ILE A 1 383 ? -20.842 -13.845 34.780 1.00 88.88 383 ILE A O 1
ATOM 3127 N N . THR A 1 384 ? -22.139 -14.906 33.301 1.00 90.31 384 THR A N 1
ATOM 3128 C CA . THR A 1 384 ? -22.034 -16.228 33.940 1.00 90.31 384 THR A CA 1
ATOM 3129 C C . THR A 1 384 ? -20.584 -16.685 34.080 1.00 90.31 384 THR A C 1
ATOM 3131 O O . THR A 1 384 ? -20.185 -17.126 35.157 1.00 90.31 384 THR A O 1
ATOM 3134 N N . LYS A 1 385 ? -19.780 -16.537 33.017 1.00 88.12 385 LYS A N 1
ATOM 3135 C CA . LYS A 1 385 ? -18.351 -16.881 33.034 1.00 88.12 385 LYS A CA 1
ATOM 3136 C C . LYS A 1 385 ? -17.549 -15.948 33.942 1.00 88.12 385 LYS A C 1
ATOM 3138 O O . LYS A 1 385 ? -16.697 -16.425 34.683 1.00 88.12 385 LYS A O 1
ATOM 3143 N N . ILE A 1 386 ? -17.847 -14.646 33.919 1.00 88.06 386 ILE A N 1
ATOM 3144 C CA . ILE A 1 386 ? -17.212 -13.643 34.793 1.00 88.06 386 ILE A CA 1
ATOM 3145 C C . ILE A 1 386 ? -17.422 -14.005 36.267 1.00 88.06 386 ILE A C 1
ATOM 3147 O O . ILE A 1 386 ? -16.476 -13.956 37.047 1.00 88.06 386 ILE A O 1
ATOM 3151 N N . CYS A 1 387 ? -18.637 -14.425 36.626 1.00 91.75 387 CYS A N 1
ATOM 3152 C CA . CYS A 1 387 ? -19.003 -14.797 37.991 1.00 91.75 387 CYS A CA 1
ATOM 3153 C C . CYS A 1 387 ? -18.645 -16.245 38.382 1.00 91.75 387 CYS A C 1
ATOM 3155 O O . CYS A 1 387 ? -19.036 -16.695 39.459 1.00 91.75 387 CYS A O 1
ATOM 3157 N N . GLY A 1 388 ? -17.963 -17.007 37.515 1.00 89.56 388 GLY A N 1
ATOM 3158 C CA . GLY A 1 388 ? -17.596 -18.402 37.794 1.00 89.56 388 GLY A CA 1
ATOM 3159 C C . GLY A 1 388 ? -18.795 -19.339 37.993 1.00 89.56 388 GLY A C 1
ATOM 3160 O O . GLY A 1 388 ? -18.699 -20.336 38.707 1.00 89.56 388 GLY A O 1
ATOM 3161 N N . LEU A 1 389 ? -19.948 -19.017 37.400 1.00 89.38 389 LEU A N 1
ATOM 3162 C CA . LEU A 1 389 ? -21.170 -19.807 37.531 1.00 89.38 389 LEU A CA 1
ATOM 3163 C C . LEU A 1 389 ? -21.223 -20.908 36.466 1.00 89.38 389 LEU A C 1
ATOM 3165 O O . LEU A 1 389 ? -20.804 -20.720 35.326 1.00 89.38 389 LEU A O 1
ATOM 3169 N N . LYS A 1 390 ? -21.813 -22.056 36.813 1.00 84.25 390 LYS A N 1
ATOM 3170 C CA . LYS A 1 390 ? -21.969 -23.181 35.874 1.00 84.25 390 LYS A CA 1
ATOM 3171 C C . LYS A 1 390 ? -23.059 -22.944 34.820 1.00 84.25 390 LYS A C 1
ATOM 3173 O O . LYS A 1 390 ? -22.999 -23.524 33.742 1.00 84.25 390 LYS A O 1
ATOM 3178 N N . ASN A 1 391 ? -24.075 -22.127 35.119 1.00 82.81 391 ASN A N 1
ATOM 3179 C CA . ASN A 1 391 ? -25.257 -21.980 34.267 1.00 82.81 391 ASN A CA 1
ATOM 3180 C C . ASN A 1 391 ? -25.760 -20.531 34.191 1.00 82.81 391 ASN A C 1
ATOM 3182 O O . ASN A 1 391 ? -25.963 -19.873 35.210 1.00 82.81 391 ASN A O 1
ATOM 3186 N N . HIS A 1 392 ? -26.047 -20.073 32.970 1.00 83.38 392 HIS A N 1
ATOM 3187 C CA . HIS A 1 392 ? -26.572 -18.737 32.688 1.00 83.38 392 HIS A CA 1
ATOM 3188 C C . HIS A 1 392 ? -28.007 -18.495 33.154 1.00 83.38 392 HIS A C 1
ATOM 3190 O O . HIS A 1 392 ? -28.420 -17.343 33.287 1.00 83.38 392 HIS A O 1
ATOM 3196 N N . LYS A 1 393 ? -28.748 -19.560 33.486 1.00 87.75 393 LYS A N 1
ATOM 3197 C CA . LYS A 1 393 ? -30.074 -19.458 34.109 1.00 87.75 393 LYS A CA 1
ATOM 3198 C C . LYS A 1 393 ? -30.052 -18.625 35.396 1.00 87.75 393 LYS A C 1
ATOM 3200 O O . LYS A 1 393 ? -31.019 -17.918 35.652 1.00 87.75 393 LYS A O 1
ATOM 3205 N N . SER A 1 394 ? -28.957 -18.649 36.162 1.00 88.56 394 SER A N 1
ATOM 3206 C CA . SER A 1 394 ? -28.829 -17.852 37.388 1.00 88.56 394 SER A CA 1
ATOM 3207 C C . SER A 1 394 ? -28.814 -16.350 37.102 1.00 88.56 394 SER A C 1
ATOM 3209 O O . SER A 1 394 ? -29.533 -15.604 37.761 1.00 88.56 394 SER A O 1
ATOM 3211 N N . ILE A 1 395 ? -28.053 -15.908 36.095 1.00 93.31 395 ILE A N 1
ATOM 3212 C CA . ILE A 1 395 ? -28.017 -14.494 35.689 1.00 93.31 395 ILE A CA 1
ATOM 3213 C C . ILE A 1 395 ? -29.384 -14.067 35.156 1.00 93.31 395 ILE A C 1
ATOM 3215 O O . ILE A 1 395 ? -29.935 -13.071 35.616 1.00 93.31 395 ILE A O 1
ATOM 3219 N N . ARG A 1 396 ? -29.983 -14.878 34.275 1.00 90.00 396 ARG A N 1
ATOM 3220 C CA . ARG A 1 396 ? -31.323 -14.622 33.730 1.00 90.00 396 ARG A CA 1
ATOM 3221 C C . ARG A 1 396 ? -32.390 -14.513 34.823 1.00 90.00 396 ARG A C 1
ATOM 3223 O O . ARG A 1 396 ? -33.231 -13.624 34.761 1.00 90.00 396 ARG A O 1
ATOM 3230 N N . TYR A 1 397 ? -32.353 -15.389 35.828 1.00 94.00 397 TYR A N 1
ATOM 3231 C CA . TYR A 1 397 ? -33.284 -15.356 36.957 1.00 94.00 397 TYR A CA 1
ATOM 3232 C C . TYR A 1 397 ? -33.199 -14.034 37.727 1.00 94.00 397 TYR A C 1
ATOM 3234 O O . TYR A 1 397 ? -34.222 -13.389 37.936 1.00 94.00 397 TYR A O 1
ATOM 3242 N N . TRP A 1 398 ? -31.994 -13.601 38.114 1.00 93.88 398 TRP A N 1
ATOM 3243 C CA . TRP A 1 398 ? -31.819 -12.348 38.857 1.00 93.88 398 TRP A CA 1
ATOM 3244 C C . TRP A 1 398 ? -32.129 -11.118 38.006 1.00 93.88 398 TRP A C 1
ATOM 3246 O O . TRP A 1 398 ? -32.762 -10.188 38.498 1.00 93.88 398 TRP A O 1
ATOM 3256 N N . ARG A 1 399 ? -31.785 -11.147 36.716 1.00 94.19 399 ARG A N 1
ATOM 3257 C CA . ARG A 1 399 ? -32.155 -10.104 35.756 1.00 94.19 399 ARG A CA 1
ATOM 3258 C C . ARG A 1 399 ? -33.672 -9.924 35.679 1.00 94.19 399 ARG A C 1
ATOM 3260 O O . ARG A 1 399 ? -34.163 -8.807 35.824 1.00 94.19 399 ARG A O 1
ATOM 3267 N N . ASN A 1 400 ? -34.402 -11.031 35.528 1.00 91.31 400 ASN A N 1
ATOM 3268 C CA . ASN A 1 400 ? -35.863 -11.039 35.517 1.00 91.31 400 ASN A CA 1
ATOM 3269 C C . ASN A 1 400 ? -36.436 -10.575 36.860 1.00 91.31 400 ASN A C 1
ATOM 3271 O O . ASN A 1 400 ? -37.323 -9.734 36.881 1.00 91.31 400 ASN A O 1
ATOM 3275 N N . LYS A 1 401 ? -35.899 -11.066 37.984 1.00 93.00 401 LYS A N 1
ATOM 3276 C CA . LYS A 1 401 ? -36.337 -10.673 39.333 1.00 93.00 401 LYS A CA 1
ATOM 3277 C C . LYS A 1 401 ? -36.182 -9.169 39.590 1.00 93.00 401 LYS A C 1
ATOM 3279 O O . LYS A 1 401 ? -36.943 -8.603 40.366 1.00 93.00 401 LYS A O 1
ATOM 3284 N N . PHE A 1 402 ? -35.200 -8.525 38.961 1.00 94.00 402 PHE A N 1
ATOM 3285 C CA . PHE A 1 402 ? -34.973 -7.083 39.065 1.00 94.00 402 PHE A CA 1
ATOM 3286 C C . PHE A 1 402 ? -35.663 -6.248 37.982 1.00 94.00 402 PHE A C 1
ATOM 3288 O O . PHE A 1 402 ? -35.493 -5.028 37.998 1.00 94.00 402 PHE A O 1
ATOM 3295 N N . ASN A 1 403 ? -36.437 -6.871 37.085 1.00 92.38 403 ASN A N 1
ATOM 3296 C CA . ASN A 1 403 ? -37.075 -6.231 35.931 1.00 92.38 403 ASN A CA 1
ATOM 3297 C C . ASN A 1 403 ? -36.087 -5.483 35.014 1.00 92.38 403 ASN A C 1
ATOM 3299 O O . ASN A 1 403 ? -36.403 -4.424 34.481 1.00 92.38 403 ASN A O 1
ATOM 3303 N N . ILE A 1 404 ? -34.881 -6.027 34.814 1.00 88.56 404 ILE A N 1
ATOM 3304 C CA . ILE A 1 404 ? -33.893 -5.452 33.888 1.00 88.56 404 ILE A CA 1
ATOM 3305 C C . ILE A 1 404 ? -34.236 -5.895 32.455 1.00 88.56 404 ILE A C 1
ATOM 3307 O O . ILE A 1 404 ? -34.213 -7.094 32.142 1.00 88.56 404 ILE A O 1
ATOM 3311 N N . GLN A 1 405 ? -34.547 -4.927 31.587 1.00 81.31 405 GLN A N 1
ATOM 3312 C CA . GLN A 1 405 ? -34.983 -5.157 30.206 1.00 81.31 405 GLN A CA 1
ATOM 3313 C C . GLN A 1 405 ? -33.926 -5.926 29.400 1.00 81.31 405 GLN A C 1
ATOM 3315 O O . GLN A 1 405 ? -32.729 -5.663 29.490 1.00 81.31 405 GLN A O 1
ATOM 3320 N N . THR A 1 406 ? -34.368 -6.918 28.623 1.00 75.62 406 THR A N 1
ATOM 3321 C CA . THR A 1 406 ? -33.475 -7.693 27.748 1.00 75.62 406 THR A CA 1
ATOM 3322 C C . THR A 1 406 ? -33.018 -6.805 26.590 1.00 75.62 406 THR A C 1
ATOM 3324 O O . THR A 1 406 ? -33.862 -6.166 25.963 1.00 75.62 406 THR A O 1
ATOM 3327 N N . LYS A 1 407 ? -31.715 -6.787 26.281 1.00 68.69 407 LYS A N 1
ATOM 3328 C CA . LYS A 1 407 ? -31.193 -6.106 25.084 1.00 68.69 407 LYS A CA 1
ATOM 3329 C C . LYS A 1 407 ? -31.848 -6.689 23.825 1.00 68.69 407 LYS A C 1
ATOM 3331 O O . LYS A 1 407 ? -32.019 -7.907 23.737 1.00 68.69 407 LYS A O 1
ATOM 3336 N N . GLU A 1 408 ? -32.206 -5.847 22.854 1.00 58.09 408 GLU A N 1
ATOM 3337 C CA . GLU A 1 408 ? -32.553 -6.351 21.525 1.00 58.09 408 GLU A CA 1
ATOM 3338 C C . GLU A 1 408 ? -31.306 -7.020 20.936 1.00 58.09 408 GLU A C 1
ATOM 3340 O O . GLU A 1 408 ? -30.253 -6.399 20.859 1.00 58.09 408 GLU A O 1
ATOM 3345 N N . GLU A 1 409 ? -31.386 -8.299 20.555 1.00 53.28 409 GLU A N 1
ATOM 3346 C CA . GLU A 1 409 ? -30.248 -8.994 19.935 1.00 53.28 409 GLU A CA 1
ATOM 3347 C C . GLU A 1 409 ? -30.037 -8.424 18.519 1.00 53.28 409 GLU A C 1
ATOM 3349 O O . GLU A 1 409 ? -30.591 -8.944 17.554 1.00 53.28 409 GLU A O 1
ATOM 3354 N N . SER A 1 410 ? -29.339 -7.300 18.390 1.00 48.25 410 SER A N 1
ATOM 3355 C CA . SER A 1 410 ? -28.700 -6.885 17.146 1.00 48.25 410 SER A CA 1
ATOM 3356 C C . SER A 1 410 ? -27.334 -7.558 17.128 1.00 48.25 410 SER A C 1
ATOM 3358 O O . SER A 1 410 ? -26.469 -7.315 17.969 1.00 48.25 410 SER A O 1
ATOM 3360 N N . GLY A 1 411 ? -27.154 -8.516 16.231 1.00 65.56 411 GLY A N 1
ATOM 3361 C CA . GLY A 1 411 ? -25.919 -9.274 16.222 1.00 65.56 411 GLY A CA 1
ATOM 3362 C C . GLY A 1 411 ? -25.770 -10.139 14.997 1.00 65.56 411 GLY A C 1
ATOM 3363 O O . GLY A 1 411 ? -26.727 -10.429 14.280 1.00 65.56 411 GLY A O 1
ATOM 3364 N N . PHE A 1 412 ? -24.538 -10.577 14.802 1.00 70.88 412 PHE A N 1
ATOM 3365 C CA . PHE A 1 412 ? -24.199 -11.627 13.871 1.00 70.88 412 PHE A CA 1
ATOM 3366 C C . PHE A 1 412 ? -23.456 -12.736 14.600 1.00 70.88 412 PHE A C 1
ATOM 3368 O O . PHE A 1 412 ? -22.889 -12.532 15.677 1.00 70.88 412 PHE A O 1
ATOM 3375 N N . TYR A 1 413 ? -23.439 -13.921 14.015 1.00 74.62 413 TYR A N 1
ATOM 3376 C CA . TYR A 1 413 ? -22.588 -15.003 14.474 1.00 74.62 413 TYR A CA 1
ATOM 3377 C C . TYR A 1 413 ? -21.897 -15.665 13.289 1.00 74.62 413 TYR A C 1
ATOM 3379 O O . TYR A 1 413 ? -22.373 -15.626 12.159 1.00 74.62 413 TYR A O 1
ATOM 3387 N N . PHE A 1 414 ? -20.745 -16.269 13.560 1.00 70.06 414 PHE A N 1
ATOM 3388 C CA . PHE A 1 414 ? -20.086 -17.124 12.585 1.00 70.06 414 PHE A CA 1
ATOM 3389 C C . PHE A 1 414 ? -20.697 -18.509 12.688 1.00 70.06 414 PHE A C 1
ATOM 3391 O O . PHE A 1 414 ? -20.648 -19.116 13.764 1.00 70.06 414 PHE A O 1
ATOM 3398 N N . ASN A 1 415 ? -21.267 -18.999 11.598 1.00 74.69 415 ASN A N 1
ATOM 3399 C CA . ASN A 1 415 ? -21.738 -20.372 11.563 1.00 74.69 415 ASN A CA 1
ATOM 3400 C C . ASN A 1 415 ? -20.560 -21.354 11.406 1.00 74.69 415 ASN A C 1
ATOM 3402 O O . ASN A 1 415 ? -19.452 -20.935 11.052 1.00 74.69 415 ASN A O 1
ATOM 3406 N N . PRO A 1 416 ? -20.762 -22.652 11.702 1.00 70.25 416 PRO A N 1
ATOM 3407 C CA . PRO A 1 416 ? -19.713 -23.668 11.584 1.00 70.25 416 PRO A CA 1
ATOM 3408 C C . PRO A 1 416 ? -19.085 -23.736 10.188 1.00 70.25 416 PRO A C 1
ATOM 3410 O O . PRO A 1 416 ? -17.899 -24.029 10.060 1.00 70.25 416 PRO A O 1
ATOM 3413 N N . ASP A 1 417 ? -19.852 -23.382 9.156 1.00 73.12 417 ASP A N 1
ATOM 3414 C CA . ASP A 1 417 ? -19.391 -23.365 7.771 1.00 73.12 417 ASP A CA 1
ATOM 3415 C C . ASP A 1 417 ? -18.473 -22.177 7.454 1.00 73.12 417 ASP A C 1
ATOM 3417 O O . ASP A 1 417 ? -17.866 -22.152 6.385 1.00 73.12 417 ASP A O 1
ATOM 3421 N N . GLY A 1 418 ? -18.329 -21.208 8.362 1.00 75.56 418 GLY A N 1
ATOM 3422 C CA . GLY A 1 418 ? -17.434 -20.058 8.228 1.00 75.56 418 GLY A CA 1
ATOM 3423 C C . GLY A 1 418 ? -18.070 -18.808 7.616 1.00 75.56 418 GLY A C 1
ATOM 3424 O O . GLY A 1 418 ? -17.347 -17.831 7.400 1.00 75.56 418 GLY A O 1
ATOM 3425 N N . TYR A 1 419 ? -19.383 -18.818 7.367 1.00 84.19 419 TYR A N 1
ATOM 3426 C CA . TYR A 1 419 ? -20.151 -17.641 6.956 1.00 84.19 419 TYR A CA 1
ATOM 3427 C C . TYR A 1 419 ? -20.576 -16.795 8.160 1.00 84.19 419 TYR A C 1
ATOM 3429 O O . TYR A 1 419 ? -20.570 -17.251 9.305 1.00 84.19 419 TYR A O 1
ATOM 3437 N N . ILE A 1 420 ? -20.962 -15.553 7.875 1.00 82.56 420 ILE A N 1
ATOM 3438 C CA . ILE A 1 420 ? -21.533 -14.617 8.842 1.00 82.56 420 ILE A CA 1
ATOM 3439 C C . ILE A 1 420 ? -23.055 -14.660 8.688 1.00 82.56 420 ILE A C 1
ATOM 3441 O O . ILE A 1 420 ? -23.569 -14.318 7.625 1.00 82.56 420 ILE A O 1
ATOM 3445 N N . ASP A 1 421 ? -23.762 -15.080 9.734 1.00 85.31 421 ASP A N 1
ATOM 3446 C CA . ASP A 1 421 ? -25.223 -15.056 9.819 1.00 85.31 421 ASP A CA 1
ATOM 3447 C C . ASP A 1 421 ? -25.660 -13.842 10.646 1.00 85.31 421 ASP A C 1
ATOM 3449 O O . ASP A 1 421 ? -25.199 -13.647 11.771 1.00 85.31 421 ASP A O 1
ATOM 3453 N N . LEU A 1 422 ? -26.550 -13.025 10.088 1.00 85.81 422 LEU A N 1
ATOM 3454 C CA . LEU A 1 422 ? -27.126 -11.829 10.693 1.00 85.81 422 LEU A CA 1
ATOM 3455 C C . LEU A 1 422 ? -28.494 -12.153 11.298 1.00 85.81 422 LEU A C 1
ATOM 3457 O O . LEU A 1 422 ? -29.324 -12.799 10.655 1.00 85.81 422 LEU A O 1
ATOM 3461 N N . TYR A 1 423 ? -28.761 -11.656 12.506 1.00 83.69 423 TYR A N 1
ATOM 3462 C CA . TYR A 1 423 ? -30.125 -11.574 13.027 1.00 83.69 423 TYR A CA 1
ATOM 3463 C C . TYR A 1 423 ? -30.802 -10.343 12.436 1.00 83.69 423 TYR A C 1
ATOM 3465 O O . TYR A 1 423 ? -30.420 -9.212 12.738 1.00 83.69 423 TYR A O 1
ATOM 3473 N N . MET A 1 424 ? -31.807 -10.566 11.596 1.00 83.50 424 MET A N 1
ATOM 3474 C CA . MET A 1 424 ? -32.470 -9.479 10.894 1.00 83.50 424 MET A CA 1
ATOM 3475 C C . MET A 1 424 ? -33.384 -8.685 11.838 1.00 83.50 424 MET A C 1
ATOM 3477 O O . MET A 1 424 ? -33.987 -9.259 12.759 1.00 83.50 424 MET A O 1
ATOM 3481 N N . PRO A 1 425 ? -33.494 -7.357 11.642 1.00 76.00 425 PRO A N 1
ATOM 3482 C CA . PRO A 1 425 ? -34.404 -6.534 12.427 1.00 76.00 425 PRO A CA 1
ATOM 3483 C C . PRO A 1 425 ? -35.853 -6.981 12.205 1.00 76.00 425 PRO A C 1
ATOM 3485 O O . PRO A 1 425 ? -36.182 -7.593 11.192 1.00 76.00 425 PRO A O 1
ATOM 3488 N N . LYS A 1 426 ? -36.754 -6.641 13.136 1.00 76.62 426 LYS A N 1
ATOM 3489 C CA . LYS A 1 426 ? -38.192 -6.965 13.004 1.00 76.62 426 LYS A CA 1
ATOM 3490 C C . LYS A 1 426 ? -38.838 -6.331 11.762 1.00 76.62 426 LYS A C 1
ATOM 3492 O O . LYS A 1 426 ? -39.894 -6.779 11.337 1.00 76.62 426 LYS A O 1
ATOM 3497 N N . THR A 1 427 ? -38.213 -5.292 11.210 1.00 77.44 427 THR A N 1
ATOM 3498 C CA . THR A 1 427 ? -38.612 -4.623 9.968 1.00 77.44 427 THR A CA 1
ATOM 3499 C C . THR A 1 427 ? -38.244 -5.408 8.710 1.00 77.44 427 THR A C 1
ATOM 3501 O O . THR A 1 427 ? -38.780 -5.110 7.653 1.00 77.44 427 THR A O 1
ATOM 3504 N N . TYR A 1 428 ? -37.367 -6.414 8.794 1.00 83.19 428 TYR A N 1
ATOM 3505 C CA . TYR A 1 428 ? -37.048 -7.284 7.664 1.00 83.19 428 TYR A CA 1
ATOM 3506 C C . TYR A 1 428 ? -38.179 -8.297 7.456 1.00 83.19 428 TYR A C 1
ATOM 3508 O O . TYR A 1 428 ? -38.330 -9.236 8.244 1.00 83.19 428 TYR A O 1
ATOM 3516 N N . LYS A 1 429 ? -38.976 -8.098 6.403 1.00 85.06 429 LYS A N 1
ATOM 3517 C CA . LYS A 1 429 ? -40.197 -8.860 6.118 1.00 85.06 429 LYS A CA 1
ATOM 3518 C C . LYS A 1 429 ? -40.075 -9.649 4.815 1.00 85.06 429 LYS A C 1
ATOM 3520 O O . LYS A 1 429 ? -40.858 -9.473 3.895 1.00 85.06 429 LYS A O 1
ATOM 3525 N N . HIS A 1 430 ? -39.092 -10.543 4.746 1.00 89.00 430 HIS A N 1
ATOM 3526 C CA . HIS A 1 430 ? -38.923 -11.398 3.574 1.00 89.00 430 HIS A CA 1
ATOM 3527 C C . HIS A 1 430 ? -40.181 -12.268 3.345 1.00 89.00 430 HIS A C 1
ATOM 3529 O O . HIS A 1 430 ? -40.472 -13.107 4.209 1.00 89.00 430 HIS A O 1
ATOM 3535 N N . PRO A 1 431 ? -40.874 -12.142 2.195 1.00 86.94 431 PRO A N 1
ATOM 3536 C CA . PRO A 1 431 ? -42.178 -12.775 1.960 1.00 86.94 431 PRO A CA 1
ATOM 3537 C C . PRO A 1 431 ? -42.177 -14.299 2.144 1.00 86.94 431 PRO A C 1
ATOM 3539 O O . PRO A 1 431 ? -43.113 -14.870 2.692 1.00 86.94 431 PRO A O 1
ATOM 3542 N N . GLU A 1 432 ? -41.083 -14.963 1.761 1.00 87.94 432 GLU A N 1
ATOM 3543 C CA . GLU A 1 432 ? -40.974 -16.431 1.817 1.00 87.94 432 GLU A CA 1
ATOM 3544 C C . GLU A 1 432 ? -40.366 -16.995 3.121 1.00 87.94 432 GLU A C 1
ATOM 3546 O O . GLU A 1 432 ? -40.416 -18.203 3.341 1.00 87.94 432 GLU A O 1
ATOM 3551 N N . LEU A 1 433 ? -39.777 -16.176 4.009 1.00 78.38 433 LEU A N 1
ATOM 3552 C CA . LEU A 1 433 ? -38.956 -16.691 5.125 1.00 78.38 433 LEU A CA 1
ATOM 3553 C C . LEU A 1 433 ? -39.638 -16.726 6.497 1.00 78.38 433 LEU A C 1
ATOM 3555 O O . LEU A 1 433 ? -39.005 -17.182 7.454 1.00 78.38 433 LEU A O 1
ATOM 3559 N N . ASN A 1 434 ? -40.891 -16.277 6.652 1.00 67.06 434 ASN A N 1
ATOM 3560 C CA . ASN A 1 434 ? -41.563 -16.372 7.957 1.00 67.06 434 ASN A CA 1
ATOM 3561 C C . ASN A 1 434 ? -43.094 -16.163 7.945 1.00 67.06 434 ASN A C 1
ATOM 3563 O O . ASN A 1 434 ? -43.575 -15.156 8.466 1.00 67.06 434 ASN A O 1
ATOM 3567 N N . PRO A 1 435 ? -43.895 -17.125 7.463 1.00 54.62 435 PRO A N 1
ATOM 3568 C CA . PRO A 1 435 ? -45.355 -16.980 7.464 1.00 54.62 435 PRO A CA 1
ATOM 3569 C C . PRO A 1 435 ? -46.009 -17.024 8.865 1.00 54.62 435 PRO A C 1
ATOM 3571 O O . PRO A 1 435 ? -47.169 -16.652 9.003 1.00 54.62 435 PRO A O 1
ATOM 3574 N N . PHE A 1 436 ? -45.294 -17.444 9.926 1.00 54.16 436 PHE A N 1
ATOM 3575 C CA . PHE A 1 436 ? -45.895 -17.761 11.241 1.00 54.16 436 PHE A CA 1
ATOM 3576 C C . PHE A 1 436 ? -45.354 -16.953 12.444 1.00 54.16 436 PHE A C 1
ATOM 3578 O O . PHE A 1 436 ? -45.608 -17.302 13.600 1.00 54.16 436 PHE A O 1
ATOM 3585 N N . GLY A 1 437 ? -44.611 -15.867 12.204 1.00 53.94 437 GLY A N 1
ATOM 3586 C CA . GLY A 1 437 ? -44.461 -14.737 13.139 1.00 53.94 437 GLY A CA 1
ATOM 3587 C C . GLY A 1 437 ? -43.747 -14.951 14.488 1.00 53.94 437 GLY A C 1
ATOM 3588 O O . GLY A 1 437 ? -43.735 -14.029 15.300 1.00 53.94 437 GLY A O 1
ATOM 3589 N N . LYS A 1 438 ? -43.147 -16.116 14.782 1.00 53.97 438 LYS A N 1
ATOM 3590 C CA . LYS A 1 438 ? -42.634 -16.412 16.147 1.00 53.97 438 LYS A CA 1
ATOM 3591 C C . LYS A 1 438 ? -41.113 -16.500 16.314 1.00 53.97 438 LYS A C 1
ATOM 3593 O O . LYS A 1 438 ? -40.647 -16.567 17.451 1.00 53.97 438 LYS A O 1
ATOM 3598 N N . LYS A 1 439 ? -40.312 -16.464 15.244 1.00 61.66 439 LYS A N 1
ATOM 3599 C CA . LYS A 1 439 ? -38.835 -16.441 15.339 1.00 61.66 439 LYS A CA 1
ATOM 3600 C C . LYS A 1 439 ? -38.250 -15.302 14.509 1.00 61.66 439 LYS A C 1
ATOM 3602 O O . LYS A 1 439 ? -38.713 -15.060 13.402 1.00 61.66 439 LYS A O 1
ATOM 3607 N N . ARG A 1 440 ? -37.244 -14.604 15.049 1.00 69.94 440 ARG A N 1
ATOM 3608 C CA . ARG A 1 440 ? -36.447 -13.623 14.292 1.00 69.94 440 ARG A CA 1
ATOM 3609 C C . ARG A 1 440 ? -35.799 -14.315 13.092 1.00 69.94 440 ARG A C 1
ATOM 3611 O O . ARG A 1 440 ? -35.251 -15.405 13.248 1.00 69.94 440 ARG A O 1
ATOM 3618 N N . ILE A 1 441 ? -35.868 -13.676 11.927 1.00 81.81 441 ILE A N 1
ATOM 3619 C CA . ILE A 1 441 ? -35.277 -14.190 10.689 1.00 81.81 441 ILE A CA 1
ATOM 3620 C C . ILE A 1 441 ? -33.755 -14.066 10.785 1.00 81.81 441 ILE A C 1
ATOM 3622 O O . ILE A 1 441 ? -33.233 -13.037 11.217 1.00 81.81 441 ILE A O 1
ATOM 3626 N N . GLN A 1 442 ? -33.050 -15.118 10.385 1.00 86.00 442 GLN A N 1
ATOM 3627 C CA . GLN A 1 442 ? -31.604 -15.097 10.198 1.00 86.00 442 GLN A CA 1
ATOM 3628 C C . GLN A 1 442 ? -31.296 -15.100 8.703 1.00 86.00 442 GLN A C 1
ATOM 3630 O O . GLN A 1 442 ? -31.920 -15.846 7.946 1.00 86.00 442 GLN A O 1
ATOM 3635 N N . ARG A 1 443 ? -30.330 -14.288 8.274 1.00 88.94 443 ARG A N 1
ATOM 3636 C CA . ARG A 1 443 ? -29.855 -14.256 6.884 1.00 88.94 443 ARG A CA 1
ATOM 3637 C C . ARG A 1 443 ? -28.340 -14.191 6.837 1.00 88.94 443 ARG A C 1
ATOM 3639 O O . ARG A 1 443 ? -27.720 -13.508 7.644 1.00 88.94 443 ARG A O 1
ATOM 3646 N N . ARG A 1 444 ? -27.737 -14.872 5.865 1.00 90.81 444 ARG A N 1
ATOM 3647 C CA . ARG A 1 444 ? -26.293 -14.777 5.617 1.00 90.81 444 ARG A CA 1
ATOM 3648 C C . ARG A 1 444 ? -25.943 -13.370 5.139 1.00 90.81 444 ARG A C 1
ATOM 3650 O O . ARG A 1 444 ? -26.622 -12.829 4.271 1.00 90.81 444 ARG A O 1
ATOM 3657 N N . GLU A 1 445 ? -24.856 -12.806 5.652 1.00 92.00 445 GLU A N 1
ATOM 3658 C CA . GLU A 1 445 ? -24.422 -11.437 5.346 1.00 92.00 445 GLU A CA 1
ATOM 3659 C C . GLU A 1 445 ? -24.224 -11.212 3.842 1.00 92.00 445 GLU A C 1
ATOM 3661 O O . GLU A 1 445 ? -24.644 -10.185 3.318 1.00 92.00 445 GLU A O 1
ATOM 3666 N N . HIS A 1 446 ? -23.633 -12.172 3.123 1.00 91.75 446 HIS A N 1
ATOM 3667 C CA . HIS A 1 446 ? -23.440 -12.041 1.675 1.00 91.75 446 HIS A CA 1
ATOM 3668 C C . HIS A 1 446 ? -24.763 -11.944 0.903 1.00 91.75 446 HIS A C 1
ATOM 3670 O O . HIS A 1 446 ? -24.812 -11.255 -0.109 1.00 91.75 446 HIS A O 1
ATOM 3676 N N . ILE A 1 447 ? -25.837 -12.581 1.391 1.00 93.75 447 ILE A N 1
ATOM 3677 C CA . ILE A 1 447 ? -27.164 -12.478 0.773 1.00 93.75 447 ILE A CA 1
ATOM 3678 C C . ILE A 1 447 ? -27.685 -11.060 0.972 1.00 93.75 447 ILE A C 1
ATOM 3680 O O . ILE A 1 447 ? -28.045 -10.403 0.006 1.00 93.75 447 ILE A O 1
ATOM 3684 N N . VAL A 1 448 ? -27.629 -10.559 2.208 1.00 92.19 448 VAL A N 1
ATOM 3685 C CA . VAL A 1 448 ? -28.093 -9.205 2.547 1.00 92.19 448 VAL A CA 1
ATOM 3686 C C . VAL A 1 448 ? -27.309 -8.131 1.786 1.00 92.19 448 VAL A C 1
ATOM 3688 O O . VAL A 1 448 ? -27.881 -7.141 1.340 1.00 92.19 448 VAL A O 1
ATOM 3691 N N . LYS A 1 449 ? -25.999 -8.314 1.585 1.00 90.31 449 LYS A N 1
ATOM 3692 C CA . LYS A 1 449 ? -25.202 -7.385 0.771 1.00 90.31 449 LYS A CA 1
ATOM 3693 C C . LYS A 1 449 ? -25.603 -7.389 -0.700 1.00 90.31 449 LYS A C 1
ATOM 3695 O O . LYS A 1 449 ? -25.648 -6.316 -1.292 1.00 90.31 449 LYS A O 1
ATOM 3700 N N . MET A 1 450 ? -25.884 -8.560 -1.268 1.00 91.69 450 MET A N 1
ATOM 3701 C CA . MET A 1 450 ? -26.369 -8.661 -2.644 1.00 91.69 450 MET A CA 1
ATOM 3702 C C . MET A 1 450 ? -27.766 -8.035 -2.781 1.00 91.69 450 MET A C 1
ATOM 3704 O O . MET A 1 450 ? -27.973 -7.245 -3.693 1.00 91.69 450 MET A O 1
ATOM 3708 N N . GLU A 1 451 ? -28.682 -8.288 -1.836 1.00 92.12 451 GLU A N 1
ATOM 3709 C CA . GLU A 1 451 ? -30.002 -7.631 -1.768 1.00 92.12 451 GLU A CA 1
ATOM 3710 C C . GLU A 1 451 ? -29.864 -6.102 -1.784 1.00 92.12 451 GLU A C 1
ATOM 3712 O O . GLU A 1 451 ? -30.427 -5.432 -2.646 1.00 92.12 451 GLU A O 1
ATOM 3717 N N . ASN A 1 452 ? -29.046 -5.552 -0.882 1.00 89.19 452 ASN A N 1
ATOM 3718 C CA . ASN A 1 452 ? -28.823 -4.108 -0.795 1.00 89.19 452 ASN A CA 1
ATOM 3719 C C . ASN A 1 452 ? -28.193 -3.533 -2.069 1.00 89.19 452 ASN A C 1
ATOM 3721 O O . ASN A 1 452 ? -28.539 -2.429 -2.481 1.00 89.19 452 ASN A O 1
ATOM 3725 N N . HIS A 1 453 ? -27.253 -4.252 -2.687 1.00 88.88 453 HIS A N 1
ATOM 3726 C CA . HIS A 1 453 ? -26.626 -3.797 -3.921 1.00 88.88 453 HIS A CA 1
ATOM 3727 C C . HIS A 1 453 ? -27.628 -3.731 -5.074 1.00 88.88 453 HIS A C 1
ATOM 3729 O O . HIS A 1 453 ? -27.686 -2.709 -5.755 1.00 88.88 453 HIS A O 1
ATOM 3735 N N . LEU A 1 454 ? -28.435 -4.778 -5.265 1.00 85.50 454 LEU A N 1
ATOM 3736 C CA . LEU A 1 454 ? -29.463 -4.817 -6.308 1.00 85.50 454 LEU A CA 1
ATOM 3737 C C . LEU A 1 454 ? -30.490 -3.699 -6.100 1.00 85.50 454 LEU A C 1
ATOM 3739 O O . LEU A 1 454 ? -30.779 -2.961 -7.036 1.00 85.50 454 LEU A O 1
ATOM 3743 N N . MET A 1 455 ? -30.928 -3.488 -4.855 1.00 84.94 455 MET A N 1
ATOM 3744 C CA . MET A 1 455 ? -31.828 -2.391 -4.478 1.00 84.94 455 MET A CA 1
ATOM 3745 C C . MET A 1 455 ? -31.287 -0.995 -4.825 1.00 84.94 455 MET A C 1
ATOM 3747 O O . MET A 1 455 ? -32.058 -0.120 -5.197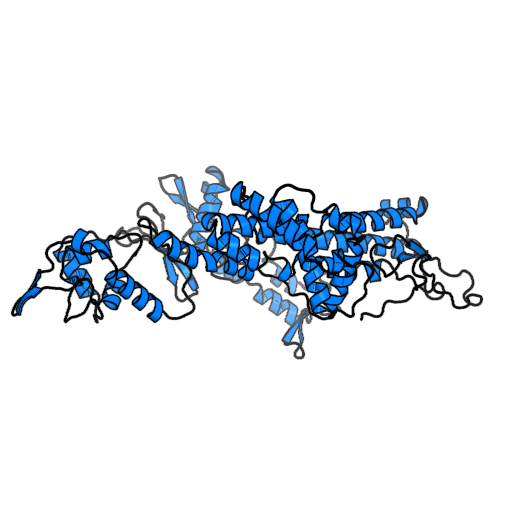 1.00 84.94 455 MET A O 1
ATOM 3751 N N . ILE A 1 456 ? -29.979 -0.761 -4.671 1.00 82.62 456 ILE A N 1
ATOM 3752 C CA . ILE A 1 456 ? -29.354 0.549 -4.937 1.00 82.62 456 ILE A CA 1
ATOM 3753 C C . ILE A 1 456 ? -29.054 0.742 -6.430 1.00 82.62 456 ILE A C 1
ATOM 3755 O O . ILE A 1 456 ? -29.082 1.866 -6.925 1.00 82.62 456 ILE A O 1
ATOM 3759 N N . SER A 1 457 ? -28.705 -0.338 -7.128 1.00 74.81 457 SER A N 1
ATOM 3760 C CA . SER A 1 457 ? -28.210 -0.294 -8.511 1.00 74.81 457 SER A CA 1
ATOM 3761 C C . SER A 1 457 ? -29.303 -0.390 -9.574 1.00 74.81 457 SER A C 1
ATOM 3763 O O . SER A 1 457 ? -29.015 -0.113 -10.735 1.00 74.81 457 SER A O 1
ATOM 3765 N N . SER A 1 458 ? -30.529 -0.756 -9.193 1.00 81.06 458 SER A N 1
ATOM 3766 C CA . SER A 1 458 ? -31.643 -0.996 -10.116 1.00 81.06 458 SER A CA 1
ATOM 3767 C C . SER A 1 458 ? -32.810 -0.046 -9.847 1.00 81.06 458 SER A C 1
ATOM 3769 O O . SER A 1 458 ? -33.060 0.372 -8.717 1.00 81.06 458 SER A O 1
ATOM 3771 N N . THR A 1 459 ? -33.561 0.290 -10.890 1.00 81.31 459 THR A N 1
ATOM 3772 C CA . THR A 1 459 ? -34.832 1.012 -10.766 1.00 81.31 459 THR A CA 1
ATOM 3773 C C . THR A 1 459 ? -35.927 0.101 -10.202 1.00 81.31 459 THR A C 1
ATOM 3775 O O . THR A 1 459 ? -35.866 -1.118 -10.352 1.00 81.31 459 THR A O 1
ATOM 3778 N N . SER A 1 460 ? -36.986 0.675 -9.614 1.00 76.94 460 SER A N 1
ATOM 3779 C CA . SER A 1 460 ? -38.124 -0.120 -9.107 1.00 76.94 460 SER A CA 1
ATOM 3780 C C . SER A 1 460 ? -38.702 -1.054 -10.176 1.00 76.94 460 SER A C 1
ATOM 3782 O O . SER A 1 460 ? -38.984 -2.209 -9.889 1.00 76.94 460 SER A O 1
ATOM 3784 N N . ARG A 1 461 ? -38.798 -0.583 -11.430 1.00 80.50 461 ARG A N 1
ATOM 3785 C CA . ARG A 1 461 ? -39.297 -1.382 -12.559 1.00 80.50 461 ARG A CA 1
ATOM 3786 C C . ARG A 1 461 ? -38.375 -2.552 -12.915 1.00 80.50 461 ARG A C 1
ATOM 3788 O O . ARG A 1 461 ? -38.860 -3.597 -13.332 1.00 80.50 461 ARG A O 1
ATOM 3795 N N . GLU A 1 462 ? -37.061 -2.380 -12.798 1.00 80.56 462 GLU A N 1
ATOM 3796 C CA . GLU A 1 462 ? -36.092 -3.457 -13.044 1.00 80.56 462 GLU A CA 1
ATOM 3797 C C . GLU A 1 462 ? -36.121 -4.498 -11.924 1.00 80.56 462 GLU A C 1
ATOM 3799 O O . GLU A 1 462 ? -36.021 -5.689 -12.205 1.00 80.56 462 GLU A O 1
ATOM 3804 N N . LEU A 1 463 ? -36.322 -4.064 -10.676 1.00 83.56 463 LEU A N 1
ATOM 3805 C CA . LEU A 1 463 ? -36.450 -4.949 -9.518 1.00 83.56 463 LEU A CA 1
ATOM 3806 C C . LEU A 1 463 ? -37.717 -5.812 -9.586 1.00 83.56 463 LEU A C 1
ATOM 3808 O O . LEU A 1 463 ? -37.629 -7.017 -9.354 1.00 83.56 463 LEU A O 1
ATOM 3812 N N . ASP A 1 464 ? -38.853 -5.226 -9.979 1.00 80.19 464 ASP A N 1
ATOM 3813 C CA . ASP A 1 464 ? -40.126 -5.933 -10.212 1.00 80.19 464 ASP A CA 1
ATOM 3814 C C . ASP A 1 464 ? -39.992 -7.069 -11.235 1.00 80.19 464 ASP A C 1
ATOM 3816 O O . ASP A 1 464 ? -40.602 -8.131 -11.104 1.00 80.19 464 ASP A O 1
ATOM 3820 N N . LEU A 1 465 ? -39.179 -6.848 -12.270 1.00 83.00 465 LEU A N 1
ATOM 3821 C CA . LEU A 1 465 ? -38.963 -7.803 -13.356 1.00 83.00 465 LEU A CA 1
ATOM 3822 C C . LEU A 1 465 ? -37.802 -8.768 -13.082 1.00 83.00 465 LEU A C 1
ATOM 3824 O O . LEU A 1 465 ? -37.566 -9.681 -13.877 1.00 83.00 465 LEU A O 1
ATOM 3828 N N . HIS A 1 466 ? -37.064 -8.590 -11.983 1.00 80.69 466 HIS A N 1
ATOM 3829 C CA . HIS A 1 466 ? -35.850 -9.348 -11.732 1.00 80.69 466 HIS A CA 1
ATOM 3830 C C . HIS A 1 466 ? -36.180 -10.794 -11.312 1.00 80.69 466 HIS A C 1
ATOM 3832 O O . HIS A 1 466 ? -36.787 -11.021 -10.260 1.00 80.69 466 HIS A O 1
ATOM 3838 N N . PRO A 1 467 ? -35.732 -11.821 -12.061 1.00 83.38 467 PRO A N 1
ATOM 3839 C CA . PRO A 1 467 ? -36.183 -13.203 -11.865 1.00 83.38 467 PRO A CA 1
ATOM 3840 C C . PRO A 1 467 ? -35.804 -13.785 -10.495 1.00 83.38 467 PRO A C 1
ATOM 3842 O O . PRO A 1 467 ? -36.471 -14.699 -10.002 1.00 83.38 467 PRO A O 1
ATOM 3845 N N . TYR A 1 468 ? -34.763 -13.241 -9.859 1.00 88.19 468 TYR A N 1
ATOM 3846 C CA . TYR A 1 468 ? -34.206 -13.732 -8.592 1.00 88.19 468 TYR A CA 1
ATOM 3847 C C . TYR A 1 468 ? -34.724 -12.996 -7.350 1.00 88.19 468 TYR A C 1
ATOM 3849 O O . TYR A 1 468 ? -34.363 -13.371 -6.233 1.00 88.19 468 TYR A O 1
ATOM 3857 N N . LEU A 1 469 ? -35.541 -11.951 -7.527 1.00 89.56 469 LEU A N 1
ATOM 3858 C CA . LEU A 1 469 ? -36.013 -11.106 -6.433 1.00 89.56 469 LEU A CA 1
ATOM 3859 C C . LEU A 1 469 ? -37.514 -11.246 -6.191 1.00 89.56 469 LEU A C 1
ATOM 3861 O O . LEU A 1 469 ? -38.285 -11.556 -7.096 1.00 89.56 469 LEU A O 1
ATOM 3865 N N . ILE A 1 470 ? -37.918 -11.018 -4.947 1.00 90.88 470 ILE A N 1
ATOM 3866 C CA . ILE A 1 470 ? -39.309 -10.938 -4.521 1.00 90.88 470 ILE A CA 1
ATOM 3867 C C . ILE A 1 470 ? -39.514 -9.669 -3.694 1.00 90.88 470 ILE A C 1
ATOM 3869 O O . ILE A 1 470 ? -38.773 -9.425 -2.741 1.00 90.88 470 ILE A O 1
ATOM 3873 N N . GLY A 1 471 ? -40.486 -8.852 -4.093 1.00 87.38 471 GLY A N 1
ATOM 3874 C CA . GLY A 1 471 ? -40.870 -7.629 -3.388 1.00 87.38 471 GLY A CA 1
ATOM 3875 C C . GLY A 1 471 ? -41.786 -7.903 -2.192 1.00 87.38 471 GLY A C 1
ATOM 3876 O O . GLY A 1 471 ? -42.517 -8.895 -2.189 1.00 87.38 471 GLY A O 1
ATOM 3877 N N . ASP A 1 472 ? -41.766 -7.031 -1.185 1.00 85.06 472 ASP A N 1
ATOM 3878 C CA . ASP A 1 472 ? -42.829 -6.915 -0.183 1.00 85.06 472 ASP A CA 1
ATOM 3879 C C . ASP A 1 472 ? -43.766 -5.731 -0.461 1.00 85.06 472 ASP A C 1
ATOM 3881 O O . ASP A 1 472 ? -43.513 -4.878 -1.313 1.00 85.06 472 ASP A O 1
ATOM 3885 N N . ASP A 1 473 ? -44.835 -5.648 0.333 1.00 80.62 473 ASP A N 1
ATOM 3886 C CA . ASP A 1 473 ? -45.835 -4.577 0.256 1.00 80.62 473 ASP A CA 1
ATOM 3887 C C . ASP A 1 473 ? -45.267 -3.174 0.561 1.00 80.62 473 ASP A C 1
ATOM 3889 O O . ASP A 1 473 ? -45.953 -2.174 0.359 1.00 80.62 473 ASP A O 1
ATOM 3893 N N . ASN A 1 474 ? -44.031 -3.075 1.068 1.00 80.88 474 ASN A N 1
ATOM 3894 C CA . ASN A 1 474 ? -43.363 -1.809 1.386 1.00 80.88 474 ASN A CA 1
ATOM 3895 C C . ASN A 1 474 ? -42.358 -1.389 0.297 1.00 80.88 474 ASN A C 1
ATOM 3897 O O . ASN A 1 474 ? -41.616 -0.427 0.503 1.00 80.88 474 ASN A O 1
ATOM 3901 N N . GLY A 1 475 ? -42.314 -2.096 -0.838 1.00 81.19 475 GLY A N 1
ATOM 3902 C CA . GLY A 1 475 ? -41.400 -1.810 -1.945 1.00 81.19 475 GLY A CA 1
ATOM 3903 C C . GLY A 1 475 ? -39.955 -2.253 -1.695 1.00 81.19 475 GLY A C 1
ATOM 3904 O O . GLY A 1 475 ? -39.041 -1.759 -2.355 1.00 81.19 475 GLY A O 1
ATOM 3905 N N . MET A 1 476 ? -39.724 -3.161 -0.742 1.00 85.19 476 MET A N 1
ATOM 3906 C CA . MET A 1 476 ? -38.414 -3.765 -0.494 1.00 85.19 476 MET A CA 1
ATOM 3907 C C . MET A 1 476 ? -38.290 -5.084 -1.248 1.00 85.19 476 MET A C 1
ATOM 3909 O O . MET A 1 476 ? -39.197 -5.907 -1.196 1.00 85.19 476 MET A O 1
ATOM 3913 N N . TYR A 1 477 ? -37.144 -5.327 -1.884 1.00 90.31 477 TYR A N 1
ATOM 3914 C CA . TYR A 1 477 ? -36.886 -6.567 -2.617 1.00 90.31 477 TYR A CA 1
ATOM 3915 C C . TYR A 1 477 ? -35.871 -7.453 -1.907 1.00 90.31 477 TYR A C 1
ATOM 3917 O O . TYR A 1 477 ? -34.872 -6.989 -1.353 1.00 90.31 477 TYR A O 1
ATOM 3925 N N . TYR A 1 478 ? -36.127 -8.755 -1.965 1.00 92.50 478 TYR A N 1
ATOM 3926 C CA . TYR A 1 478 ? -35.344 -9.792 -1.307 1.00 92.50 478 TYR A CA 1
ATOM 3927 C C . TYR A 1 478 ? -34.972 -10.902 -2.285 1.00 92.50 478 TYR A C 1
ATOM 3929 O O . TYR A 1 478 ? -35.700 -11.162 -3.237 1.00 92.50 478 TYR A O 1
ATOM 3937 N N . ILE A 1 479 ? -33.862 -11.596 -2.046 1.00 93.94 479 ILE A N 1
ATOM 3938 C CA . ILE A 1 479 ? -33.454 -12.741 -2.874 1.00 93.94 479 ILE A CA 1
ATOM 3939 C C . ILE A 1 479 ? -34.295 -13.968 -2.511 1.00 93.94 479 ILE A C 1
ATOM 3941 O O . ILE A 1 479 ? -34.248 -14.414 -1.362 1.00 93.94 479 ILE A O 1
ATOM 3945 N N . LYS A 1 480 ? -34.988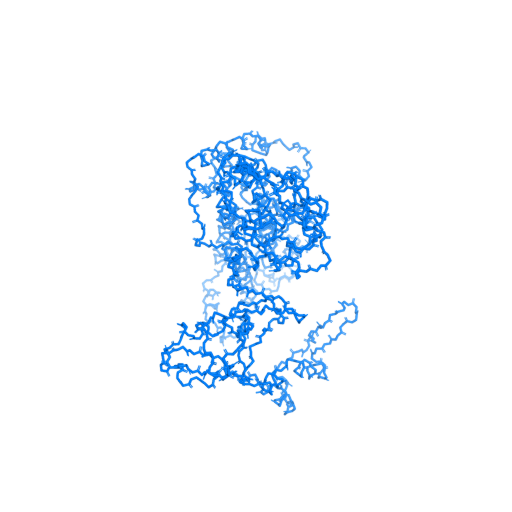 -14.552 -3.497 1.00 93.44 480 LYS A N 1
ATOM 3946 C CA . LYS A 1 480 ? -35.894 -15.704 -3.320 1.00 93.44 480 LYS A CA 1
ATOM 3947 C C . LYS A 1 480 ? -35.245 -16.893 -2.597 1.00 93.44 480 LYS A C 1
ATOM 3949 O O . LYS A 1 480 ? -34.053 -17.180 -2.757 1.00 93.44 480 LYS A O 1
ATOM 3954 N N . THR A 1 481 ? -36.039 -17.648 -1.838 1.00 86.62 481 THR A N 1
ATOM 3955 C CA . THR A 1 481 ? -35.648 -18.895 -1.171 1.00 86.62 481 THR A CA 1
ATOM 3956 C C . THR A 1 481 ? -35.430 -19.997 -2.205 1.00 86.62 481 THR A C 1
ATOM 3958 O O . THR A 1 481 ? -36.344 -20.721 -2.577 1.00 86.62 481 THR A O 1
ATOM 3961 N N . GLY A 1 482 ? -34.204 -20.101 -2.708 1.00 86.38 482 GLY A N 1
ATOM 3962 C CA . GLY A 1 482 ? -33.822 -21.047 -3.760 1.00 86.38 482 GLY A CA 1
ATOM 3963 C C . GLY A 1 482 ? -32.645 -20.540 -4.584 1.00 86.38 482 GLY A C 1
ATOM 3964 O O . GLY A 1 482 ? -31.819 -21.337 -5.030 1.00 86.38 482 GLY A O 1
ATOM 3965 N N . CYS A 1 483 ? -32.515 -19.218 -4.693 1.00 91.38 483 CYS A N 1
ATOM 3966 C CA . CYS A 1 483 ? -31.360 -18.583 -5.303 1.00 91.38 483 CYS A CA 1
ATOM 3967 C C . CYS A 1 483 ? -30.128 -18.676 -4.389 1.00 91.38 483 CYS A C 1
ATOM 3969 O O . CYS A 1 483 ? -30.233 -18.708 -3.158 1.00 91.38 483 CYS A O 1
ATOM 3971 N N . ILE A 1 484 ? -28.943 -18.713 -4.997 1.00 90.19 484 ILE A N 1
ATOM 3972 C CA . ILE A 1 484 ? -27.669 -18.894 -4.297 1.00 90.19 484 ILE A CA 1
ATOM 3973 C C . ILE A 1 484 ? -26.761 -17.711 -4.561 1.00 90.19 484 ILE A C 1
ATOM 3975 O O . ILE A 1 484 ? -26.423 -17.427 -5.701 1.00 90.19 484 ILE A O 1
ATOM 3979 N N . VAL A 1 485 ? -26.284 -17.084 -3.489 1.00 91.50 485 VAL A N 1
ATOM 3980 C CA . VAL A 1 485 ? -25.173 -16.134 -3.564 1.00 91.50 485 VAL A CA 1
ATOM 3981 C C . VAL A 1 485 ? -23.870 -16.875 -3.262 1.00 91.50 485 VAL A C 1
ATOM 3983 O O . VAL A 1 485 ? -23.714 -17.461 -2.190 1.00 91.50 485 VAL A O 1
ATOM 3986 N N . HIS A 1 486 ? -22.938 -16.860 -4.208 1.00 87.88 486 HIS A N 1
ATOM 3987 C CA . HIS A 1 486 ? -21.672 -17.583 -4.152 1.00 87.88 486 HIS A CA 1
ATOM 3988 C C . HIS A 1 486 ? -20.472 -16.639 -4.132 1.00 87.88 486 HIS A C 1
ATOM 3990 O O . HIS A 1 486 ? -20.471 -15.611 -4.800 1.00 87.88 486 HIS A O 1
ATOM 3996 N N . HIS A 1 487 ? -19.414 -17.041 -3.430 1.00 84.38 487 HIS A N 1
ATOM 3997 C CA . HIS A 1 487 ? -18.118 -16.370 -3.457 1.00 84.38 487 HIS A CA 1
ATOM 3998 C C . HIS A 1 487 ? -17.273 -16.884 -4.614 1.00 84.38 487 HIS A C 1
ATOM 4000 O O . HIS A 1 487 ? -16.735 -17.984 -4.521 1.00 84.38 487 HIS A O 1
ATOM 4006 N N . ILE A 1 488 ? -17.081 -16.077 -5.656 1.00 75.00 488 ILE A N 1
ATOM 4007 C CA . ILE A 1 488 ? -16.303 -16.452 -6.852 1.00 75.00 488 ILE A CA 1
ATOM 4008 C C . ILE A 1 488 ? -14.866 -16.857 -6.476 1.00 75.00 488 ILE A C 1
ATOM 4010 O O . ILE A 1 488 ? -14.272 -17.756 -7.064 1.00 75.00 488 ILE A O 1
ATOM 4014 N N . ASN A 1 489 ? -14.305 -16.223 -5.446 1.00 69.44 489 ASN A N 1
ATOM 4015 C CA . ASN A 1 489 ? -12.958 -16.504 -4.955 1.00 69.44 489 ASN A CA 1
ATOM 4016 C C . ASN A 1 489 ? -12.891 -17.601 -3.873 1.00 69.44 489 ASN A C 1
ATOM 4018 O O . ASN A 1 489 ? -11.832 -17.803 -3.272 1.00 69.44 489 ASN A O 1
ATOM 4022 N N . TYR A 1 490 ? -14.012 -18.275 -3.587 1.00 73.50 490 TYR A N 1
ATOM 4023 C CA . TYR A 1 490 ? -14.168 -19.324 -2.571 1.00 73.50 490 TYR A CA 1
ATOM 4024 C C . TYR A 1 490 ? -13.812 -18.908 -1.133 1.00 73.50 490 TYR A C 1
ATOM 4026 O O . TYR A 1 490 ? -13.733 -19.745 -0.227 1.00 73.50 490 TYR A O 1
ATOM 4034 N N . ARG A 1 491 ? -13.637 -17.609 -0.867 1.00 70.25 491 ARG A N 1
ATOM 4035 C CA . ARG A 1 491 ? -13.408 -17.087 0.481 1.00 70.25 491 ARG A CA 1
ATOM 4036 C C . ARG A 1 491 ? -14.743 -16.692 1.094 1.00 70.25 491 ARG A C 1
ATOM 4038 O O . ARG A 1 491 ? -15.213 -15.582 0.909 1.00 70.25 491 ARG A O 1
ATOM 4045 N N . LYS A 1 492 ? -15.300 -17.566 1.937 1.00 79.19 492 LYS A N 1
ATOM 4046 C CA . LYS A 1 492 ? -16.615 -17.397 2.602 1.00 79.19 492 LYS A CA 1
ATOM 4047 C C . LYS A 1 492 ? -16.802 -16.104 3.418 1.00 79.19 492 LYS A C 1
ATOM 4049 O O . LYS A 1 492 ? -17.921 -15.782 3.810 1.00 79.19 492 LYS A O 1
ATOM 4054 N N . ARG A 1 493 ? -15.705 -15.402 3.722 1.00 79.31 493 ARG A N 1
ATOM 4055 C CA . ARG A 1 493 ? -15.675 -14.137 4.479 1.00 79.31 493 ARG A CA 1
ATOM 4056 C C . ARG A 1 493 ? -15.504 -12.903 3.594 1.00 79.31 493 ARG A C 1
ATOM 4058 O O . ARG A 1 493 ? -15.583 -11.786 4.091 1.00 79.31 493 ARG A O 1
ATOM 4065 N N . ASP A 1 494 ? -15.223 -13.098 2.315 1.00 78.25 494 ASP A N 1
ATOM 4066 C CA . ASP A 1 494 ? -14.963 -12.031 1.365 1.00 78.25 494 ASP A CA 1
ATOM 4067 C C . ASP A 1 494 ? -16.276 -11.570 0.727 1.00 78.25 494 ASP A C 1
ATOM 4069 O O . ASP A 1 494 ? -16.609 -11.895 -0.406 1.00 78.25 494 ASP A O 1
ATOM 4073 N N . ASN A 1 495 ? -17.069 -10.843 1.509 1.00 87.12 495 ASN A N 1
ATOM 4074 C CA . ASN A 1 495 ? -18.390 -10.374 1.100 1.00 87.12 495 ASN A CA 1
ATOM 4075 C C . ASN A 1 495 ? -18.310 -9.034 0.333 1.00 87.12 495 ASN A C 1
ATOM 4077 O O . ASN A 1 495 ? -19.177 -8.181 0.535 1.00 87.12 495 ASN A O 1
ATOM 4081 N N . TYR A 1 496 ? -17.247 -8.783 -0.445 1.00 80.62 496 TYR A N 1
ATOM 4082 C CA . TYR A 1 496 ? -17.217 -7.667 -1.404 1.00 80.62 496 TYR A CA 1
ATOM 4083 C C . TYR A 1 496 ? -18.117 -8.003 -2.587 1.00 80.62 496 TYR A C 1
ATOM 4085 O O . TYR A 1 496 ? -18.092 -9.135 -3.057 1.00 80.62 496 TYR A O 1
ATOM 4093 N N . ILE A 1 497 ? -18.899 -7.033 -3.064 1.00 85.19 497 ILE A N 1
ATOM 4094 C CA . ILE A 1 497 ? -19.906 -7.287 -4.100 1.00 85.19 497 ILE A CA 1
ATOM 4095 C C . ILE A 1 497 ? -19.296 -7.878 -5.378 1.00 85.19 497 ILE A C 1
ATOM 4097 O O . ILE A 1 497 ? -19.831 -8.847 -5.897 1.00 85.19 497 ILE A O 1
ATOM 4101 N N . ASP A 1 498 ? -18.110 -7.406 -5.777 1.00 76.94 498 ASP A N 1
ATOM 4102 C CA . ASP A 1 498 ? -17.355 -7.902 -6.940 1.00 76.94 498 ASP A CA 1
ATOM 4103 C C . ASP A 1 498 ? -16.950 -9.383 -6.827 1.00 76.94 498 ASP A C 1
ATOM 4105 O O . ASP A 1 498 ? -16.611 -10.023 -7.819 1.00 76.94 498 ASP A O 1
ATOM 4109 N N . ASN A 1 499 ? -16.957 -9.935 -5.611 1.00 76.38 499 ASN A N 1
ATOM 4110 C CA . ASN A 1 499 ? -16.644 -11.335 -5.336 1.00 76.38 499 ASN A CA 1
ATOM 4111 C C . ASN A 1 499 ? -17.898 -12.197 -5.158 1.00 76.38 499 ASN A C 1
ATOM 4113 O O . ASN A 1 499 ? -17.765 -13.396 -4.898 1.00 76.38 499 ASN A O 1
ATOM 4117 N N . LEU A 1 500 ? -19.093 -11.614 -5.260 1.00 84.06 500 LEU A N 1
ATOM 4118 C CA . LEU A 1 500 ? -20.359 -12.309 -5.094 1.00 84.06 500 LEU A CA 1
ATOM 4119 C C . LEU A 1 500 ? -21.033 -12.518 -6.448 1.00 84.06 500 LEU A C 1
ATOM 4121 O O . LEU A 1 500 ? -21.101 -11.613 -7.270 1.00 84.06 500 LEU A O 1
ATOM 4125 N N . TRP A 1 501 ? -21.587 -13.708 -6.645 1.00 87.88 501 TRP A N 1
ATOM 4126 C CA . TRP A 1 501 ? -22.397 -14.033 -7.813 1.00 87.88 501 TRP A CA 1
ATOM 4127 C C . TRP A 1 501 ? -23.731 -14.631 -7.389 1.00 87.88 501 TRP A C 1
ATOM 4129 O O . TRP A 1 501 ? -23.764 -15.422 -6.446 1.00 87.88 501 TRP A O 1
ATOM 4139 N N . LEU A 1 502 ? -24.814 -14.265 -8.070 1.00 88.94 502 LEU A N 1
ATOM 4140 C CA . LEU A 1 502 ? -26.163 -14.754 -7.796 1.00 88.94 502 LEU A CA 1
ATOM 4141 C C . LEU A 1 502 ? -26.570 -15.786 -8.854 1.00 88.94 502 LEU A C 1
ATOM 4143 O O . LEU A 1 502 ? -26.562 -15.493 -10.042 1.00 88.94 502 LEU A O 1
ATOM 4147 N N . TYR A 1 503 ? -26.934 -16.982 -8.405 1.00 85.69 503 TYR A N 1
ATOM 4148 C CA . TYR A 1 503 ? -27.471 -18.070 -9.221 1.00 85.69 503 TYR A CA 1
ATOM 4149 C C . TYR A 1 503 ? -28.956 -18.262 -8.919 1.00 85.69 503 TYR A C 1
ATOM 4151 O O . TYR A 1 503 ? -29.370 -18.142 -7.761 1.00 85.69 503 TYR A O 1
ATOM 4159 N N . ALA A 1 504 ? -29.752 -18.625 -9.923 1.00 84.56 504 ALA A N 1
ATOM 4160 C CA . ALA A 1 504 ? -31.189 -18.827 -9.773 1.00 84.56 504 ALA A CA 1
ATOM 4161 C C . ALA A 1 504 ? -31.519 -20.051 -8.910 1.00 84.56 504 ALA A C 1
ATOM 4163 O O . ALA A 1 504 ? -32.535 -20.064 -8.216 1.00 84.56 504 ALA A O 1
ATOM 4164 N N . SER A 1 505 ? -30.665 -21.081 -8.940 1.00 84.44 505 SER A N 1
ATOM 4165 C CA . SER A 1 505 ? -30.880 -22.332 -8.207 1.00 84.44 505 SER A CA 1
ATOM 4166 C C . SER A 1 505 ? -29.583 -23.057 -7.841 1.00 84.44 505 SER A C 1
ATOM 4168 O O . SER A 1 505 ? -28.518 -22.812 -8.409 1.00 84.44 505 SER A O 1
ATOM 4170 N N . ASN A 1 506 ? -29.692 -24.041 -6.941 1.00 78.00 506 ASN A N 1
ATOM 4171 C CA . ASN A 1 506 ? -28.602 -24.979 -6.656 1.00 78.00 506 ASN A CA 1
ATOM 4172 C C . ASN A 1 506 ? -28.202 -25.818 -7.877 1.00 78.00 506 ASN A C 1
ATOM 4174 O O . ASN A 1 506 ? -27.045 -26.203 -7.999 1.00 78.00 506 ASN A O 1
ATOM 4178 N N . SER A 1 507 ? -29.134 -26.100 -8.792 1.00 79.81 507 SER A N 1
ATOM 4179 C CA . SER A 1 507 ? -28.809 -26.823 -10.026 1.00 79.81 507 SER A CA 1
ATOM 4180 C C . SER A 1 507 ? -27.893 -25.993 -10.923 1.00 79.81 507 SER A C 1
ATOM 4182 O O . SER A 1 507 ? -26.901 -26.503 -11.430 1.00 79.81 507 SER A O 1
ATOM 4184 N N . GLU A 1 508 ? -28.197 -24.707 -11.086 1.00 75.62 508 GLU A N 1
ATOM 4185 C CA . GLU A 1 508 ? -27.385 -23.787 -11.884 1.00 75.62 508 GLU A CA 1
ATOM 4186 C C . GLU A 1 508 ? -26.011 -23.559 -11.246 1.00 75.62 508 GLU A C 1
ATOM 4188 O O . GLU A 1 508 ? -24.989 -23.668 -11.918 1.00 75.62 508 GLU A O 1
ATOM 4193 N N . HIS A 1 509 ? -25.981 -23.353 -9.926 1.00 77.94 509 HIS A N 1
ATOM 4194 C CA . HIS A 1 509 ? -24.744 -23.213 -9.154 1.00 77.94 509 HIS A CA 1
ATOM 4195 C C . HIS A 1 509 ? -23.815 -24.433 -9.279 1.00 77.94 509 HIS A C 1
ATOM 4197 O O . HIS A 1 509 ? -22.596 -24.284 -9.334 1.00 77.94 509 HIS A O 1
ATOM 4203 N N . ASN A 1 510 ? -24.373 -25.645 -9.356 1.00 67.38 510 ASN A N 1
ATOM 4204 C CA . ASN A 1 510 ? -23.583 -26.865 -9.533 1.00 67.38 510 ASN A CA 1
ATOM 4205 C C . ASN A 1 510 ? -23.143 -27.095 -10.990 1.00 67.38 510 ASN A C 1
ATOM 4207 O O . ASN A 1 510 ? -22.079 -27.678 -11.208 1.00 67.38 510 ASN A O 1
ATOM 4211 N N . ASN A 1 511 ? -23.912 -26.617 -11.973 1.00 61.53 511 ASN A N 1
ATOM 4212 C CA . ASN A 1 511 ? -23.595 -26.745 -13.400 1.00 61.53 511 ASN A CA 1
ATOM 4213 C C . ASN A 1 511 ? -22.513 -25.759 -13.879 1.00 61.53 511 ASN A C 1
ATOM 4215 O O . ASN A 1 511 ? -21.866 -26.015 -14.889 1.00 61.53 511 ASN A O 1
ATOM 4219 N N . THR A 1 512 ? -22.261 -24.671 -13.146 1.00 57.38 512 THR A N 1
ATOM 4220 C CA . THR A 1 512 ? -21.193 -23.686 -13.422 1.00 57.38 512 THR A CA 1
ATOM 4221 C C . THR A 1 512 ? -19.887 -23.971 -12.673 1.00 57.38 512 THR A C 1
ATOM 4223 O O . THR A 1 512 ? -18.964 -23.154 -12.655 1.00 57.38 512 THR A O 1
ATOM 4226 N N . ASN A 1 513 ? -19.771 -25.146 -12.048 1.00 54.78 513 ASN A N 1
ATOM 4227 C CA . ASN A 1 513 ? -18.584 -25.526 -11.298 1.00 54.78 513 ASN A CA 1
ATOM 4228 C C . ASN A 1 513 ? -17.361 -25.590 -12.236 1.00 54.78 513 ASN A C 1
ATOM 4230 O O . ASN A 1 513 ? -17.361 -26.284 -13.252 1.00 54.78 513 ASN A O 1
ATOM 4234 N N . ILE A 1 514 ? -16.284 -24.881 -11.888 1.00 59.31 514 ILE A N 1
ATOM 4235 C CA . ILE A 1 514 ? -15.043 -24.860 -12.681 1.00 59.31 514 ILE A CA 1
ATOM 4236 C C . ILE A 1 514 ? -14.358 -26.236 -12.710 1.00 59.31 514 ILE A C 1
ATOM 4238 O O . ILE A 1 514 ? -13.525 -26.506 -13.571 1.00 59.31 514 ILE A O 1
ATOM 4242 N N . ASN A 1 515 ? -14.718 -27.125 -11.781 1.00 58.41 515 ASN A N 1
ATOM 4243 C CA . ASN A 1 515 ? -14.137 -28.456 -11.637 1.00 58.41 515 ASN A CA 1
ATOM 4244 C C . ASN A 1 515 ? -14.355 -29.360 -12.866 1.00 58.41 515 ASN A C 1
ATOM 4246 O O . ASN A 1 515 ? -13.372 -29.942 -13.319 1.00 58.41 515 ASN A O 1
ATOM 4250 N N . PRO A 1 516 ? -15.564 -29.475 -13.450 1.00 59.03 516 PRO A N 1
ATOM 4251 C CA . PRO A 1 516 ? -15.771 -30.101 -14.756 1.00 59.03 516 PRO A CA 1
ATOM 4252 C C . PRO A 1 516 ? -14.853 -29.556 -15.856 1.00 59.03 516 PRO A C 1
ATOM 4254 O O . PRO A 1 516 ? -14.235 -30.339 -16.577 1.00 59.03 516 PRO A O 1
ATOM 4257 N N . CYS A 1 517 ? -14.692 -28.232 -15.935 1.00 59.88 517 CYS A N 1
ATOM 4258 C CA . CYS A 1 517 ? -13.826 -27.580 -16.919 1.00 59.88 517 CYS A CA 1
ATOM 4259 C C . CYS A 1 517 ? -12.344 -27.918 -16.685 1.00 59.88 517 CYS A C 1
ATOM 4261 O O . CYS A 1 517 ? -11.659 -28.386 -17.593 1.00 59.88 517 CYS A O 1
ATOM 4263 N N . LEU A 1 518 ? -11.857 -27.798 -15.445 1.00 62.34 518 LEU A N 1
ATOM 4264 C CA . LEU A 1 518 ? -10.494 -28.185 -15.066 1.00 62.34 518 LEU A CA 1
ATOM 4265 C C . LEU A 1 518 ? -10.243 -29.682 -15.279 1.00 62.34 518 LEU A C 1
ATOM 4267 O O . LEU A 1 518 ? -9.188 -30.057 -15.781 1.00 62.34 518 LEU A O 1
ATOM 4271 N N . SER A 1 519 ? -11.211 -30.540 -14.954 1.00 61.00 519 SER A N 1
ATOM 4272 C CA . SER A 1 519 ? -11.138 -31.983 -15.198 1.00 61.00 519 SER A CA 1
ATOM 4273 C C . SER A 1 519 ? -11.059 -32.291 -16.694 1.00 61.00 519 SER A C 1
ATOM 4275 O O . SER A 1 519 ? -10.236 -33.111 -17.099 1.00 61.00 519 SER A O 1
ATOM 4277 N N . GLY A 1 520 ? -11.846 -31.597 -17.523 1.00 65.06 520 GLY A N 1
ATOM 4278 C CA . GLY A 1 520 ? -11.774 -31.684 -18.981 1.00 65.06 520 GLY A CA 1
ATOM 4279 C C . GLY A 1 520 ? -10.398 -31.280 -19.508 1.00 65.06 520 GLY A C 1
ATOM 4280 O O . GLY A 1 520 ? -9.758 -32.048 -20.221 1.00 65.06 520 GLY A O 1
ATOM 4281 N N . LEU A 1 521 ? -9.885 -30.126 -19.081 1.00 67.25 521 LEU A N 1
ATOM 4282 C CA . LEU A 1 521 ? -8.566 -29.630 -19.486 1.00 67.25 521 LEU A CA 1
ATOM 4283 C C . LEU A 1 521 ? -7.412 -30.540 -19.023 1.00 67.25 521 LEU A C 1
ATOM 4285 O O . LEU A 1 521 ? -6.423 -30.686 -19.744 1.00 67.25 521 LEU A O 1
ATOM 4289 N N . ILE A 1 522 ? -7.537 -31.190 -17.862 1.00 71.12 522 ILE A N 1
ATOM 4290 C CA . ILE A 1 522 ? -6.580 -32.205 -17.392 1.00 71.12 522 ILE A CA 1
ATOM 4291 C C . ILE A 1 522 ? -6.650 -33.465 -18.266 1.00 71.12 522 ILE A C 1
ATOM 4293 O O . ILE A 1 522 ? -5.615 -33.945 -18.723 1.00 71.12 522 ILE A O 1
ATOM 4297 N N . LYS A 1 523 ? -7.854 -33.984 -18.554 1.00 69.88 523 LYS A N 1
ATOM 4298 C CA . LYS A 1 523 ? -8.044 -35.168 -19.418 1.00 69.88 523 LYS A CA 1
ATOM 4299 C C . LYS A 1 523 ? -7.512 -34.953 -20.837 1.00 69.88 523 LYS A C 1
ATOM 4301 O O . LYS A 1 523 ? -7.004 -35.887 -21.445 1.00 69.88 523 LYS A O 1
ATOM 4306 N N . LEU A 1 524 ? -7.588 -33.723 -21.340 1.00 69.50 524 LEU A N 1
ATOM 4307 C CA . LEU A 1 524 ? -7.085 -33.328 -22.659 1.00 69.50 524 LEU A CA 1
ATOM 4308 C C . LEU A 1 524 ? -5.576 -33.035 -22.680 1.00 69.50 524 LEU A C 1
ATOM 4310 O O . LEU A 1 524 ? -5.051 -32.583 -23.699 1.00 69.50 524 LEU A O 1
ATOM 4314 N N . GLY A 1 525 ? -4.876 -33.220 -21.555 1.00 72.62 525 GLY A N 1
ATOM 4315 C CA . GLY A 1 525 ? -3.442 -32.948 -21.439 1.00 72.62 525 GLY A CA 1
ATOM 4316 C C . GLY A 1 525 ? -3.071 -31.469 -21.594 1.00 72.62 525 GLY A C 1
ATOM 4317 O O . GLY A 1 525 ? -1.908 -31.151 -21.846 1.00 72.62 525 GLY A O 1
ATOM 4318 N N . GLN A 1 526 ? -4.044 -30.562 -21.465 1.00 76.12 526 GLN A N 1
ATOM 4319 C CA . GLN A 1 526 ? -3.862 -29.111 -21.579 1.00 76.12 526 GLN A CA 1
ATOM 4320 C C . GLN A 1 526 ? -3.363 -28.499 -20.266 1.00 76.12 526 GLN A C 1
ATOM 4322 O O . GLN A 1 526 ? -2.598 -27.533 -20.270 1.00 76.12 526 GLN A O 1
ATOM 4327 N N . ILE A 1 527 ? -3.756 -29.101 -19.143 1.00 76.56 527 ILE A N 1
ATOM 4328 C CA . ILE A 1 527 ? -3.243 -28.809 -17.806 1.00 76.56 527 ILE A CA 1
ATOM 4329 C C . ILE A 1 527 ? -2.557 -30.070 -17.285 1.00 76.56 527 ILE A C 1
ATOM 4331 O O . ILE A 1 527 ? -3.155 -31.142 -17.256 1.00 76.56 527 ILE A O 1
ATOM 4335 N N . LEU A 1 528 ? -1.308 -29.940 -16.847 1.00 77.12 528 LEU A N 1
ATOM 4336 C CA . LEU A 1 528 ? -0.511 -31.034 -16.296 1.00 77.12 528 LEU A CA 1
ATOM 4337 C C . LEU A 1 528 ? -0.215 -30.758 -14.826 1.00 77.12 528 LEU A C 1
ATOM 4339 O O . LEU A 1 528 ? 0.071 -29.623 -14.450 1.00 77.12 528 LEU A O 1
ATOM 4343 N N . PHE A 1 529 ? -0.247 -31.787 -13.984 1.00 70.12 529 PHE A N 1
ATOM 4344 C CA . PHE A 1 529 ? 0.216 -31.662 -12.606 1.00 70.12 529 PHE A CA 1
ATOM 4345 C C . PHE A 1 529 ? 1.703 -32.003 -12.527 1.00 70.12 529 PHE A C 1
ATOM 4347 O O . PHE A 1 529 ? 2.107 -33.134 -12.793 1.00 70.12 529 PHE A O 1
ATOM 4354 N N . SER A 1 530 ? 2.525 -31.023 -12.165 1.00 72.19 530 SER A N 1
ATOM 4355 C CA . SER A 1 530 ? 3.961 -31.214 -12.010 1.00 72.19 530 SER A CA 1
ATOM 4356 C C . SER A 1 530 ? 4.278 -31.602 -10.566 1.00 72.19 530 SER A C 1
ATOM 4358 O O . SER A 1 530 ? 4.174 -30.798 -9.638 1.00 72.19 530 SER A O 1
ATOM 4360 N N . GLN A 1 531 ? 4.683 -32.860 -10.380 1.00 65.19 531 GLN A N 1
ATOM 4361 C CA . GLN A 1 531 ? 5.003 -33.413 -9.061 1.00 65.19 531 GLN A CA 1
ATOM 4362 C C . GLN A 1 531 ? 6.228 -32.741 -8.417 1.00 65.19 531 GLN A C 1
ATOM 4364 O O . GLN A 1 531 ? 6.285 -32.612 -7.200 1.00 65.19 531 GLN A O 1
ATOM 4369 N N . SER A 1 532 ? 7.181 -32.245 -9.214 1.00 59.19 532 SER A N 1
ATOM 4370 C CA . SER A 1 532 ? 8.429 -31.637 -8.716 1.00 59.19 532 SER A CA 1
ATOM 4371 C C . SER A 1 532 ? 8.235 -30.291 -8.009 1.00 59.19 532 SER A C 1
ATOM 4373 O O . SER A 1 532 ? 9.079 -29.869 -7.224 1.00 59.19 532 SER A O 1
ATOM 4375 N N . ASN A 1 533 ? 7.130 -29.599 -8.282 1.00 56.25 533 ASN A N 1
ATOM 4376 C CA . ASN A 1 533 ? 6.820 -28.277 -7.733 1.00 56.25 533 ASN A CA 1
ATOM 4377 C C . ASN A 1 533 ? 5.389 -28.183 -7.176 1.00 56.25 533 ASN A C 1
ATOM 4379 O O . ASN A 1 533 ? 4.962 -27.092 -6.796 1.00 56.25 533 ASN A O 1
ATOM 4383 N N . ASN A 1 534 ? 4.688 -29.321 -7.100 1.00 57.84 534 ASN A N 1
ATOM 4384 C CA . ASN A 1 534 ? 3.351 -29.501 -6.537 1.00 57.84 534 ASN A CA 1
ATOM 4385 C C . ASN A 1 534 ? 2.316 -28.495 -7.079 1.00 57.84 534 ASN A C 1
ATOM 4387 O O . ASN A 1 534 ? 1.506 -27.937 -6.335 1.00 57.84 534 ASN A O 1
ATOM 4391 N N . LYS A 1 535 ? 2.391 -28.204 -8.383 1.00 61.16 535 LYS A N 1
ATOM 4392 C CA . LYS A 1 535 ? 1.574 -27.190 -9.064 1.00 61.16 535 LYS A CA 1
ATOM 4393 C C . LYS A 1 535 ? 1.029 -27.721 -10.382 1.00 61.16 535 LYS A C 1
ATOM 4395 O O . LYS A 1 535 ? 1.689 -28.486 -11.081 1.00 61.16 535 LYS A O 1
ATOM 4400 N N . TYR A 1 536 ? -0.154 -27.239 -10.749 1.00 66.69 536 TYR A N 1
ATOM 4401 C CA . TYR A 1 536 ? -0.666 -27.380 -12.106 1.00 66.69 536 TYR A CA 1
ATOM 4402 C C . TYR A 1 536 ? 0.054 -26.395 -13.031 1.00 66.69 536 TYR A C 1
ATOM 4404 O O . TYR A 1 536 ? 0.210 -25.219 -12.696 1.00 66.69 536 TYR A O 1
ATOM 4412 N N . ILE A 1 537 ? 0.505 -26.879 -14.181 1.00 76.25 537 ILE A N 1
ATOM 4413 C CA . ILE A 1 537 ? 1.151 -26.098 -15.231 1.00 76.25 537 ILE A CA 1
ATOM 4414 C C . ILE A 1 537 ? 0.343 -26.233 -16.518 1.00 76.25 537 ILE A C 1
ATOM 4416 O O . ILE A 1 537 ? -0.198 -27.297 -16.820 1.00 76.25 537 ILE A O 1
ATOM 4420 N N . LEU A 1 538 ? 0.254 -25.144 -17.276 1.00 73.44 538 LEU A N 1
ATOM 4421 C CA . LEU A 1 538 ? -0.291 -25.196 -18.626 1.00 73.44 538 LEU A CA 1
ATOM 4422 C C . LEU A 1 538 ? 0.720 -25.901 -19.527 1.00 73.44 538 LEU A C 1
ATOM 4424 O O . LEU A 1 538 ? 1.925 -25.648 -19.433 1.00 73.44 538 LEU A O 1
ATOM 4428 N N . ASN A 1 539 ? 0.230 -26.785 -20.387 1.00 74.12 539 ASN A N 1
ATOM 4429 C CA . ASN A 1 539 ? 1.054 -27.402 -21.412 1.00 74.12 539 ASN A CA 1
ATOM 4430 C C . ASN A 1 539 ? 1.651 -26.299 -22.311 1.00 74.12 539 ASN A C 1
ATOM 4432 O O . ASN A 1 539 ? 0.967 -25.339 -22.660 1.00 74.12 539 ASN A O 1
ATOM 4436 N N . SER A 1 540 ? 2.925 -26.411 -22.697 1.00 69.56 540 SER A N 1
ATOM 4437 C CA . SER A 1 540 ? 3.586 -25.431 -23.574 1.00 69.56 540 SER A CA 1
ATOM 4438 C C . SER A 1 540 ? 2.931 -25.319 -24.954 1.00 69.56 540 SER A C 1
ATOM 4440 O O . SER A 1 540 ? 3.109 -24.312 -25.632 1.00 69.56 540 SER A O 1
ATOM 4442 N N . ASN A 1 541 ? 2.158 -26.336 -25.341 1.00 66.06 541 ASN A N 1
ATOM 4443 C CA . ASN A 1 541 ? 1.368 -26.373 -26.569 1.00 66.06 541 ASN A CA 1
ATOM 4444 C C . ASN A 1 541 ? -0.111 -26.022 -26.330 1.00 66.06 541 ASN A C 1
ATOM 4446 O O . ASN A 1 541 ? -0.951 -26.369 -27.158 1.00 66.06 541 ASN A O 1
ATOM 4450 N N . PHE A 1 542 ? -0.442 -25.383 -25.201 1.00 64.25 542 PHE A N 1
ATOM 4451 C CA . PHE A 1 542 ? -1.801 -24.932 -24.919 1.00 64.25 542 PHE A CA 1
ATOM 4452 C C . PHE A 1 542 ? -2.263 -23.961 -26.008 1.00 64.25 542 PHE A C 1
ATOM 4454 O O . PHE A 1 542 ? -1.810 -22.817 -26.077 1.00 64.25 542 PHE A O 1
ATOM 4461 N N . ASP A 1 543 ? -3.175 -24.425 -26.855 1.00 63.38 543 ASP A N 1
ATOM 4462 C CA . ASP A 1 543 ? -3.828 -23.605 -27.863 1.00 63.38 543 ASP A CA 1
ATOM 4463 C C . ASP A 1 543 ? -5.336 -23.802 -27.755 1.00 63.38 543 ASP A C 1
ATOM 4465 O O . ASP A 1 543 ? -5.885 -24.812 -28.197 1.00 63.38 543 ASP A O 1
ATOM 4469 N N . TYR A 1 544 ? -6.009 -22.810 -27.171 1.00 59.56 544 TYR A N 1
ATOM 4470 C CA . TYR A 1 544 ? -7.463 -22.812 -27.010 1.00 59.56 544 TYR A CA 1
ATOM 4471 C C . TYR A 1 544 ? -8.214 -22.884 -28.351 1.00 59.56 544 TYR A C 1
ATOM 4473 O O . TYR A 1 544 ? -9.400 -23.194 -28.369 1.00 59.56 544 TYR A O 1
ATOM 4481 N N . ARG A 1 545 ? -7.534 -22.613 -29.474 1.00 54.84 545 ARG A N 1
ATOM 4482 C CA . ARG A 1 545 ? -8.103 -22.648 -30.828 1.00 54.84 545 ARG A CA 1
ATOM 4483 C C . ARG A 1 545 ? -8.086 -24.042 -31.454 1.00 54.84 545 ARG A C 1
ATOM 4485 O O . ARG A 1 545 ? -8.828 -24.268 -32.395 1.00 54.84 545 ARG A O 1
ATOM 4492 N N . ASN A 1 546 ? -7.285 -24.973 -30.927 1.00 53.66 546 ASN A N 1
ATOM 4493 C CA . ASN A 1 546 ? -7.222 -26.364 -31.404 1.00 53.66 546 ASN A CA 1
ATOM 4494 C C . ASN A 1 546 ? -8.192 -27.292 -30.648 1.00 53.66 546 ASN A C 1
ATOM 4496 O O . ASN A 1 546 ? -8.133 -28.513 -30.786 1.00 53.66 546 ASN A O 1
ATOM 4500 N N . LEU A 1 547 ? -9.076 -26.727 -29.823 1.00 57.59 547 LEU A N 1
ATOM 4501 C CA . LEU A 1 547 ? -10.086 -27.448 -29.050 1.00 57.59 547 LEU A CA 1
ATOM 4502 C C . LEU A 1 547 ? -11.310 -27.773 -29.938 1.00 57.59 547 LEU A C 1
ATOM 4504 O O . LEU A 1 547 ? -12.428 -27.359 -29.659 1.00 57.59 547 LEU A O 1
ATOM 4508 N N . GLU A 1 548 ? -11.091 -28.508 -31.030 1.00 51.62 548 GLU A N 1
ATOM 4509 C CA . GLU A 1 548 ? -12.081 -28.890 -32.063 1.00 51.62 548 GLU A CA 1
ATOM 4510 C C . GLU A 1 548 ? -12.930 -30.125 -31.679 1.00 51.62 548 GLU A C 1
ATOM 4512 O O . GLU A 1 548 ? -13.303 -30.940 -32.517 1.00 51.62 548 GLU A O 1
ATOM 4517 N N . SER A 1 549 ? -13.243 -30.313 -30.396 1.00 50.81 549 SER A N 1
ATOM 4518 C CA . SER A 1 549 ? -14.063 -31.446 -29.945 1.00 50.81 549 SER A CA 1
ATOM 4519 C C . SER A 1 549 ? -15.415 -30.952 -29.441 1.00 50.81 549 SER A C 1
ATOM 4521 O O . SER A 1 549 ? -15.478 -30.149 -28.510 1.00 50.81 549 SER A O 1
ATOM 4523 N N . GLU A 1 550 ? -16.507 -31.462 -30.017 1.00 56.22 550 GLU A N 1
ATOM 4524 C CA . GLU A 1 550 ? -17.884 -31.271 -29.525 1.00 56.22 550 GLU A CA 1
ATOM 4525 C C . GLU A 1 550 ? -18.013 -31.561 -28.014 1.00 56.22 550 GLU A C 1
ATOM 4527 O O . GLU A 1 550 ? -18.755 -30.879 -27.311 1.00 56.22 550 GLU A O 1
ATOM 4532 N N . GLN A 1 551 ? -17.184 -32.460 -27.467 1.00 52.66 551 GLN A N 1
ATOM 4533 C CA . GLN A 1 551 ? -17.143 -32.762 -26.030 1.00 52.66 551 GLN A CA 1
ATOM 4534 C C . GLN A 1 551 ? -16.660 -31.574 -25.180 1.00 52.66 551 GLN A C 1
ATOM 4536 O O . GLN A 1 551 ? -17.027 -31.455 -24.017 1.00 52.66 551 GLN A O 1
ATOM 4541 N N . ILE A 1 552 ? -15.840 -30.677 -25.734 1.00 53.06 552 ILE A N 1
ATOM 4542 C CA . ILE A 1 552 ? -15.338 -29.484 -25.036 1.00 53.06 552 ILE A CA 1
ATOM 4543 C C . ILE A 1 552 ? -16.363 -28.354 -25.102 1.00 53.06 552 ILE A C 1
ATOM 4545 O O . ILE A 1 552 ? -16.546 -27.646 -24.114 1.00 53.06 552 ILE A O 1
ATOM 4549 N N . LYS A 1 553 ? -17.077 -28.214 -26.225 1.00 53.53 553 LYS A N 1
ATOM 4550 C CA . LYS A 1 553 ? -18.200 -27.271 -26.331 1.00 53.53 553 LYS A CA 1
ATOM 4551 C C . LYS A 1 553 ? -19.309 -27.603 -25.332 1.00 53.53 553 LYS A C 1
ATOM 4553 O O . LYS A 1 553 ? -19.884 -26.682 -24.766 1.00 53.53 553 LYS A O 1
ATOM 4558 N N . GLU A 1 554 ? -19.563 -28.882 -25.047 1.00 54.34 554 GLU A N 1
ATOM 4559 C CA . GLU A 1 554 ? -20.476 -29.284 -23.964 1.00 54.34 554 GLU A CA 1
ATOM 4560 C C . GLU A 1 554 ? -19.942 -28.949 -22.560 1.00 54.34 554 GLU A C 1
ATOM 4562 O O . GLU A 1 554 ? -20.716 -28.543 -21.698 1.00 54.34 554 GLU A O 1
ATOM 4567 N N . ILE A 1 555 ? -18.627 -29.051 -22.330 1.00 48.81 555 ILE A N 1
ATOM 4568 C CA . ILE A 1 555 ? -17.996 -28.746 -21.031 1.00 48.81 555 ILE A CA 1
ATOM 4569 C C . ILE A 1 555 ? -17.900 -27.229 -20.764 1.00 48.81 555 ILE A C 1
ATOM 4571 O O . ILE A 1 555 ? -17.978 -26.804 -19.613 1.00 48.81 555 ILE A O 1
ATOM 4575 N N . ILE A 1 556 ? -17.724 -26.406 -21.805 1.00 45.62 556 ILE A N 1
ATOM 4576 C CA . ILE A 1 556 ? -17.559 -24.940 -21.707 1.00 45.62 556 ILE A CA 1
ATOM 4577 C C . ILE A 1 556 ? -18.900 -24.188 -21.844 1.00 45.62 556 ILE A C 1
ATOM 4579 O O . ILE A 1 556 ? -18.994 -23.024 -21.452 1.00 45.62 556 ILE A O 1
ATOM 4583 N N . LYS A 1 557 ? -19.964 -24.853 -22.316 1.00 44.06 557 LYS A N 1
ATOM 4584 C CA . LYS A 1 557 ? -21.296 -24.265 -22.545 1.00 44.06 557 LYS A CA 1
ATOM 4585 C C . LYS A 1 557 ? -21.926 -23.470 -21.384 1.00 44.06 557 LYS A C 1
ATOM 4587 O O . LYS A 1 557 ? -22.711 -22.582 -21.698 1.00 44.06 557 LYS A O 1
ATOM 4592 N N . PRO A 1 558 ? -21.623 -23.674 -20.083 1.00 43.53 558 PRO A N 1
ATOM 4593 C CA . PRO A 1 558 ? -22.222 -22.835 -19.043 1.00 43.53 558 PRO A CA 1
ATOM 4594 C C . PRO A 1 558 ? -21.582 -21.442 -18.901 1.00 43.53 558 PRO A C 1
ATOM 4596 O O . PRO A 1 558 ? -22.022 -20.680 -18.049 1.00 43.53 558 PRO A O 1
ATOM 4599 N N . VAL A 1 559 ? -20.531 -21.105 -19.663 1.00 38.69 559 VAL A N 1
ATOM 4600 C CA . VAL A 1 559 ? -19.788 -19.832 -19.509 1.00 38.69 559 VAL A CA 1
ATOM 4601 C C . VAL A 1 559 ? -20.114 -18.821 -20.621 1.00 38.69 559 VAL A C 1
ATOM 4603 O O . VAL A 1 559 ? -19.406 -17.829 -20.795 1.00 38.69 559 VAL A O 1
ATOM 4606 N N . GLU A 1 560 ? -21.192 -19.030 -21.380 1.00 34.03 560 GLU A N 1
ATOM 4607 C CA . GLU A 1 560 ? -21.729 -17.963 -22.228 1.00 34.03 560 GLU A CA 1
ATOM 4608 C C . GLU A 1 560 ? -22.405 -16.912 -21.340 1.00 34.03 560 GLU A C 1
ATOM 4610 O O . GLU A 1 560 ? -23.473 -17.124 -20.773 1.00 34.03 560 GLU A O 1
ATOM 4615 N N . PHE A 1 561 ? -21.695 -15.794 -21.179 1.00 34.88 561 PHE A N 1
ATOM 4616 C CA . PHE A 1 561 ? -22.157 -14.568 -20.544 1.00 34.88 561 PHE A CA 1
ATOM 4617 C C . PHE A 1 561 ? -23.516 -14.147 -21.122 1.00 34.88 561 PHE A C 1
ATOM 4619 O O . PHE A 1 561 ? -23.604 -13.839 -22.313 1.00 34.88 561 PHE A O 1
ATOM 4626 N N . PHE A 1 562 ? -24.530 -14.098 -20.258 1.00 32.94 562 PHE A N 1
ATOM 4627 C CA . PHE A 1 562 ? -25.732 -13.288 -20.441 1.00 32.94 562 PHE A CA 1
ATOM 4628 C C . PHE A 1 562 ? -25.661 -12.066 -19.532 1.00 32.94 562 PHE A C 1
ATOM 4630 O O . PHE A 1 562 ? -25.230 -12.232 -18.364 1.00 32.94 562 PHE A O 1
#

pLDDT: mean 78.59, std 15.61, range [28.14, 95.94]

Radius of gyration: 33.57 Å; chains: 1; bounding box: 83×58×101 Å

Sequence (562 aa):
MKTYSNVSRKTVREDRIAICPIFGCESIKRVKPLKFRFLGFGKYPKCRKHRIPLVYVDERIGDFVDAALACFFDKAGLPPNDLLEYVKSQVPDEITSFVEGWVYCITVGRGAPIVSRYMDTISNTYLKQLTKKQIKAIKRGGTSKPNLVNKAIKSGMDEITFQYTRVLKHLRAHSEVLTDRQKLQALSKNLQNYLKEWQKNTLENNKIIKSPENRQEMALEEIKNNYDQILNIGTCRCLIGLDPESKEIKKAKLTAFDRFSAYYEFYTERLATKFTKLDIEKICSENKSVIKVLKSKDSSKELNYYDIKASTSSCKLEAIKDYLKSINWQVISKNWTIQVKGQGSITLNPYKSCSNQNPLYKHKKWLEWIYLNEDLNLSDRTITKICGLKNHKSIRYWRNKFNIQTKEESGFYFNPDGYIDLYMPKTYKHPELNPFGKKRIQRREHIVKMENHLMISSTSRELDLHPYLIGDDNGMYYIKTGCIVHHINYRKRDNYIDNLWLYASNSEHNNTNINPCLSGLIKLGQILFSQSNNKYILNSNFDYRNLESEQIKEIIKPVEFF

Secondary structure (DSSP, 8-state):
-----B--TTT--S-EEEE-SSTT---EEEEPPPSSTTS--S--PBPTTT-SBPEEHHHHHHHHHHHHHHHHTBGGGSPPHHHHHHHHHH-GGGHHHHHHHHHHHHHHHSSHHHHHHHHHHHHHHHHHTS-HHHHHHHHTTS-S---HHHHHHHHHHHHHHHHHHHHHHHHHHHHHHS--GGG--PPPHHHHHHHHHHHHHHHHH-HHHH-TT------HHHHHHHHHHHHHHHHHHHHTTS-SS-HHHHHTT--HHHHHHHHHHHHHTT---B--HHHHHHHHHHHHHHHHHHGGGS--------S--SS-HHHHHHHHHHHHHHS-HHHH-S--EEEETTTEEEE--TTS--SSSS-GGGSHHHHHHHHH-TTT---HHHHHHHTT-S-THHHHHHHHHTTPPPPP---EEE-TTSPEEEE--TT---TTT-TT--S--EEEHHHHHHHHHHHHHS-HHHHHT-TTEEE-TTS-EEE-BTBEEEETTS-TT---GGGEEEES-HHHHHHT-HHHHHHHHHHTTSEEEETTTTEEEE-TT--GGG---HHHHHHHGGG---